Protein AF-A0A8J4QWY5-F1 (afdb_monomer)

Organism: NCBI:txid60419

Secondary structure (DSSP, 8-state):
-HHHHHHHHHHHHHHHHHHHHHS---S--PPP-PPPBTTTBTHHHHTT-HHHHHHHHHHHH-SEEEEEETTEEEEEE-SHHHHHIIIIISTTTT---PPPGGGGGGGGGGT-TTTS-SSHHHHHHHHHIIIIISSHHHHHHTHHHHHHHHHHHHHHHHHHHHHT----HHHHHHHHHHHHHHHHHHS-----TT-HHHHHHHHHHHHHHHHHHS--HHHH-GGGTTT-TT-HHHHHHHHHHHHHHHHHHHHHHHHHHHHH-SSS----SHHHHHHHHHHSTT----HHHHHHHHHHHHHHHHHHHH--S-SHHHHH----TTHHHHHHHHHHHHHHHHHHHHHTT--S--PPP-PPPBTTTBTGGGS-SSHHHHHHHHHHHH-SEEEEEETTEEEEEE--HHHHHIIIIISHHHH---PPPGGGGGGGGGGT-TTTS-SSHHHHHHHHHHHHHTS-HHHHHHTHHHHHHHHHHHHHHHHHHHHTT----HHHHHHHHHHHHHHHHH-GGGGGS-TT-TT-HHHHHHHHHHHHHHHHHHS--HHHH-GGGGGT-TTSHHHHHHHHHHHHHHHHHHHHHHHHHHHHH-SSS---SSHHHHHHHHHHSTT----HHHHHHHHHHHHHHHHHHHHHHHHHHHHS-GGGS-TT--GGGG-PPP---

Solvent-accessible surface area (backbone atoms only — not comparable to full-atom values): 37749 Å² total; per-residue (Å²): 124,66,70,60,56,54,49,64,60,45,48,59,55,52,49,49,48,50,45,61,73,62,66,72,75,65,96,66,90,67,56,47,51,72,84,54,44,85,72,46,19,42,55,86,67,28,70,75,49,47,70,60,34,50,62,54,48,31,77,74,44,36,48,50,22,33,42,26,40,31,74,38,80,43,79,48,72,71,38,72,70,54,44,43,48,43,68,63,76,38,26,79,84,60,55,58,58,89,76,50,63,54,41,55,43,92,50,37,40,77,54,21,77,87,38,41,52,86,45,71,62,40,50,50,54,50,47,50,42,48,68,55,53,66,22,67,72,48,50,58,75,42,39,68,61,46,50,50,38,54,49,54,49,53,52,53,51,52,52,32,59,74,70,70,51,89,77,61,64,47,58,51,44,36,43,41,43,45,25,40,51,34,30,58,45,69,70,40,72,75,49,49,94,90,39,71,57,32,52,53,53,46,52,42,50,34,50,46,52,48,54,72,67,45,91,53,69,36,60,28,35,68,89,41,49,84,73,39,89,83,42,51,43,63,54,42,41,56,42,50,53,53,54,51,49,51,53,49,51,56,50,50,54,51,52,52,51,54,73,70,42,84,82,62,78,74,63,92,44,37,48,50,52,56,54,49,50,48,72,40,92,85,47,86,52,50,74,68,38,52,56,40,40,49,51,52,53,52,47,54,52,38,60,63,73,34,68,49,55,68,65,66,65,61,50,68,63,75,64,54,76,68,55,53,57,56,52,48,63,68,42,49,62,56,56,52,54,57,48,54,66,57,59,75,74,70,86,86,76,94,70,59,49,50,71,85,55,45,84,74,47,18,39,46,85,67,41,49,103,54,44,73,60,36,50,59,55,48,30,75,75,44,38,48,52,23,32,40,28,42,31,78,37,82,40,79,47,76,74,38,73,70,58,44,45,43,44,64,63,76,38,27,79,83,60,56,65,59,88,80,49,58,59,42,53,46,90,50,34,43,80,50,21,70,87,43,42,53,94,42,74,63,37,51,50,57,49,45,53,44,53,70,66,64,66,32,70,75,55,52,56,75,48,39,69,60,45,49,57,56,57,54,53,48,59,57,54,51,50,59,34,60,77,69,71,53,89,78,61,60,55,60,56,42,37,54,50,38,46,52,47,52,49,37,62,44,36,68,82,50,76,74,62,70,66,77,46,89,82,39,72,69,40,52,57,52,46,54,38,54,50,50,48,52,50,65,63,70,51,88,54,69,34,65,29,34,66,84,41,48,82,72,40,86,82,41,57,42,63,54,51,41,56,40,50,49,56,52,49,51,52,52,48,51,56,51,51,55,50,54,50,52,53,68,74,41,82,82,60,84,71,65,98,42,49,52,53,53,57,48,53,50,55,70,41,99,79,50,91,61,50,75,69,35,52,54,33,41,51,50,50,53,52,63,54,54,29,61,56,54,25,51,51,52,41,50,61,72,69,53,58,76,89,77,52,65,91,83,69,54,70,79,79,66,65,72,75,80,78,80,131

Structure (mmCIF, N/CA/C/O backbone):
data_AF-A0A8J4QWY5-F1
#
_entry.id   AF-A0A8J4QWY5-F1
#
loop_
_atom_site.group_PDB
_atom_site.id
_atom_site.type_symbol
_atom_site.label_atom_id
_atom_site.label_alt_id
_atom_site.label_comp_id
_atom_site.label_asym_id
_atom_site.label_entity_id
_atom_site.label_seq_id
_atom_site.pdbx_PDB_ins_code
_atom_site.Cartn_x
_atom_site.Cartn_y
_atom_site.Cartn_z
_atom_site.occupancy
_atom_site.B_iso_or_equiv
_atom_site.auth_seq_id
_atom_site.auth_comp_id
_atom_site.auth_asym_id
_atom_site.auth_atom_id
_atom_site.pdbx_PDB_model_num
ATOM 1 N N . MET A 1 1 ? 18.645 36.900 -15.313 1.00 44.22 1 MET A N 1
ATOM 2 C CA . MET A 1 1 ? 19.830 36.444 -14.546 1.00 44.22 1 MET A CA 1
ATOM 3 C C . MET A 1 1 ? 19.448 35.996 -13.131 1.00 44.22 1 MET A C 1
ATOM 5 O O . MET A 1 1 ? 20.270 35.416 -12.435 1.00 44.22 1 MET A O 1
ATOM 9 N N . ASP A 1 2 ? 18.183 36.148 -12.737 1.00 45.69 2 ASP A N 1
ATOM 10 C CA . ASP A 1 2 ? 17.757 36.101 -11.332 1.00 45.69 2 ASP A CA 1
ATOM 11 C C . ASP A 1 2 ? 17.456 34.687 -10.810 1.00 45.69 2 ASP A C 1
ATOM 13 O O . ASP A 1 2 ? 17.641 34.402 -9.632 1.00 45.69 2 ASP A O 1
ATOM 17 N N . TYR A 1 3 ? 17.120 33.739 -11.691 1.00 44.44 3 TYR A N 1
ATOM 18 C CA . TYR A 1 3 ? 16.892 32.337 -11.307 1.00 44.44 3 TYR A CA 1
ATOM 19 C C . TYR A 1 3 ? 18.181 31.590 -10.916 1.00 44.44 3 TYR A C 1
ATOM 21 O O . TYR A 1 3 ? 18.138 30.651 -10.123 1.00 44.44 3 TYR A O 1
ATOM 29 N N . TYR A 1 4 ? 19.337 32.011 -11.442 1.00 46.44 4 TYR A N 1
ATOM 30 C CA . TYR A 1 4 ? 20.639 31.393 -11.156 1.00 46.44 4 TYR A CA 1
ATOM 31 C C . TYR A 1 4 ? 21.158 31.751 -9.760 1.00 46.44 4 TYR A C 1
ATOM 33 O O . TYR A 1 4 ? 21.718 30.891 -9.081 1.00 46.44 4 TYR A O 1
ATOM 41 N N . LEU A 1 5 ? 20.929 32.992 -9.311 1.00 45.72 5 LEU A N 1
ATOM 42 C CA . LEU A 1 5 ? 21.295 33.441 -7.965 1.00 45.72 5 LEU A CA 1
ATOM 43 C C . LEU A 1 5 ? 20.429 32.753 -6.902 1.00 45.72 5 LEU A C 1
ATOM 45 O O . LEU A 1 5 ? 20.945 32.262 -5.901 1.00 45.72 5 LEU A O 1
ATOM 49 N N . VAL A 1 6 ? 19.123 32.637 -7.168 1.00 51.91 6 VAL A N 1
ATOM 50 C CA . VAL A 1 6 ? 18.179 31.903 -6.312 1.00 51.91 6 VAL A CA 1
ATOM 51 C C . VAL A 1 6 ? 18.576 30.423 -6.207 1.00 51.91 6 VAL A C 1
ATOM 53 O O . VAL A 1 6 ? 18.569 29.858 -5.118 1.00 51.91 6 VAL A O 1
ATOM 56 N N . PHE A 1 7 ? 19.016 29.797 -7.302 1.00 47.34 7 PHE A N 1
ATOM 57 C CA . PHE A 1 7 ? 19.471 28.401 -7.304 1.00 47.34 7 PHE A CA 1
ATOM 58 C C . PHE A 1 7 ? 20.792 28.184 -6.540 1.00 47.34 7 PHE A C 1
ATOM 60 O O . PHE A 1 7 ? 20.918 27.208 -5.798 1.00 47.34 7 PHE A O 1
ATOM 67 N N . LEU A 1 8 ? 21.755 29.107 -6.668 1.00 55.00 8 LEU A N 1
ATOM 68 C CA . LEU A 1 8 ? 23.015 29.103 -5.908 1.00 55.00 8 LEU A CA 1
ATOM 69 C C . LEU A 1 8 ? 22.798 29.313 -4.406 1.00 55.00 8 LEU A C 1
ATOM 71 O O . LEU A 1 8 ? 23.534 28.739 -3.608 1.00 55.00 8 LEU A O 1
ATOM 75 N N . LEU A 1 9 ? 21.772 30.078 -4.027 1.00 51.75 9 LEU A N 1
ATOM 76 C CA . LEU A 1 9 ? 21.383 30.269 -2.632 1.00 51.75 9 LEU A CA 1
ATOM 77 C C . LEU A 1 9 ? 20.628 29.059 -2.066 1.00 51.75 9 LEU A C 1
ATOM 79 O O . LEU A 1 9 ? 20.811 28.746 -0.901 1.00 51.75 9 LEU A O 1
ATOM 83 N N . ILE A 1 10 ? 19.837 28.331 -2.863 1.00 57.25 10 ILE A N 1
ATOM 84 C CA . ILE A 1 10 ? 19.070 27.158 -2.395 1.00 57.25 10 ILE A CA 1
ATOM 85 C C . ILE A 1 10 ? 19.947 25.901 -2.258 1.00 57.25 10 ILE A C 1
ATOM 87 O O . ILE A 1 10 ? 19.737 25.094 -1.355 1.00 57.25 10 ILE A O 1
ATOM 91 N N . LEU A 1 11 ? 20.956 25.732 -3.115 1.00 57.03 11 LEU A N 1
ATOM 92 C CA . LEU A 1 11 ? 21.893 24.598 -3.111 1.00 57.03 11 LEU A CA 1
ATOM 93 C C . LEU A 1 11 ? 22.558 24.295 -1.751 1.00 57.03 11 LEU A C 1
ATOM 95 O O . LEU A 1 11 ? 22.518 23.133 -1.338 1.00 57.03 11 LEU A O 1
ATOM 99 N N . PRO A 1 12 ? 23.136 25.272 -1.023 1.00 60.88 12 PRO A N 1
ATOM 100 C CA . PRO A 1 12 ? 23.719 25.023 0.291 1.00 60.88 12 PRO A CA 1
ATOM 101 C C . PRO A 1 12 ? 22.654 24.695 1.339 1.00 60.88 12 PRO A C 1
ATOM 103 O O . PRO A 1 12 ? 22.915 23.855 2.192 1.00 60.88 12 PRO A O 1
ATOM 106 N N . PHE A 1 13 ? 21.442 25.255 1.248 1.00 58.78 13 PHE A N 1
ATOM 107 C CA . PHE A 1 13 ? 20.336 24.909 2.150 1.00 58.78 13 PHE A CA 1
ATOM 108 C C . PHE A 1 13 ? 19.807 23.500 1.896 1.00 58.78 13 PHE A C 1
ATOM 110 O O . PHE A 1 13 ? 19.553 22.767 2.843 1.00 58.78 13 PHE A O 1
ATOM 117 N N . VAL A 1 14 ? 19.696 23.080 0.635 1.00 59.56 14 VAL A N 1
ATOM 118 C CA . VAL A 1 14 ? 19.294 21.716 0.264 1.00 59.56 14 VAL A CA 1
ATOM 119 C C . VAL A 1 14 ? 20.379 20.713 0.643 1.00 59.56 14 VAL A C 1
ATOM 121 O O . VAL A 1 14 ? 20.068 19.646 1.159 1.00 59.56 14 VAL A O 1
ATOM 124 N N . TRP A 1 15 ? 21.655 21.048 0.451 1.00 56.69 15 TRP A N 1
ATOM 125 C CA . TRP A 1 15 ? 22.770 20.189 0.846 1.00 56.69 15 TRP A CA 1
ATOM 126 C C . TRP A 1 15 ? 22.940 20.107 2.366 1.00 56.69 15 TRP A C 1
ATOM 128 O O . TRP A 1 15 ? 23.163 19.018 2.892 1.00 56.69 15 TRP A O 1
ATOM 138 N N . ALA A 1 16 ? 22.759 21.219 3.082 1.00 56.81 16 ALA A N 1
ATOM 139 C CA . ALA A 1 16 ? 22.695 21.244 4.538 1.00 56.81 16 ALA A CA 1
ATOM 140 C C . ALA A 1 16 ? 21.478 20.462 5.046 1.00 56.81 16 ALA A C 1
ATOM 142 O O . ALA A 1 16 ? 21.626 19.671 5.965 1.00 56.81 16 ALA A O 1
ATOM 143 N N . PHE A 1 17 ? 20.311 20.582 4.407 1.00 55.31 17 PHE A N 1
ATOM 144 C CA . PHE A 1 17 ? 19.117 19.802 4.739 1.00 55.31 17 PHE A CA 1
ATOM 145 C C . PHE A 1 17 ? 19.334 18.305 4.499 1.00 55.31 17 PHE A C 1
ATOM 147 O O . PHE A 1 17 ? 19.044 17.500 5.375 1.00 55.31 17 PHE A O 1
ATOM 154 N N . ILE A 1 18 ? 19.918 17.911 3.363 1.00 56.81 18 ILE A N 1
ATOM 155 C CA . ILE A 1 18 ? 20.271 16.514 3.082 1.00 56.81 18 ILE A CA 1
ATOM 156 C C . ILE A 1 18 ? 21.289 16.013 4.100 1.00 56.81 18 ILE A C 1
ATOM 158 O O . ILE A 1 18 ? 21.106 14.914 4.614 1.00 56.81 18 ILE A O 1
ATOM 162 N N . ARG A 1 19 ? 22.336 16.786 4.422 1.00 51.41 19 ARG A N 1
ATOM 163 C CA . ARG A 1 19 ? 23.301 16.406 5.458 1.00 51.41 19 ARG A CA 1
ATOM 164 C C . ARG A 1 19 ? 22.619 16.270 6.807 1.00 51.41 19 ARG A C 1
ATOM 166 O O . ARG A 1 19 ? 22.737 15.206 7.366 1.00 51.41 19 ARG A O 1
ATOM 173 N N . VAL A 1 20 ? 21.821 17.225 7.265 1.00 50.81 20 VAL A N 1
ATOM 174 C CA . VAL A 1 20 ? 21.103 17.157 8.552 1.00 50.81 20 VAL A CA 1
ATOM 175 C C . VAL A 1 20 ? 20.102 15.990 8.604 1.00 50.81 20 VAL A C 1
ATOM 177 O O . VAL A 1 20 ? 19.969 15.343 9.637 1.00 50.81 20 VAL A O 1
ATOM 180 N N . VAL A 1 21 ? 19.441 15.658 7.489 1.00 48.38 21 VAL A N 1
ATOM 181 C CA . VAL A 1 21 ? 18.492 14.529 7.390 1.00 48.38 21 VAL A CA 1
ATOM 182 C C . VAL A 1 21 ? 19.202 13.174 7.216 1.00 48.38 21 VAL A C 1
ATOM 184 O O . VAL A 1 21 ? 18.638 12.133 7.558 1.00 48.38 21 VAL A O 1
ATOM 187 N N . SER A 1 22 ? 20.435 13.153 6.697 1.00 46.31 22 SER A N 1
ATOM 188 C CA . SER A 1 22 ? 21.242 11.931 6.513 1.00 46.31 22 SER A CA 1
ATOM 189 C C . SER A 1 22 ? 22.260 11.691 7.633 1.00 46.31 22 SER A C 1
ATOM 191 O O . SER A 1 22 ? 22.609 10.544 7.903 1.00 46.31 22 SER A O 1
ATOM 193 N N . SER A 1 23 ? 22.687 12.736 8.338 1.00 41.53 23 SER A N 1
ATOM 194 C CA . SER A 1 23 ? 23.587 12.704 9.486 1.00 41.53 23 SER A CA 1
ATOM 195 C C . SER A 1 23 ? 22.767 12.628 10.766 1.00 41.53 23 SER A C 1
ATOM 197 O O . SER A 1 23 ? 22.668 13.588 11.518 1.00 41.53 23 SER A O 1
ATOM 199 N N . ASN A 1 24 ? 22.139 11.474 10.967 1.00 42.47 24 ASN A N 1
ATOM 200 C CA . ASN A 1 24 ? 21.792 10.937 12.284 1.00 42.47 24 ASN A CA 1
ATOM 201 C C . ASN A 1 24 ? 21.513 9.432 12.168 1.00 42.47 24 ASN A C 1
ATOM 203 O O . ASN A 1 24 ? 20.526 8.909 12.673 1.00 42.47 24 ASN A O 1
ATOM 207 N N . LEU A 1 25 ? 22.410 8.714 11.491 1.00 43.81 25 LEU A N 1
ATOM 208 C CA . LEU A 1 25 ? 22.649 7.313 11.821 1.00 43.81 25 LEU A CA 1
ATOM 209 C C . LEU A 1 25 ? 23.890 7.287 12.705 1.00 43.81 25 LEU A C 1
ATOM 211 O O . LEU A 1 25 ? 24.988 6.950 12.269 1.00 43.81 25 LEU A O 1
ATOM 215 N N . SER A 1 26 ? 23.707 7.718 13.955 1.00 42.03 26 SER A N 1
ATOM 216 C CA . SER A 1 26 ? 24.585 7.248 15.015 1.00 42.03 26 SER A CA 1
ATOM 217 C C . SER A 1 26 ? 24.551 5.719 14.999 1.00 42.03 26 SER A C 1
ATOM 219 O O . SER A 1 26 ? 23.545 5.101 14.639 1.00 42.03 26 SER A O 1
ATOM 221 N N . SER A 1 27 ? 25.682 5.112 15.335 1.00 43.50 27 SER A N 1
ATOM 222 C CA . SER A 1 27 ? 25.930 3.673 15.378 1.00 43.50 27 SER A CA 1
ATOM 223 C C . SER A 1 27 ? 25.149 2.980 16.502 1.00 43.50 27 SER A C 1
ATOM 225 O O . SER A 1 27 ? 25.732 2.320 17.360 1.00 43.50 27 SER A O 1
ATOM 227 N N . GLN A 1 28 ? 23.832 3.159 16.538 1.00 54.94 28 GLN A N 1
ATOM 228 C CA . GLN A 1 28 ? 22.947 2.368 17.373 1.00 54.94 28 GLN A CA 1
ATOM 229 C C . GLN A 1 28 ? 22.547 1.118 16.597 1.00 54.94 28 GLN A C 1
ATOM 231 O O . GLN A 1 28 ? 22.113 1.178 15.446 1.00 54.94 28 GLN A O 1
ATOM 236 N N . THR A 1 29 ? 22.725 -0.033 17.234 1.00 73.12 29 THR A N 1
ATOM 237 C CA . THR A 1 29 ? 22.290 -1.333 16.730 1.00 73.12 29 THR A CA 1
ATOM 238 C C . THR A 1 29 ? 20.763 -1.369 16.706 1.00 73.12 29 THR A C 1
ATOM 240 O O . THR A 1 29 ? 20.123 -1.728 17.693 1.00 73.12 29 THR A O 1
ATOM 243 N N . LEU A 1 30 ? 20.166 -0.937 15.597 1.00 85.25 30 LEU A N 1
ATOM 244 C CA . LEU A 1 30 ? 18.729 -1.059 15.373 1.00 85.25 30 LEU A CA 1
ATOM 245 C C . LEU A 1 30 ? 18.348 -2.531 15.140 1.00 85.25 30 LEU A C 1
ATOM 247 O O . LEU A 1 30 ? 19.161 -3.296 14.611 1.00 85.25 30 LEU A O 1
ATOM 251 N N . PRO A 1 31 ? 17.110 -2.935 15.481 1.00 89.62 31 PRO A N 1
ATOM 252 C CA . PRO A 1 31 ? 16.578 -4.236 15.094 1.00 89.62 31 PRO A CA 1
ATOM 253 C C . PRO A 1 31 ? 16.684 -4.471 13.576 1.00 89.62 31 PRO A C 1
ATOM 255 O O . PRO A 1 31 ? 16.646 -3.503 12.804 1.00 89.62 31 PRO A O 1
ATOM 258 N N . PRO A 1 32 ? 16.780 -5.733 13.124 1.00 91.88 32 PRO A N 1
ATOM 259 C CA . PRO A 1 32 ? 16.864 -6.066 11.703 1.00 91.88 32 PRO A CA 1
ATOM 260 C C . PRO A 1 32 ? 15.644 -5.554 10.930 1.00 91.88 32 PRO A C 1
ATOM 262 O O . PRO A 1 32 ? 14.575 -5.338 11.491 1.00 91.88 32 PRO A O 1
ATOM 265 N N . GLY A 1 33 ? 15.773 -5.379 9.620 1.00 91.31 33 GLY A N 1
ATOM 266 C CA . GLY A 1 33 ? 14.664 -4.905 8.804 1.00 91.31 33 GLY A CA 1
ATOM 267 C C . GLY A 1 33 ? 14.991 -4.866 7.319 1.00 91.31 33 GLY A C 1
ATOM 268 O O . GLY A 1 33 ? 16.156 -5.020 6.936 1.00 91.31 33 GLY A O 1
ATOM 269 N N . PRO A 1 34 ? 13.976 -4.678 6.463 1.00 89.06 34 PRO A N 1
ATOM 270 C CA . PRO A 1 34 ? 14.199 -4.491 5.041 1.00 89.06 34 PRO A CA 1
ATOM 271 C C . PRO A 1 34 ? 15.028 -3.232 4.786 1.00 89.06 34 PRO A C 1
ATOM 273 O O . PRO A 1 34 ? 14.830 -2.190 5.413 1.00 89.06 34 PRO A O 1
ATOM 276 N N . HIS A 1 35 ? 15.962 -3.316 3.839 1.00 86.44 35 HIS A N 1
ATOM 277 C CA . HIS A 1 35 ? 16.849 -2.199 3.536 1.00 86.44 35 HIS A CA 1
ATOM 278 C C . HIS A 1 35 ? 16.038 -0.999 3.012 1.00 86.44 35 HIS A C 1
ATOM 280 O O . HIS A 1 35 ? 15.397 -1.117 1.966 1.00 86.44 35 HIS A O 1
ATOM 286 N N . PRO A 1 36 ? 16.080 0.169 3.676 1.00 82.62 36 PRO A N 1
ATOM 287 C CA . PRO A 1 36 ? 15.274 1.315 3.278 1.00 82.62 36 PRO A CA 1
ATOM 288 C C . PRO A 1 36 ? 15.782 1.927 1.969 1.00 82.62 36 PRO A C 1
ATOM 290 O O . PRO A 1 36 ? 16.991 2.060 1.756 1.00 82.62 36 PRO A O 1
ATOM 293 N N . PHE A 1 37 ? 14.870 2.350 1.093 1.00 74.56 37 PHE A N 1
ATOM 294 C CA . PHE A 1 37 ? 15.234 3.165 -0.065 1.00 74.56 37 PHE A CA 1
ATOM 295 C C . PHE A 1 37 ? 15.591 4.600 0.367 1.00 74.56 37 PHE A C 1
ATOM 297 O O . PHE A 1 37 ? 15.062 5.095 1.370 1.00 74.56 37 PHE A O 1
ATOM 304 N N . PRO A 1 38 ? 16.445 5.316 -0.390 1.00 76.12 38 PRO A N 1
ATOM 305 C CA . PRO A 1 38 ? 16.700 6.731 -0.141 1.00 76.12 38 PRO A CA 1
ATOM 306 C C . PRO A 1 38 ? 15.400 7.547 -0.132 1.00 76.12 38 PRO A C 1
ATOM 308 O O . PRO A 1 38 ? 14.537 7.338 -0.982 1.00 76.12 38 PRO A O 1
ATOM 311 N N . ILE A 1 39 ? 15.291 8.502 0.799 1.00 72.94 39 ILE A N 1
ATOM 312 C CA . ILE A 1 39 ? 14.160 9.436 0.981 1.00 72.94 39 ILE A CA 1
ATOM 313 C C . ILE A 1 39 ? 12.854 8.756 1.431 1.00 72.94 39 ILE A C 1
ATOM 315 O O . ILE A 1 39 ? 12.325 9.110 2.475 1.00 72.94 39 ILE A O 1
ATOM 319 N N . ILE A 1 40 ? 12.334 7.790 0.675 1.00 75.81 40 ILE A N 1
ATOM 320 C CA . ILE A 1 40 ? 11.026 7.150 0.904 1.00 75.81 40 ILE A CA 1
ATOM 321 C C . ILE A 1 40 ? 11.057 5.996 1.920 1.00 75.81 40 ILE A C 1
ATOM 323 O O . ILE A 1 40 ? 10.009 5.604 2.435 1.00 75.81 40 ILE A O 1
ATOM 327 N N . GLY A 1 41 ? 12.231 5.433 2.212 1.00 86.06 41 GLY A N 1
ATOM 328 C CA . GLY A 1 41 ? 12.368 4.279 3.096 1.00 86.06 41 GLY A CA 1
ATOM 329 C C . GLY A 1 41 ? 11.677 3.021 2.547 1.00 86.06 41 GLY A C 1
ATOM 330 O O . GLY A 1 41 ? 11.858 2.677 1.386 1.00 86.06 41 GLY A O 1
ATOM 331 N N . ASN A 1 42 ? 10.898 2.324 3.367 1.00 87.25 42 ASN A N 1
ATOM 332 C CA . ASN A 1 42 ? 10.190 1.077 3.078 1.00 87.25 42 ASN A CA 1
ATOM 333 C C . ASN A 1 42 ? 8.696 1.279 2.754 1.00 87.25 42 ASN A C 1
ATOM 335 O O . ASN A 1 42 ? 7.956 0.301 2.691 1.00 87.25 42 ASN A O 1
ATOM 339 N N . ILE A 1 43 ? 8.215 2.513 2.532 1.00 84.69 43 ILE A N 1
ATOM 340 C CA . ILE A 1 43 ? 6.782 2.786 2.264 1.00 84.69 43 ILE A CA 1
ATOM 341 C C . ILE A 1 43 ? 6.242 1.924 1.109 1.00 84.69 43 ILE A C 1
ATOM 343 O O . ILE A 1 43 ? 5.135 1.392 1.184 1.00 84.69 43 ILE A O 1
ATOM 347 N N . LEU A 1 44 ? 7.040 1.731 0.054 1.00 81.81 44 LEU A N 1
ATOM 348 C CA . LEU A 1 44 ? 6.641 0.960 -1.131 1.00 81.81 44 LEU A CA 1
ATOM 349 C C . LEU A 1 44 ? 6.453 -0.541 -0.867 1.00 81.81 44 LEU A C 1
ATOM 351 O O . LEU A 1 44 ? 5.869 -1.235 -1.701 1.00 81.81 44 LEU A O 1
ATOM 355 N N . GLU A 1 45 ? 6.941 -1.049 0.263 1.00 80.88 45 GLU A N 1
ATOM 356 C CA . GLU A 1 45 ? 6.806 -2.454 0.652 1.00 80.88 45 GLU A CA 1
ATOM 357 C C . GLU A 1 45 ? 5.455 -2.749 1.319 1.00 80.88 45 GLU A C 1
ATOM 359 O O . GLU A 1 45 ? 5.042 -3.907 1.367 1.00 80.88 45 GLU A O 1
ATOM 364 N N . LEU A 1 46 ? 4.744 -1.718 1.798 1.00 82.56 46 LEU A N 1
ATOM 365 C CA . LEU A 1 46 ? 3.523 -1.877 2.595 1.00 82.56 46 LEU A CA 1
ATOM 366 C C . LEU A 1 46 ? 2.272 -2.176 1.760 1.00 82.56 46 LEU A C 1
ATOM 368 O O . LEU A 1 46 ? 1.341 -2.826 2.239 1.00 82.56 46 LEU A O 1
ATOM 372 N N . GLY A 1 47 ? 2.256 -1.741 0.497 1.00 80.62 47 GLY A N 1
ATOM 373 C CA . GLY A 1 47 ? 1.125 -1.934 -0.410 1.00 80.62 47 GLY A CA 1
ATOM 374 C C . GLY A 1 47 ? -0.203 -1.403 0.150 1.00 80.62 47 GLY A C 1
ATOM 375 O O . GLY A 1 47 ? -0.235 -0.458 0.932 1.00 80.62 47 GLY A O 1
ATOM 376 N N . LYS A 1 48 ? -1.315 -2.028 -0.260 1.00 77.50 48 LYS A N 1
ATOM 377 C CA . LYS A 1 48 ? -2.681 -1.625 0.131 1.00 77.50 48 LYS A CA 1
ATOM 378 C C . LYS A 1 48 ? -3.072 -2.038 1.553 1.00 77.50 48 LYS A C 1
ATOM 380 O O . LYS A 1 48 ? -3.985 -1.456 2.125 1.00 77.50 48 LYS A O 1
ATOM 385 N N . LEU A 1 49 ? -2.414 -3.060 2.106 1.00 82.44 49 LEU A N 1
ATOM 386 C CA . LEU A 1 49 ? -2.731 -3.646 3.412 1.00 82.44 49 LEU A CA 1
ATOM 387 C C . LEU A 1 49 ? -1.469 -3.672 4.290 1.00 82.44 49 LEU A C 1
ATOM 389 O O . LEU A 1 49 ? -0.866 -4.737 4.457 1.00 82.44 49 LEU A O 1
ATOM 393 N N . PRO A 1 50 ? -1.068 -2.523 4.874 1.00 87.56 50 PRO A N 1
ATOM 394 C CA . PRO A 1 50 ? 0.185 -2.408 5.623 1.00 87.56 50 PRO A CA 1
ATOM 395 C C . PRO A 1 50 ? 0.329 -3.441 6.741 1.00 87.56 50 PRO A C 1
ATOM 397 O O . PRO A 1 50 ? 1.397 -4.017 6.910 1.00 87.56 50 PRO A O 1
ATOM 400 N N . HIS A 1 51 ? -0.756 -3.753 7.455 1.00 88.81 51 HIS A N 1
ATOM 401 C CA . HIS A 1 51 ? -0.752 -4.751 8.528 1.00 88.81 51 HIS A CA 1
ATOM 402 C C . HIS A 1 51 ? -0.407 -6.168 8.030 1.00 88.81 51 HIS A C 1
ATOM 404 O O . HIS A 1 51 ? 0.331 -6.887 8.703 1.00 88.81 51 HIS A O 1
ATOM 410 N N . GLN A 1 52 ? -0.860 -6.563 6.832 1.00 92.38 52 GLN A N 1
ATOM 411 C CA . GLN A 1 52 ? -0.484 -7.850 6.229 1.00 92.38 52 GLN A CA 1
ATOM 412 C C . GLN A 1 52 ? 0.963 -7.839 5.734 1.00 92.38 52 GLN A C 1
ATOM 414 O O . GLN A 1 52 ? 1.670 -8.839 5.872 1.00 92.38 52 GLN A O 1
ATOM 419 N N . ALA A 1 53 ? 1.423 -6.711 5.185 1.00 91.38 53 ALA A N 1
ATOM 420 C CA . ALA A 1 53 ? 2.818 -6.542 4.794 1.00 91.38 53 ALA A CA 1
ATOM 421 C C . ALA A 1 53 ? 3.749 -6.644 6.011 1.00 91.38 53 ALA A C 1
ATOM 423 O O . ALA A 1 53 ? 4.712 -7.406 5.969 1.00 91.38 53 ALA A O 1
ATOM 424 N N . PHE A 1 54 ? 3.413 -5.984 7.124 1.00 94.25 54 PHE A N 1
ATOM 425 C CA . PHE A 1 54 ? 4.136 -6.113 8.389 1.00 94.25 54 PHE A CA 1
ATOM 426 C C . PHE A 1 54 ? 4.161 -7.562 8.887 1.00 94.25 54 PHE A C 1
ATOM 428 O O . PHE A 1 54 ? 5.232 -8.075 9.195 1.00 94.25 54 PHE A O 1
ATOM 435 N N . ALA A 1 55 ? 3.020 -8.258 8.891 1.00 95.06 55 ALA A N 1
ATOM 436 C CA . ALA A 1 55 ? 2.954 -9.662 9.303 1.00 95.06 55 ALA A CA 1
ATOM 437 C C . ALA A 1 55 ? 3.758 -10.605 8.389 1.00 95.06 55 ALA A C 1
ATOM 439 O O . ALA A 1 55 ? 4.228 -11.655 8.821 1.00 95.06 55 ALA A O 1
ATOM 440 N N . LYS A 1 56 ? 3.917 -10.262 7.107 1.00 95.62 56 LYS A N 1
ATOM 441 C CA . LYS A 1 56 ? 4.768 -11.013 6.178 1.00 95.62 56 LYS A CA 1
ATOM 442 C C . LYS A 1 56 ? 6.248 -10.718 6.409 1.00 95.62 56 LYS A C 1
ATOM 444 O O . LYS A 1 56 ? 7.050 -11.645 6.399 1.00 95.62 56 LYS A O 1
ATOM 449 N N . LEU A 1 57 ? 6.605 -9.451 6.607 1.00 94.50 57 LEU A N 1
ATOM 450 C CA . LEU A 1 57 ? 7.981 -9.025 6.859 1.00 94.50 57 LEU A CA 1
ATOM 451 C C . LEU A 1 57 ? 8.498 -9.566 8.196 1.00 94.50 57 LEU A C 1
ATOM 453 O O . LEU A 1 57 ? 9.644 -10.006 8.256 1.00 94.50 57 LEU A O 1
ATOM 457 N N . SER A 1 58 ? 7.657 -9.645 9.230 1.00 95.88 58 SER A N 1
ATOM 458 C CA . SER A 1 58 ? 8.059 -10.204 10.526 1.00 95.88 58 SER A CA 1
ATOM 459 C C . SER A 1 58 ? 8.444 -11.682 10.457 1.00 95.88 58 SER A C 1
ATOM 461 O O . SER A 1 58 ? 9.310 -12.125 11.206 1.00 95.88 58 SER A O 1
ATOM 463 N N . LYS A 1 59 ? 7.883 -12.451 9.513 1.00 96.19 59 LYS A N 1
ATOM 464 C CA . LYS A 1 59 ? 8.313 -13.840 9.262 1.00 96.19 59 LYS A CA 1
ATOM 465 C C . LYS A 1 59 ? 9.750 -13.929 8.738 1.00 96.19 59 LYS A C 1
ATOM 467 O O . LYS A 1 59 ? 10.376 -14.970 8.892 1.00 96.19 59 LYS A O 1
ATOM 472 N N . THR A 1 60 ? 10.260 -12.861 8.125 1.00 95.38 60 THR A N 1
ATOM 473 C CA . THR A 1 60 ? 11.616 -12.793 7.562 1.00 95.38 60 THR A CA 1
ATOM 474 C C . THR A 1 60 ? 12.602 -12.132 8.523 1.00 95.38 60 THR A C 1
ATOM 476 O O . THR A 1 60 ? 13.708 -12.629 8.698 1.00 95.38 60 THR A O 1
ATOM 479 N N . TYR A 1 61 ? 12.217 -11.006 9.129 1.00 93.19 61 TYR A N 1
ATOM 480 C CA . TYR A 1 61 ? 13.108 -10.172 9.947 1.00 93.19 61 TYR A CA 1
ATOM 481 C C . TYR A 1 61 ? 12.964 -10.419 11.451 1.00 93.19 61 TYR A C 1
ATOM 483 O O . TYR A 1 61 ? 13.783 -9.946 12.231 1.00 93.19 61 TYR A O 1
ATOM 491 N N . GLY A 1 62 ? 11.965 -11.199 11.862 1.00 93.88 62 GLY A N 1
ATOM 492 C CA . GLY A 1 62 ? 11.733 -11.565 13.250 1.00 93.88 62 GLY A CA 1
ATOM 493 C C . GLY A 1 62 ? 10.681 -10.699 13.956 1.00 93.88 62 GLY A C 1
ATOM 494 O O . GLY A 1 62 ? 10.059 -9.818 13.357 1.00 93.88 62 GLY A O 1
ATOM 495 N N . PRO A 1 63 ? 10.457 -10.969 15.255 1.00 93.62 63 PRO A N 1
ATOM 496 C CA . PRO A 1 63 ? 9.360 -10.391 16.029 1.00 93.62 63 PRO A CA 1
ATOM 497 C C . PRO A 1 63 ? 9.536 -8.901 16.359 1.00 93.62 63 PRO A C 1
ATOM 499 O O . PRO A 1 63 ? 8.562 -8.248 16.738 1.00 93.62 63 PRO A O 1
ATOM 502 N N . LEU A 1 64 ? 10.758 -8.383 16.227 1.00 94.88 64 LEU A N 1
ATOM 503 C CA . LEU A 1 64 ? 11.131 -6.988 16.423 1.00 94.88 64 LEU A CA 1
ATOM 504 C C . LEU A 1 64 ? 11.923 -6.546 15.192 1.00 94.88 64 LEU A C 1
ATOM 506 O O . LEU A 1 64 ? 13.029 -7.038 14.975 1.00 94.88 64 LEU A O 1
ATOM 510 N N . MET A 1 65 ? 11.355 -5.650 14.387 1.00 95.38 65 MET A N 1
ATOM 511 C CA . MET A 1 65 ? 11.981 -5.224 13.135 1.00 95.38 65 MET A CA 1
ATOM 512 C C . MET A 1 65 ? 11.888 -3.719 12.899 1.00 95.38 65 MET A C 1
ATOM 514 O O . MET A 1 65 ? 10.940 -3.068 13.337 1.00 95.38 65 MET A O 1
ATOM 518 N N . THR A 1 66 ? 12.857 -3.179 12.169 1.00 95.62 66 THR A N 1
ATOM 519 C CA . THR A 1 66 ? 12.941 -1.756 11.829 1.00 95.62 66 THR A CA 1
ATOM 520 C C . THR A 1 66 ? 12.451 -1.509 10.409 1.00 95.62 66 THR A C 1
ATOM 522 O O . THR A 1 66 ? 12.891 -2.163 9.470 1.00 95.62 66 THR A O 1
ATOM 525 N N . LEU A 1 67 ? 11.595 -0.508 10.231 1.00 93.75 67 LEU A N 1
ATOM 526 C CA . LEU A 1 67 ? 11.275 0.077 8.933 1.00 93.75 67 LEU A CA 1
ATOM 527 C C . LEU A 1 67 ? 11.512 1.583 8.972 1.00 93.75 67 LEU A C 1
ATOM 529 O O . LEU A 1 67 ? 11.381 2.229 10.007 1.00 93.75 67 LEU A O 1
ATOM 533 N N . LYS A 1 68 ? 11.815 2.167 7.820 1.00 91.31 68 LYS A N 1
ATOM 534 C CA . LYS A 1 68 ? 11.873 3.613 7.630 1.00 91.31 68 LYS A CA 1
ATOM 535 C C . LYS A 1 68 ? 10.668 4.045 6.806 1.00 91.31 68 LYS A C 1
ATOM 537 O O . LYS A 1 68 ? 10.549 3.642 5.662 1.00 91.31 68 LYS A O 1
ATOM 542 N N . LEU A 1 69 ? 9.757 4.842 7.340 1.00 88.62 69 LEU A N 1
ATOM 543 C CA . LEU A 1 69 ? 8.601 5.360 6.610 1.00 88.62 69 LEU A CA 1
ATOM 544 C C . LEU A 1 69 ? 8.858 6.824 6.244 1.00 88.62 69 LEU A C 1
ATOM 546 O O . LEU A 1 69 ? 8.616 7.735 7.034 1.00 88.62 69 LEU A O 1
ATOM 550 N N . GLY A 1 70 ? 9.428 7.043 5.054 1.00 85.44 70 GLY A N 1
ATOM 551 C CA . GLY A 1 70 ? 9.933 8.348 4.635 1.00 85.44 70 GLY A CA 1
ATOM 552 C C . GLY A 1 70 ? 11.126 8.770 5.492 1.00 85.44 70 GLY A C 1
ATOM 553 O O . GLY A 1 70 ? 12.190 8.148 5.456 1.00 85.44 70 GLY A O 1
ATOM 554 N N . SER A 1 71 ? 10.943 9.808 6.302 1.00 84.69 71 SER A N 1
ATOM 555 C CA . SER A 1 71 ? 11.940 10.266 7.279 1.00 84.69 71 SER A CA 1
ATOM 556 C C . SER A 1 71 ? 11.743 9.703 8.693 1.00 84.69 71 SER A C 1
ATOM 558 O O . SER A 1 71 ? 12.599 9.923 9.546 1.00 84.69 71 SER A O 1
ATOM 560 N N . ILE A 1 72 ? 10.660 8.958 8.943 1.00 88.19 72 ILE A N 1
ATOM 561 C CA . ILE A 1 72 ? 10.324 8.419 10.266 1.00 88.19 72 ILE A CA 1
ATOM 562 C C . ILE A 1 72 ? 10.875 7.000 10.423 1.00 88.19 72 ILE A C 1
ATOM 564 O O . ILE A 1 72 ? 10.593 6.129 9.605 1.00 88.19 72 ILE A O 1
ATOM 568 N N . THR A 1 73 ? 11.634 6.738 11.486 1.00 92.50 73 THR A N 1
ATOM 569 C CA . THR A 1 73 ? 12.026 5.371 11.865 1.00 92.50 73 THR A CA 1
ATOM 570 C C . THR A 1 73 ? 10.902 4.727 12.673 1.00 92.50 73 THR A C 1
ATOM 572 O O . THR A 1 73 ? 10.429 5.298 13.652 1.00 92.50 73 THR A O 1
ATOM 575 N N . THR A 1 74 ? 10.474 3.534 12.274 1.00 93.69 74 THR A N 1
ATOM 576 C CA . THR A 1 74 ? 9.355 2.797 12.865 1.00 93.69 74 THR A CA 1
ATOM 577 C C . THR A 1 74 ? 9.813 1.406 13.277 1.00 93.69 74 THR A C 1
ATOM 579 O O . THR A 1 74 ? 10.329 0.648 12.460 1.00 93.69 74 THR A O 1
ATOM 582 N N . ILE A 1 75 ? 9.589 1.056 14.542 1.00 94.38 75 ILE A N 1
ATOM 583 C CA . ILE A 1 75 ? 9.829 -0.292 15.056 1.00 94.38 75 ILE A CA 1
ATOM 584 C C . ILE A 1 75 ? 8.507 -1.053 15.062 1.00 94.38 75 ILE A C 1
ATOM 586 O O . ILE A 1 75 ? 7.520 -0.590 15.632 1.00 94.38 75 ILE A O 1
ATOM 590 N N . VAL A 1 76 ? 8.486 -2.218 14.421 1.00 95.62 76 VAL A N 1
ATOM 591 C CA . VAL A 1 76 ? 7.323 -3.105 14.385 1.00 95.62 76 VAL A CA 1
ATOM 592 C C . VAL A 1 76 ? 7.527 -4.255 15.356 1.00 95.62 76 VAL A C 1
ATOM 594 O O . VAL A 1 76 ? 8.525 -4.974 15.297 1.00 95.62 76 VAL A O 1
ATOM 597 N N . ILE A 1 77 ? 6.532 -4.434 16.221 1.00 95.81 77 ILE A N 1
ATOM 598 C CA . ILE A 1 77 ? 6.457 -5.490 17.226 1.00 95.81 77 ILE A CA 1
ATOM 599 C C . ILE A 1 77 ? 5.382 -6.478 16.785 1.00 95.81 77 ILE A C 1
ATOM 601 O O . ILE A 1 77 ? 4.253 -6.087 16.498 1.00 95.81 77 ILE A O 1
ATOM 605 N N . SER A 1 78 ? 5.738 -7.757 16.699 1.00 96.12 78 SER A N 1
ATOM 606 C CA . SER A 1 78 ? 4.896 -8.777 16.057 1.00 96.12 78 SER A CA 1
ATOM 607 C C . SER A 1 78 ? 4.875 -10.124 16.785 1.00 96.12 78 SER A C 1
ATOM 609 O O . SER A 1 78 ? 4.513 -11.142 16.199 1.00 96.12 78 SER A O 1
ATOM 611 N N . SER A 1 79 ? 5.223 -10.144 18.077 1.00 96.19 79 SER A N 1
ATOM 612 C CA . SER A 1 79 ? 5.012 -11.307 18.946 1.00 96.19 79 SER A CA 1
ATOM 613 C C . SER A 1 79 ? 4.465 -10.913 20.323 1.00 96.19 79 SER A C 1
ATOM 615 O O . SER A 1 79 ? 4.770 -9.818 20.803 1.00 96.19 79 SER A O 1
ATOM 617 N N . PRO A 1 80 ? 3.709 -11.805 20.997 1.00 97.00 80 PRO A N 1
ATOM 618 C CA . PRO A 1 80 ? 3.195 -11.547 22.344 1.00 97.00 80 PRO A CA 1
ATOM 619 C C . PRO A 1 80 ? 4.301 -11.265 23.364 1.00 97.00 80 PRO A C 1
ATOM 621 O O . PRO A 1 80 ? 4.181 -10.345 24.168 1.00 97.00 80 PRO A O 1
ATOM 624 N N . ASN A 1 81 ? 5.410 -12.009 23.298 1.00 96.50 81 ASN A N 1
ATOM 625 C CA . ASN A 1 81 ? 6.537 -11.824 24.213 1.00 96.50 81 ASN A CA 1
ATOM 626 C C . ASN A 1 81 ? 7.154 -10.432 24.055 1.00 96.50 81 ASN A C 1
ATOM 628 O O . ASN A 1 81 ? 7.390 -9.753 25.047 1.00 96.50 81 ASN A O 1
ATOM 632 N N . MET A 1 82 ? 7.356 -9.973 22.817 1.00 94.75 82 MET A N 1
ATOM 633 C CA . MET A 1 82 ? 7.922 -8.647 22.574 1.00 94.75 82 MET A CA 1
ATOM 634 C C . MET A 1 82 ? 6.926 -7.526 22.902 1.00 94.75 82 MET A C 1
ATOM 636 O O . MET A 1 82 ? 7.315 -6.489 23.432 1.00 94.75 82 MET A O 1
ATOM 640 N N . ALA A 1 83 ? 5.629 -7.747 22.669 1.00 95.25 83 ALA A N 1
ATOM 641 C CA . ALA A 1 83 ? 4.589 -6.829 23.123 1.00 95.25 83 ALA A CA 1
ATOM 642 C C . ALA A 1 83 ? 4.576 -6.701 24.656 1.00 95.25 83 ALA A C 1
ATOM 644 O O . ALA A 1 83 ? 4.427 -5.595 25.162 1.00 95.25 83 ALA A O 1
ATOM 645 N N . LYS A 1 84 ? 4.800 -7.796 25.397 1.00 96.69 84 LYS A N 1
ATOM 646 C CA . LYS A 1 84 ? 4.944 -7.776 26.861 1.00 96.69 84 LYS A CA 1
ATOM 647 C C . LYS A 1 84 ? 6.162 -6.963 27.312 1.00 96.69 84 LYS A C 1
ATOM 649 O O . LYS A 1 84 ? 6.050 -6.167 28.242 1.00 96.69 84 LYS A O 1
ATOM 654 N N . GLU A 1 85 ? 7.309 -7.130 26.653 1.00 95.38 85 GLU A N 1
ATOM 655 C CA . GLU A 1 85 ? 8.506 -6.329 26.950 1.00 95.38 85 GLU A CA 1
ATOM 656 C C . GLU A 1 85 ? 8.241 -4.826 26.776 1.00 95.38 85 GLU A C 1
ATOM 658 O O . GLU A 1 85 ? 8.620 -4.029 27.630 1.00 95.38 85 GLU A O 1
ATOM 663 N N . VAL A 1 86 ? 7.552 -4.437 25.703 1.00 93.44 86 VAL A N 1
ATOM 664 C CA . VAL A 1 86 ? 7.351 -3.025 25.347 1.00 93.44 86 VAL A CA 1
ATOM 665 C C . VAL A 1 86 ? 6.192 -2.377 26.104 1.00 93.44 86 VAL A C 1
ATOM 667 O O . VAL A 1 86 ? 6.344 -1.275 26.618 1.00 93.44 86 VAL A O 1
ATOM 670 N N . LEU A 1 87 ? 5.039 -3.045 26.185 1.00 93.94 87 LEU A N 1
ATOM 671 C CA . LEU A 1 87 ? 3.795 -2.468 26.709 1.00 93.94 87 LEU A CA 1
ATOM 672 C C . LEU A 1 87 ? 3.561 -2.735 28.201 1.00 93.94 87 LEU A C 1
ATOM 674 O O . LEU A 1 87 ? 2.626 -2.168 28.755 1.00 93.94 87 LEU A O 1
ATOM 678 N N . GLN A 1 88 ? 4.348 -3.611 28.838 1.00 94.56 88 GLN A N 1
ATOM 679 C CA . GLN A 1 88 ? 4.241 -3.877 30.282 1.00 94.56 88 GLN A CA 1
ATOM 680 C C . GLN A 1 88 ? 5.542 -3.596 31.029 1.00 94.56 88 GLN A C 1
ATOM 682 O O . GLN A 1 88 ? 5.518 -2.914 32.042 1.00 94.56 88 GLN A O 1
ATOM 687 N N . LYS A 1 89 ? 6.681 -4.130 30.567 1.00 95.69 89 LYS A N 1
ATOM 688 C CA . LYS A 1 89 ? 7.949 -3.987 31.307 1.00 95.69 89 LYS A CA 1
ATOM 689 C C . LYS A 1 89 ? 8.631 -2.637 31.097 1.00 95.69 89 LYS A C 1
ATOM 691 O O . LYS A 1 89 ? 9.290 -2.150 32.005 1.00 95.69 89 LYS A O 1
ATOM 696 N N . ASN A 1 90 ? 8.495 -2.061 29.904 1.00 93.12 90 ASN A N 1
ATOM 697 C CA . ASN A 1 90 ? 9.079 -0.770 29.528 1.00 93.12 90 ASN A CA 1
ATOM 698 C C . ASN A 1 90 ? 7.993 0.257 29.157 1.00 93.12 90 ASN A C 1
ATOM 700 O O . ASN A 1 90 ? 8.244 1.190 28.394 1.00 93.12 90 ASN A O 1
ATOM 704 N N . ASP A 1 91 ? 6.781 0.075 29.676 1.00 90.50 91 ASP A N 1
ATOM 705 C CA . ASP A 1 91 ? 5.577 0.823 29.312 1.00 90.50 91 ASP A CA 1
ATOM 706 C C . ASP A 1 91 ? 5.757 2.348 29.380 1.00 90.50 91 ASP A C 1
ATOM 708 O O . ASP A 1 91 ? 5.340 3.063 28.469 1.00 90.50 91 ASP A O 1
ATOM 712 N N . GLN A 1 92 ? 6.458 2.856 30.395 1.00 89.44 92 GLN A N 1
ATOM 713 C CA . GLN A 1 92 ? 6.724 4.282 30.557 1.00 89.44 92 GLN A CA 1
ATOM 714 C C . GLN A 1 92 ? 7.529 4.860 29.383 1.00 89.44 92 GLN A C 1
ATOM 716 O O . GLN A 1 92 ? 7.187 5.936 28.884 1.00 89.44 92 GLN A O 1
ATOM 721 N N . ALA A 1 93 ? 8.546 4.140 28.893 1.00 88.75 93 ALA A N 1
ATOM 722 C CA . ALA A 1 93 ? 9.380 4.573 27.769 1.00 88.75 93 ALA A CA 1
ATOM 723 C C . ALA A 1 93 ? 8.606 4.596 26.438 1.00 88.75 93 ALA A C 1
ATOM 725 O O . ALA A 1 93 ? 8.899 5.411 25.564 1.00 88.75 93 ALA A O 1
ATOM 726 N N . PHE A 1 94 ? 7.587 3.743 26.305 1.00 89.38 94 PHE A N 1
ATOM 727 C CA . PHE A 1 94 ? 6.755 3.611 25.104 1.00 89.38 94 PHE A CA 1
ATOM 728 C C . PHE A 1 94 ? 5.345 4.201 25.265 1.00 89.38 94 PHE A C 1
ATOM 730 O O . PHE A 1 94 ? 4.468 3.963 24.437 1.00 89.38 94 PHE A O 1
ATOM 737 N N . SER A 1 95 ? 5.124 4.998 26.312 1.00 88.62 95 SER A N 1
ATOM 738 C CA . SER A 1 95 ? 3.819 5.594 26.628 1.00 88.62 95 SER A CA 1
ATOM 739 C C . SER A 1 95 ? 3.414 6.725 25.675 1.00 88.62 95 SER A C 1
ATOM 741 O O . SER A 1 95 ? 2.228 7.022 25.523 1.00 88.62 95 SER A O 1
ATOM 743 N N . SER A 1 96 ? 4.392 7.357 25.022 1.00 88.75 96 SER A N 1
ATOM 744 C CA . SER A 1 96 ? 4.169 8.455 24.077 1.00 88.75 96 SER A CA 1
ATOM 745 C C . SER A 1 96 ? 3.694 7.951 22.715 1.00 88.75 96 SER A C 1
ATOM 747 O O . SER A 1 96 ? 4.045 6.858 22.275 1.00 88.75 96 SER A O 1
ATOM 749 N N . ARG A 1 97 ? 2.921 8.780 22.006 1.00 89.94 97 ARG A N 1
ATOM 750 C CA . ARG A 1 97 ? 2.354 8.442 20.695 1.00 89.94 97 ARG A CA 1
ATOM 751 C C . ARG A 1 97 ? 2.895 9.341 19.595 1.00 89.94 97 ARG A C 1
ATOM 753 O O . ARG A 1 97 ? 3.125 10.531 19.792 1.00 89.94 97 ARG A O 1
ATOM 760 N N . THR A 1 98 ? 3.060 8.775 18.403 1.00 90.19 98 THR A N 1
ATOM 761 C CA . THR A 1 98 ? 3.329 9.563 17.199 1.00 90.19 98 THR A CA 1
ATOM 762 C C . THR A 1 98 ? 2.065 10.316 16.799 1.00 90.19 98 THR A C 1
ATOM 764 O O . THR A 1 98 ? 1.040 9.699 16.524 1.00 90.19 98 THR A O 1
ATOM 767 N N . VAL A 1 99 ? 2.146 11.645 16.760 1.00 91.88 99 VAL A N 1
ATOM 768 C CA . VAL A 1 99 ? 1.009 12.516 16.443 1.00 91.88 99 VAL A CA 1
ATOM 769 C C . VAL A 1 99 ? 0.891 12.703 14.924 1.00 91.88 99 VAL A C 1
ATOM 771 O O . VAL A 1 99 ? 1.830 13.230 14.314 1.00 91.88 99 VAL A O 1
ATOM 774 N N . PRO A 1 100 ? -0.232 12.304 14.298 1.00 91.25 100 PRO A N 1
ATOM 775 C CA . PRO A 1 100 ? -0.472 12.554 12.881 1.00 91.25 100 PRO A CA 1
ATOM 776 C C . PRO A 1 100 ? -0.825 14.027 12.628 1.00 91.25 100 PRO A C 1
ATOM 778 O O . PRO A 1 100 ? -1.421 14.701 13.469 1.00 91.25 100 PRO A O 1
ATOM 781 N N . ASN A 1 101 ? -0.531 14.531 11.430 1.00 90.00 101 ASN A N 1
ATOM 782 C CA . ASN A 1 101 ? -0.707 15.925 11.022 1.00 90.00 101 ASN A CA 1
ATOM 783 C C . ASN A 1 101 ? -2.158 16.395 11.202 1.00 90.00 101 ASN A C 1
ATOM 785 O O . ASN A 1 101 ? -2.408 17.548 11.551 1.00 90.00 101 ASN A O 1
ATOM 789 N N . MET A 1 102 ? -3.124 15.493 11.002 1.00 90.06 102 MET A N 1
ATOM 790 C CA . MET A 1 102 ? -4.543 15.781 11.213 1.00 90.06 102 MET A CA 1
ATOM 791 C C . MET A 1 102 ? -4.886 16.114 12.674 1.00 90.06 102 MET A C 1
ATOM 793 O O . MET A 1 102 ? -5.770 16.930 12.915 1.00 90.06 102 MET A O 1
ATOM 797 N N . ALA A 1 103 ? -4.164 15.562 13.655 1.00 92.44 103 ALA A N 1
ATOM 798 C CA . ALA A 1 103 ? -4.408 15.823 15.075 1.00 92.44 103 ALA A CA 1
ATOM 799 C C . ALA A 1 103 ? -3.943 17.227 15.509 1.00 92.44 103 ALA A C 1
ATOM 801 O O . ALA A 1 103 ? -4.293 17.690 16.591 1.00 92.44 103 ALA A O 1
ATOM 802 N N . HIS A 1 104 ? -3.198 17.950 14.665 1.00 91.62 104 HIS A N 1
ATOM 803 C CA . HIS A 1 104 ? -2.843 19.350 14.917 1.00 91.62 104 HIS A CA 1
ATOM 804 C C . HIS A 1 104 ? -3.991 20.330 14.622 1.00 91.62 104 HIS A C 1
ATOM 806 O O . HIS A 1 104 ? -3.894 21.515 14.942 1.00 91.62 104 HIS A O 1
ATOM 812 N N . VAL A 1 105 ? -5.090 19.868 14.019 1.00 92.38 105 VAL A N 1
ATOM 813 C CA . VAL A 1 105 ? -6.296 20.681 13.833 1.00 92.38 105 VAL A CA 1
ATOM 814 C C . VAL A 1 105 ? -6.859 21.089 15.199 1.00 92.38 105 VAL A C 1
ATOM 816 O O . VAL A 1 105 ? -7.055 20.243 16.066 1.00 92.38 105 VAL A O 1
ATOM 819 N N . PHE A 1 106 ? -7.113 22.391 15.373 1.00 93.50 106 PHE A N 1
ATOM 820 C CA . PHE A 1 106 ? -7.576 22.999 16.633 1.00 93.50 106 PHE A CA 1
ATOM 821 C C . PHE A 1 106 ? -6.716 22.633 17.847 1.00 93.50 106 PHE A C 1
ATOM 823 O O . PHE A 1 106 ? -7.230 22.509 18.951 1.00 93.50 106 PHE A O 1
ATOM 830 N N . ASP A 1 107 ? -5.413 22.412 17.634 1.00 93.12 107 ASP A N 1
ATOM 831 C CA . ASP A 1 107 ? -4.493 21.991 18.691 1.00 93.12 107 ASP A CA 1
ATOM 832 C C . ASP A 1 107 ? -4.946 20.733 19.447 1.00 93.12 107 ASP A C 1
ATOM 834 O O . ASP A 1 107 ? -4.518 20.485 20.570 1.00 93.12 107 ASP A O 1
ATOM 838 N N . HIS A 1 108 ? -5.747 19.877 18.807 1.00 94.50 108 HIS A N 1
ATOM 839 C CA . HIS A 1 108 ? -6.326 18.703 19.449 1.00 94.50 108 HIS A CA 1
ATOM 840 C C . HIS A 1 108 ? -5.257 17.774 20.054 1.00 94.50 108 HIS A C 1
ATOM 842 O O . HIS A 1 108 ? -5.437 17.287 21.162 1.00 94.50 108 HIS A O 1
ATOM 848 N N . HIS A 1 109 ? -4.090 17.629 19.420 1.00 94.00 109 HIS A N 1
ATOM 849 C CA . HIS A 1 109 ? -2.940 16.897 19.969 1.00 94.00 109 HIS A CA 1
ATOM 850 C C . HIS A 1 109 ? -2.406 17.394 21.329 1.00 94.00 109 HIS A C 1
ATOM 852 O O . HIS A 1 109 ? -1.691 16.644 21.986 1.00 94.00 109 HIS A O 1
ATOM 858 N N . LYS A 1 110 ? -2.709 18.634 21.744 1.00 93.62 110 LYS A N 1
ATOM 859 C CA . LYS A 1 110 ? -2.260 19.220 23.021 1.00 93.62 110 LYS A CA 1
ATOM 860 C C . LYS A 1 110 ? -3.208 18.941 24.189 1.00 93.62 110 LYS A C 1
ATOM 862 O O . LYS A 1 110 ? -2.810 19.152 25.326 1.00 93.62 110 LYS A O 1
ATOM 867 N N . VAL A 1 111 ? -4.439 18.506 23.912 1.00 94.25 111 VAL A N 1
ATOM 868 C CA . VAL A 1 111 ? -5.506 18.319 24.921 1.00 94.25 111 VAL A CA 1
ATOM 869 C C . VAL A 1 111 ? -6.195 16.951 24.832 1.00 94.25 111 VAL A C 1
ATOM 871 O O . VAL A 1 111 ? -6.858 16.518 25.765 1.00 94.25 111 VAL A O 1
ATOM 874 N N . SER A 1 112 ? -6.039 16.244 23.713 1.00 94.62 112 SER A N 1
ATOM 875 C CA . SER A 1 112 ? -6.633 14.928 23.475 1.00 94.62 112 SER A CA 1
ATOM 876 C C . SER A 1 112 ? -5.977 13.848 24.320 1.00 94.62 112 SER A C 1
ATOM 878 O O . SER A 1 112 ? -4.758 13.653 24.259 1.00 94.62 112 SER A O 1
ATOM 880 N N . ILE A 1 113 ? -6.804 13.047 24.994 1.00 94.69 113 ILE A N 1
ATOM 881 C CA . ILE A 1 113 ? -6.362 11.885 25.775 1.00 94.69 113 ILE A CA 1
ATOM 882 C C . ILE A 1 113 ? -5.649 10.836 24.902 1.00 94.69 113 ILE A C 1
ATOM 884 O O . ILE A 1 113 ? -4.893 10.004 25.411 1.00 94.69 113 ILE A O 1
ATOM 888 N N . ALA A 1 114 ? -5.879 10.870 23.585 1.00 92.31 114 ALA A N 1
ATOM 889 C CA . ALA A 1 114 ? -5.280 9.958 22.624 1.00 92.31 114 ALA A CA 1
ATOM 890 C C . ALA A 1 114 ? -3.863 10.354 22.185 1.00 92.31 114 ALA A C 1
ATOM 892 O O . ALA A 1 114 ? -3.182 9.493 21.630 1.00 92.31 114 ALA A O 1
ATOM 893 N N . TRP A 1 115 ? -3.414 11.600 22.397 1.00 93.50 115 TRP A N 1
ATOM 894 C CA . TRP A 1 115 ? -2.155 12.112 21.826 1.00 93.50 115 TRP A CA 1
ATOM 895 C C . TRP A 1 115 ? -1.199 12.747 22.836 1.00 93.50 115 TRP A C 1
ATOM 897 O O . TRP A 1 115 ? 0.012 12.688 22.615 1.00 93.50 115 TRP A O 1
ATOM 907 N N . ILE A 1 116 ? -1.710 13.342 23.917 1.00 94.00 116 ILE A N 1
ATOM 908 C CA . ILE A 1 116 ? -0.855 13.970 24.931 1.00 94.00 116 ILE A CA 1
ATOM 909 C C . ILE A 1 116 ? 0.049 12.926 25.613 1.00 94.00 116 ILE A C 1
ATOM 911 O O . ILE A 1 116 ? -0.358 11.772 25.783 1.00 94.00 116 ILE A O 1
ATOM 915 N N . PRO A 1 117 ? 1.284 13.297 26.000 1.00 91.44 117 PRO A N 1
ATOM 916 C CA . PRO A 1 117 ? 2.179 12.395 26.722 1.00 91.44 117 PRO A CA 1
ATOM 917 C C . PRO A 1 117 ? 1.604 12.039 28.100 1.00 91.44 117 PRO A C 1
ATOM 919 O O . PRO A 1 117 ? 0.742 12.745 28.614 1.00 91.44 117 PRO A O 1
ATOM 922 N N . ALA A 1 118 ? 2.123 10.980 28.731 1.00 90.19 118 ALA A N 1
ATOM 923 C CA . ALA A 1 118 ? 1.687 10.493 30.046 1.00 90.19 118 ALA A CA 1
ATOM 924 C C . ALA A 1 118 ? 2.079 11.431 31.218 1.00 90.19 118 ALA A C 1
ATOM 926 O O . ALA A 1 118 ? 2.829 11.067 32.127 1.00 90.19 118 ALA A O 1
ATOM 927 N N . ASN A 1 119 ? 1.575 12.664 31.190 1.00 89.94 119 ASN A N 1
ATOM 928 C CA . ASN A 1 119 ? 1.745 13.715 32.190 1.00 89.94 119 ASN A CA 1
ATOM 929 C C . ASN A 1 119 ? 0.543 13.765 33.166 1.00 89.94 119 ASN A C 1
ATOM 931 O O . ASN A 1 119 ? -0.303 12.868 33.168 1.00 89.94 119 ASN A O 1
ATOM 935 N N . SER A 1 120 ? 0.478 14.782 34.037 1.00 91.44 120 SER A N 1
ATOM 936 C CA . SER A 1 120 ? -0.631 14.951 34.994 1.00 91.44 120 SER A CA 1
ATOM 937 C C . SER A 1 120 ? -1.984 15.092 34.296 1.00 91.44 120 SER A C 1
ATOM 939 O O . SER A 1 120 ? -2.896 14.334 34.611 1.00 91.44 120 SER A O 1
ATOM 941 N N . GLN A 1 121 ? -2.081 15.956 33.282 1.00 91.25 121 GLN A N 1
ATOM 942 C CA . GLN A 1 121 ? -3.300 16.164 32.494 1.00 91.25 121 GLN A CA 1
ATOM 943 C C . GLN A 1 121 ? -3.827 14.849 31.897 1.00 91.25 121 GLN A C 1
ATOM 945 O O . GLN A 1 121 ? -5.000 14.517 32.064 1.00 91.25 121 GLN A O 1
ATOM 950 N N . TRP A 1 122 ? -2.956 14.039 31.281 1.00 93.69 122 TRP A N 1
ATOM 951 C CA . TRP A 1 122 ? -3.332 12.718 30.765 1.00 93.69 122 TRP A CA 1
ATOM 952 C C . TRP A 1 122 ? -3.859 11.790 31.857 1.00 93.69 122 TRP A C 1
ATOM 954 O O . TRP A 1 122 ? -4.894 11.145 31.678 1.00 93.69 122 TRP A O 1
ATOM 964 N N . ARG A 1 123 ? -3.177 11.736 33.009 1.00 92.81 123 ARG A N 1
ATOM 965 C CA . ARG A 1 123 ? -3.610 10.918 34.151 1.00 92.81 123 ARG A CA 1
ATOM 966 C C . ARG A 1 123 ? -4.968 11.369 34.684 1.00 92.81 123 ARG A C 1
ATOM 968 O O . ARG A 1 123 ? -5.793 10.510 34.985 1.00 92.81 123 ARG A O 1
ATOM 975 N N . ASN A 1 124 ? -5.229 12.672 34.742 1.00 92.75 124 ASN A N 1
ATOM 976 C CA . ASN A 1 124 ? -6.507 13.213 35.202 1.00 92.75 124 ASN A CA 1
ATOM 977 C C . ASN A 1 124 ? -7.642 12.879 34.234 1.00 92.75 124 ASN A C 1
ATOM 979 O O . ASN A 1 124 ? -8.679 12.387 34.672 1.00 92.75 124 ASN A O 1
ATOM 983 N N . LEU A 1 125 ? -7.429 13.031 32.923 1.00 94.31 125 LEU A N 1
ATOM 984 C CA . LEU A 1 125 ? -8.414 12.629 31.913 1.00 94.31 125 LEU A CA 1
ATOM 985 C C . LEU A 1 125 ? -8.683 11.119 31.944 1.00 94.31 125 LEU A C 1
ATOM 987 O O . LEU A 1 125 ? -9.836 10.688 31.871 1.00 94.31 125 LEU A O 1
ATOM 991 N N . ARG A 1 126 ? -7.640 10.295 32.114 1.00 94.12 126 ARG A N 1
ATOM 992 C CA . ARG A 1 126 ? -7.783 8.837 32.275 1.00 94.12 126 ARG A CA 1
ATOM 993 C C . ARG A 1 126 ? -8.537 8.477 33.549 1.00 94.12 126 ARG A C 1
ATOM 995 O O . ARG A 1 126 ? -9.390 7.593 33.496 1.00 94.12 126 ARG A O 1
ATOM 1002 N N . LYS A 1 127 ? -8.258 9.161 34.661 1.00 93.69 127 LYS A N 1
ATOM 1003 C CA . LYS A 1 127 ? -8.974 8.993 35.931 1.00 93.69 127 LYS A CA 1
ATOM 1004 C C . LYS A 1 127 ? -10.447 9.358 35.764 1.00 93.69 127 LYS A C 1
ATOM 1006 O O . LYS A 1 127 ? -11.286 8.532 36.092 1.00 93.69 127 LYS A O 1
ATOM 1011 N N . ALA A 1 128 ? -10.754 10.515 35.176 1.00 91.62 128 ALA A N 1
ATOM 1012 C CA . ALA A 1 128 ? -12.122 10.950 34.897 1.00 91.62 128 ALA A CA 1
ATOM 1013 C C . ALA A 1 128 ? -12.886 9.932 34.033 1.00 91.62 128 ALA A C 1
ATOM 1015 O O . ALA A 1 128 ? -14.008 9.557 34.366 1.00 91.62 128 ALA A O 1
ATOM 1016 N N . CYS A 1 129 ? -12.256 9.407 32.976 1.00 93.50 129 CYS A N 1
ATOM 1017 C CA . CYS A 1 129 ? -12.837 8.328 32.173 1.00 93.50 129 CYS A CA 1
ATOM 1018 C C . CYS A 1 129 ? -13.108 7.075 33.014 1.00 93.50 129 CYS A C 1
ATOM 1020 O O . CYS A 1 129 ? -14.205 6.524 32.968 1.00 93.50 129 CYS A O 1
ATOM 1022 N N . ALA A 1 130 ? -12.114 6.615 33.777 1.00 94.56 130 ALA A N 1
ATOM 1023 C CA . ALA A 1 130 ? -12.211 5.389 34.560 1.00 94.56 130 ALA A CA 1
ATOM 1024 C C . ALA A 1 130 ? -13.264 5.472 35.676 1.00 94.56 130 ALA A C 1
ATOM 1026 O O . ALA A 1 130 ? -13.907 4.469 35.962 1.00 94.56 130 ALA A O 1
ATOM 1027 N N . THR A 1 131 ? -13.458 6.642 36.293 1.00 90.75 131 THR A N 1
ATOM 1028 C CA . THR A 1 131 ? -14.373 6.805 37.433 1.00 90.75 131 THR A CA 1
ATOM 1029 C C . THR A 1 131 ? -15.770 7.271 37.034 1.00 90.75 131 THR A C 1
ATOM 1031 O O . THR A 1 131 ? -16.749 6.816 37.624 1.00 90.75 131 THR A O 1
ATOM 1034 N N . GLN A 1 132 ? -15.892 8.158 36.042 1.00 87.81 132 GLN A N 1
ATOM 1035 C CA . GLN A 1 132 ? -17.178 8.774 35.689 1.00 87.81 132 GLN A CA 1
ATOM 1036 C C . GLN A 1 132 ? -17.858 8.140 34.475 1.00 87.81 132 GLN A C 1
ATOM 1038 O O . GLN A 1 132 ? -19.075 8.252 34.347 1.00 87.81 132 GLN A O 1
ATOM 1043 N N . ILE A 1 133 ? -17.105 7.466 33.600 1.00 88.88 133 ILE A N 1
ATOM 1044 C CA . ILE A 1 133 ? -17.636 6.909 32.345 1.00 88.88 133 ILE A CA 1
ATOM 1045 C C . ILE A 1 133 ? -17.622 5.379 32.377 1.00 88.88 133 ILE A C 1
ATOM 1047 O O . ILE A 1 133 ? -18.653 4.744 32.184 1.00 88.88 133 ILE A O 1
ATOM 1051 N N . PHE A 1 134 ? -16.459 4.786 32.646 1.00 91.75 134 PHE A N 1
ATOM 1052 C CA . PHE A 1 134 ? -16.218 3.347 32.492 1.00 91.75 134 PHE A CA 1
ATOM 1053 C C . PHE A 1 134 ? -16.201 2.564 33.809 1.00 91.75 134 PHE A C 1
ATOM 1055 O O . PHE A 1 134 ? -15.881 1.376 33.805 1.00 91.75 134 PHE A O 1
ATOM 1062 N N . ALA A 1 135 ? -16.525 3.199 34.938 1.00 92.12 135 ALA A N 1
ATOM 1063 C CA . ALA A 1 135 ? -16.656 2.482 36.201 1.00 92.12 135 ALA A CA 1
ATOM 1064 C C . ALA A 1 135 ? -17.809 1.463 36.099 1.00 92.12 135 ALA A C 1
ATOM 1066 O O . ALA A 1 135 ? -18.854 1.815 35.548 1.00 92.12 135 ALA A O 1
ATOM 1067 N N . PRO A 1 136 ? -17.682 0.245 36.662 1.00 92.56 136 PRO A N 1
ATOM 1068 C CA . PRO A 1 136 ? -18.714 -0.792 36.555 1.00 92.56 136 PRO A CA 1
ATOM 1069 C C . PRO A 1 136 ? -20.116 -0.291 36.926 1.00 92.56 136 PRO A C 1
ATOM 1071 O O . PRO A 1 136 ? -21.034 -0.381 36.124 1.00 92.56 136 PRO A O 1
ATOM 1074 N N . GLN A 1 137 ? -20.237 0.415 38.054 1.00 89.75 137 GLN A N 1
ATOM 1075 C CA . GLN A 1 137 ? -21.500 1.011 38.510 1.00 89.75 137 GLN A CA 1
ATOM 1076 C C . GLN A 1 137 ? -22.115 1.998 37.499 1.00 89.75 137 GLN A C 1
ATOM 1078 O O . GLN A 1 137 ? -23.333 2.130 37.423 1.00 89.75 137 GLN A O 1
ATOM 1083 N N . ARG A 1 138 ? -21.287 2.714 36.723 1.00 87.94 138 ARG A N 1
ATOM 1084 C CA . ARG A 1 138 ? -21.744 3.651 35.679 1.00 87.94 138 ARG A CA 1
ATOM 1085 C C . ARG A 1 138 ? -22.216 2.908 34.433 1.00 87.94 138 ARG A C 1
ATOM 1087 O O . ARG A 1 138 ? -23.213 3.300 33.824 1.00 87.94 138 ARG A O 1
ATOM 1094 N N . LEU A 1 139 ? -21.523 1.830 34.071 1.00 88.81 139 LEU A N 1
ATOM 1095 C CA . LEU A 1 139 ? -21.923 0.960 32.969 1.00 88.81 139 LEU A CA 1
ATOM 1096 C C . LEU A 1 139 ? -23.236 0.235 33.287 1.00 88.81 139 LEU A C 1
ATOM 1098 O O . LEU A 1 139 ? -24.104 0.184 32.414 1.00 88.81 139 LEU A O 1
ATOM 1102 N N . ASP A 1 140 ? -23.415 -0.235 34.522 1.00 89.81 140 ASP A N 1
ATOM 1103 C CA . ASP A 1 140 ? -24.647 -0.879 34.998 1.00 89.81 140 ASP A CA 1
ATOM 1104 C C . ASP A 1 140 ? -25.812 0.122 35.027 1.00 89.81 140 ASP A C 1
ATOM 1106 O O . ASP A 1 140 ? -26.885 -0.142 34.493 1.00 89.81 140 ASP A O 1
ATOM 1110 N N . ALA A 1 141 ? -25.584 1.340 35.535 1.00 86.25 141 ALA A N 1
ATOM 1111 C CA . ALA A 1 141 ? -26.608 2.391 35.575 1.00 86.25 141 ALA A CA 1
ATOM 1112 C C . ALA A 1 141 ? -27.140 2.801 34.186 1.00 86.25 141 ALA A C 1
ATOM 1114 O O . ALA A 1 141 ? -28.224 3.371 34.080 1.00 86.25 141 ALA A O 1
ATOM 1115 N N . THR A 1 142 ? -26.383 2.528 33.121 1.00 85.06 142 THR A N 1
ATOM 1116 C CA . THR A 1 142 ? -26.753 2.832 31.730 1.00 85.06 142 THR A CA 1
ATOM 1117 C C . THR A 1 142 ? -27.188 1.589 30.942 1.00 85.06 142 THR A C 1
ATOM 1119 O O . THR A 1 142 ? -27.462 1.689 29.746 1.00 85.06 142 THR A O 1
ATOM 1122 N N . GLU A 1 143 ? -27.293 0.419 31.583 1.00 88.88 143 GLU A N 1
ATOM 1123 C CA . GLU A 1 143 ? -27.691 -0.841 30.943 1.00 88.88 143 GLU A CA 1
ATOM 1124 C C . GLU A 1 143 ? -29.073 -0.750 30.291 1.00 88.88 143 GLU A C 1
ATOM 1126 O O . GLU A 1 143 ? -29.204 -1.038 29.101 1.00 88.88 143 GLU A O 1
ATOM 1131 N N . ALA A 1 144 ? -30.079 -0.276 31.032 1.00 89.81 144 ALA A N 1
ATOM 1132 C CA . ALA A 1 144 ? -31.445 -0.146 30.528 1.00 89.81 144 ALA A CA 1
ATOM 1133 C C . ALA A 1 144 ? -31.527 0.749 29.277 1.00 89.81 144 ALA A C 1
ATOM 1135 O O . ALA A 1 144 ? -32.276 0.453 28.349 1.00 89.81 144 ALA A O 1
ATOM 1136 N N . LEU A 1 145 ? -30.709 1.806 29.218 1.00 87.38 145 LEU A N 1
ATOM 1137 C CA . LEU A 1 145 ? -30.641 2.704 28.064 1.00 87.38 145 LEU A CA 1
ATOM 1138 C C . LEU A 1 145 ? -30.054 1.991 26.843 1.00 87.38 145 LEU A C 1
ATOM 1140 O O . LEU A 1 145 ? -30.598 2.107 25.748 1.00 87.38 145 LEU A O 1
ATOM 1144 N N . ARG A 1 146 ? -28.985 1.205 27.019 1.00 88.94 146 ARG A N 1
ATOM 1145 C CA . ARG A 1 146 ? -28.405 0.411 25.924 1.00 88.94 146 ARG A CA 1
ATOM 1146 C C . ARG A 1 146 ? -29.364 -0.678 25.442 1.00 88.94 146 ARG A C 1
ATOM 1148 O O . ARG A 1 146 ? -29.508 -0.851 24.235 1.00 88.94 146 ARG A O 1
ATOM 1155 N N . LEU A 1 147 ? -30.044 -1.369 26.360 1.00 92.62 147 LEU A N 1
ATOM 1156 C CA . LEU A 1 147 ? -31.058 -2.373 26.023 1.00 92.62 147 LEU A CA 1
ATOM 1157 C C . LEU A 1 147 ? -32.212 -1.762 25.225 1.00 92.62 147 LEU A C 1
ATOM 1159 O O . LEU A 1 147 ? -32.625 -2.347 24.229 1.00 92.62 147 LEU A O 1
ATOM 1163 N N . ALA A 1 148 ? -32.666 -0.560 25.591 1.00 93.00 148 ALA A N 1
ATOM 1164 C CA . ALA A 1 148 ? -33.681 0.156 24.826 1.00 93.00 148 ALA A CA 1
ATOM 1165 C C . ALA A 1 148 ? -33.233 0.419 23.376 1.00 93.00 148 ALA A C 1
ATOM 1167 O O . ALA A 1 148 ? -34.000 0.169 22.452 1.00 93.00 148 ALA A O 1
ATOM 1168 N N . LYS A 1 149 ? -31.973 0.823 23.143 1.00 93.56 149 LYS A N 1
ATOM 1169 C CA . LYS A 1 149 ? -31.460 1.039 21.773 1.00 93.56 149 LYS A CA 1
ATOM 1170 C C . LYS A 1 149 ? -31.340 -0.244 20.959 1.00 93.56 149 LYS A C 1
ATOM 1172 O O . LYS A 1 149 ? -31.589 -0.225 19.755 1.00 93.56 149 LYS A O 1
ATOM 1177 N N . VAL A 1 150 ? -31.008 -1.361 21.602 1.00 93.25 150 VAL A N 1
ATOM 1178 C CA . VAL A 1 150 ? -31.038 -2.680 20.951 1.00 93.25 150 VAL A CA 1
ATOM 1179 C C . VAL A 1 150 ? -32.474 -3.100 20.633 1.00 93.25 150 VAL A C 1
ATOM 1181 O O . VAL A 1 150 ? -32.719 -3.642 19.559 1.00 93.25 150 VAL A O 1
ATOM 1184 N N . GLN A 1 151 ? -33.435 -2.816 21.512 1.00 95.50 151 GLN A N 1
ATOM 1185 C CA . GLN A 1 151 ? -34.841 -3.109 21.241 1.00 95.50 151 GLN A CA 1
ATOM 1186 C C . GLN A 1 151 ? -35.373 -2.280 20.063 1.00 95.50 151 GLN A C 1
ATOM 1188 O O . GLN A 1 151 ? -35.976 -2.843 19.157 1.00 95.50 151 GLN A O 1
ATOM 1193 N N . GLU A 1 152 ? -35.057 -0.983 19.999 1.00 94.12 152 GLU A N 1
ATOM 1194 C CA . GLU A 1 152 ? -35.412 -0.119 18.862 1.00 94.12 152 GLU A CA 1
ATOM 1195 C C . GLU A 1 152 ? -34.841 -0.639 17.531 1.00 94.12 152 GLU A C 1
ATOM 1197 O O . GLU A 1 152 ? -35.506 -0.579 16.497 1.00 94.12 152 GLU A O 1
ATOM 1202 N N . LEU A 1 153 ? -33.618 -1.183 17.549 1.00 94.06 153 LEU A N 1
ATOM 1203 C CA . LEU A 1 153 ? -33.024 -1.859 16.393 1.00 94.06 153 LEU A CA 1
ATOM 1204 C C . LEU A 1 153 ? -33.855 -3.078 15.965 1.00 94.06 153 LEU A C 1
ATOM 1206 O O . LEU A 1 153 ? -34.176 -3.227 14.786 1.00 94.06 153 LEU A O 1
ATOM 1210 N N . VAL A 1 154 ? -34.201 -3.951 16.914 1.00 95.06 154 VAL A N 1
ATOM 1211 C CA . VAL A 1 154 ? -35.009 -5.152 16.650 1.00 95.06 154 VAL A CA 1
ATOM 1212 C C . VAL A 1 154 ? -36.377 -4.770 16.085 1.00 95.06 154 VAL A C 1
ATOM 1214 O O . VAL A 1 154 ? -36.833 -5.378 15.116 1.00 95.06 154 VAL A O 1
ATOM 1217 N N . ASP A 1 155 ? -37.006 -3.739 16.639 1.00 94.56 155 ASP A N 1
ATOM 1218 C CA . ASP A 1 155 ? -38.309 -3.253 16.194 1.00 94.56 155 ASP A CA 1
ATOM 1219 C C . ASP A 1 155 ? -38.242 -2.703 14.762 1.00 94.56 155 ASP A C 1
ATOM 1221 O O . ASP A 1 155 ? -39.077 -3.067 13.928 1.00 94.56 155 ASP A O 1
ATOM 1225 N N . HIS A 1 156 ? -37.208 -1.920 14.436 1.00 91.50 156 HIS A N 1
ATOM 1226 C CA . HIS A 1 156 ? -36.977 -1.415 13.079 1.00 91.50 156 HIS A CA 1
ATOM 1227 C C . HIS A 1 156 ? -36.742 -2.553 12.069 1.00 91.50 156 HIS A C 1
ATOM 1229 O O . HIS A 1 156 ? -37.325 -2.561 10.981 1.00 91.50 156 HIS A O 1
ATOM 1235 N N . VAL A 1 157 ? -35.945 -3.565 12.432 1.00 93.38 157 VAL A N 1
ATOM 1236 C CA . VAL A 1 157 ? -35.714 -4.744 11.579 1.00 93.38 157 VAL A CA 1
ATOM 1237 C C . VAL A 1 157 ? -37.006 -5.535 11.365 1.00 93.38 157 VAL A C 1
ATOM 1239 O O . VAL A 1 157 ? -37.311 -5.927 10.237 1.00 93.38 157 VAL A O 1
ATOM 1242 N N . ASN A 1 158 ? -37.805 -5.728 12.416 1.00 94.06 158 ASN A N 1
ATOM 1243 C CA . ASN A 1 158 ? -39.097 -6.405 12.325 1.00 94.06 158 ASN A CA 1
ATOM 1244 C C . ASN A 1 158 ? -40.088 -5.644 11.436 1.00 94.06 158 ASN A C 1
ATOM 1246 O O . ASN A 1 158 ? -40.825 -6.262 10.666 1.00 94.06 158 ASN A O 1
ATOM 1250 N N . GLN A 1 159 ? -40.115 -4.313 11.520 1.00 92.94 159 GLN A N 1
ATOM 1251 C CA . GLN A 1 159 ? -40.964 -3.476 10.676 1.00 92.94 159 GLN A CA 1
ATOM 1252 C C . GLN A 1 159 ? -40.579 -3.596 9.196 1.00 92.94 159 GLN A C 1
ATOM 1254 O O . GLN A 1 159 ? -41.452 -3.816 8.357 1.00 92.94 159 GLN A O 1
ATOM 1259 N N . SER A 1 160 ? -39.284 -3.536 8.890 1.00 90.94 160 SER A N 1
ATOM 1260 C CA . SER A 1 160 ? -38.761 -3.714 7.531 1.00 90.94 160 SER A CA 1
ATOM 1261 C C . SER A 1 160 ? -38.990 -5.131 6.989 1.00 90.94 160 SER A C 1
ATOM 1263 O O . SER A 1 160 ? -39.321 -5.309 5.818 1.00 90.94 160 SER A O 1
ATOM 1265 N N . CYS A 1 161 ? -38.913 -6.154 7.848 1.00 91.94 161 CYS A N 1
ATOM 1266 C CA . CYS A 1 161 ? -39.262 -7.528 7.482 1.00 91.94 161 CYS A CA 1
ATOM 1267 C C . CYS A 1 161 ? -40.743 -7.655 7.089 1.00 91.94 161 CYS A C 1
ATOM 1269 O O . CYS A 1 161 ? -41.058 -8.265 6.068 1.00 91.94 161 CYS A O 1
ATOM 1271 N N . LYS A 1 162 ? -41.653 -7.026 7.848 1.00 94.25 162 LYS A N 1
ATOM 1272 C CA . LYS A 1 162 ? -43.096 -7.021 7.548 1.00 94.25 162 LYS A CA 1
ATOM 1273 C C . LYS A 1 162 ? -43.434 -6.307 6.238 1.00 94.25 162 LYS A C 1
ATOM 1275 O O . LYS A 1 162 ? -44.372 -6.717 5.563 1.00 94.25 162 LYS A O 1
ATOM 1280 N N . SER A 1 163 ? -42.702 -5.251 5.883 1.00 92.81 163 SER A N 1
ATOM 1281 C CA . SER A 1 163 ? -42.906 -4.515 4.628 1.00 92.81 163 SER A CA 1
ATOM 1282 C C . SER A 1 163 ? -42.176 -5.128 3.427 1.00 92.81 163 SER A C 1
ATOM 1284 O O . SER A 1 163 ? -42.399 -4.692 2.300 1.00 92.81 163 SER A O 1
ATOM 1286 N N . GLY A 1 164 ? -41.311 -6.127 3.646 1.00 90.88 164 GLY A N 1
ATOM 1287 C CA . GLY A 1 164 ? -40.459 -6.713 2.608 1.00 90.88 164 GLY A CA 1
ATOM 1288 C C . GLY A 1 164 ? -39.365 -5.766 2.097 1.00 90.88 164 GLY A C 1
ATOM 1289 O O . GLY A 1 164 ? -38.804 -6.008 1.028 1.00 90.88 164 GLY A O 1
ATOM 1290 N N . ALA A 1 165 ? -39.073 -4.682 2.823 1.00 88.94 165 ALA A N 1
ATOM 1291 C CA . ALA A 1 165 ? -38.088 -3.688 2.418 1.00 88.94 165 ALA A CA 1
ATOM 1292 C C . ALA A 1 165 ? -36.650 -4.176 2.692 1.00 88.94 165 ALA A C 1
ATOM 1294 O O . ALA A 1 165 ? -36.384 -4.761 3.747 1.00 88.94 165 ALA A O 1
ATOM 1295 N N . PRO A 1 166 ? -35.694 -3.934 1.774 1.00 88.31 166 PRO A N 1
ATOM 1296 C CA . PRO A 1 166 ? -34.287 -4.225 2.027 1.00 88.31 166 PRO A CA 1
ATOM 1297 C C . PRO A 1 166 ? -33.729 -3.313 3.131 1.00 88.31 166 PRO A C 1
ATOM 1299 O O . PRO A 1 166 ? -34.076 -2.137 3.204 1.00 88.31 166 PRO A O 1
ATOM 1302 N N . ILE A 1 167 ? -32.825 -3.849 3.958 1.00 86.88 167 ILE A N 1
ATOM 1303 C CA . ILE A 1 167 ? -32.183 -3.122 5.064 1.00 86.88 167 ILE A CA 1
ATOM 1304 C C . ILE A 1 167 ? -30.685 -2.974 4.788 1.00 86.88 167 ILE A C 1
ATOM 1306 O O . ILE A 1 167 ? -29.987 -3.969 4.576 1.00 86.88 167 ILE A O 1
ATOM 1310 N N . ASP A 1 168 ? -30.169 -1.747 4.867 1.00 85.56 168 ASP A N 1
ATOM 1311 C CA . ASP A 1 168 ? -28.728 -1.506 4.967 1.00 85.56 168 ASP A CA 1
ATOM 1312 C C . ASP A 1 168 ? -28.277 -1.752 6.414 1.00 85.56 168 ASP A C 1
ATOM 1314 O O . ASP A 1 168 ? -28.419 -0.900 7.295 1.00 85.56 168 ASP A O 1
ATOM 1318 N N . ILE A 1 169 ? -27.716 -2.941 6.661 1.00 86.38 169 ILE A N 1
ATOM 1319 C CA . ILE A 1 169 ? -27.177 -3.335 7.973 1.00 86.38 169 ILE A CA 1
ATOM 1320 C C . ILE A 1 169 ? -26.177 -2.294 8.474 1.00 86.38 169 ILE A C 1
ATOM 1322 O O . ILE A 1 169 ? -26.121 -2.007 9.669 1.00 86.38 169 ILE A O 1
ATOM 1326 N N . GLY A 1 170 ? -25.382 -1.715 7.575 1.00 83.75 170 GLY A N 1
ATOM 1327 C CA . GLY A 1 170 ? -24.335 -0.803 7.970 1.00 83.75 170 GLY A CA 1
ATOM 1328 C C . GLY A 1 170 ? -24.828 0.560 8.420 1.00 83.75 170 GLY A C 1
ATOM 1329 O O . GLY A 1 170 ? -24.261 1.126 9.359 1.00 83.75 170 GLY A O 1
ATOM 1330 N N . GLN A 1 171 ? -25.887 1.060 7.789 1.00 83.69 171 GLN A N 1
ATOM 1331 C CA . GLN A 1 171 ? -26.595 2.256 8.231 1.00 83.69 171 GLN A CA 1
ATOM 1332 C C . GLN A 1 171 ? -27.304 2.012 9.563 1.00 83.69 171 GLN A C 1
ATOM 1334 O O . GLN A 1 171 ? -27.122 2.780 10.504 1.00 83.69 171 GLN A O 1
ATOM 1339 N N . VAL A 1 172 ? -28.049 0.914 9.667 1.00 88.38 172 VAL A N 1
ATOM 1340 C CA . VAL A 1 172 ? -28.839 0.591 10.856 1.00 88.38 172 VAL A CA 1
ATOM 1341 C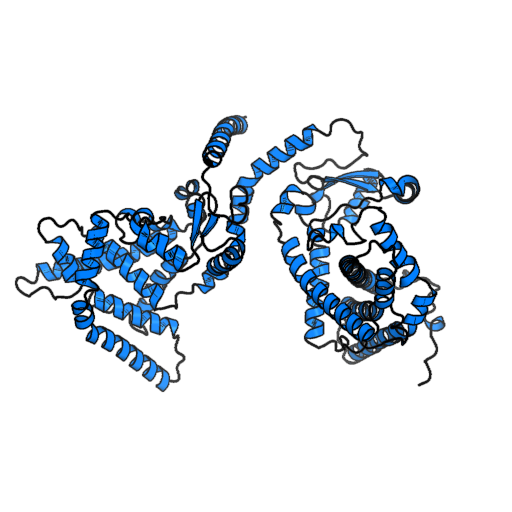 C . VAL A 1 172 ? -27.942 0.384 12.084 1.00 88.38 172 VAL A C 1
ATOM 1343 O O . VAL A 1 172 ? -28.166 1.016 13.114 1.00 88.38 172 VAL A O 1
ATOM 1346 N N . VAL A 1 173 ? -26.855 -0.391 11.968 1.00 88.75 173 VAL A N 1
ATOM 1347 C CA . VAL A 1 173 ? -25.875 -0.567 13.057 1.00 88.75 173 VAL A CA 1
ATOM 1348 C C . VAL A 1 173 ? -25.211 0.760 13.432 1.00 88.75 173 VAL A C 1
ATOM 1350 O O . VAL A 1 173 ? -25.017 1.033 14.617 1.00 88.75 173 VAL A O 1
ATOM 1353 N N . PHE A 1 174 ? -24.878 1.605 12.449 1.00 88.75 174 PHE A N 1
ATOM 1354 C CA . PHE A 1 174 ? -24.309 2.925 12.722 1.00 88.75 174 PHE A CA 1
ATOM 1355 C C . PHE A 1 174 ? -25.262 3.778 13.568 1.00 88.75 174 PHE A C 1
ATOM 1357 O O . PHE A 1 174 ? -24.834 4.323 14.585 1.00 88.75 174 PHE A O 1
ATOM 1364 N N . THR A 1 175 ? -26.543 3.857 13.195 1.00 89.56 175 THR A N 1
ATOM 1365 C CA . THR A 1 175 ? -27.563 4.612 13.935 1.00 89.56 175 THR A CA 1
ATOM 1366 C C . THR A 1 175 ? -27.737 4.085 15.358 1.00 89.56 175 THR A C 1
ATOM 1368 O O . THR A 1 175 ? -27.738 4.877 16.302 1.00 89.56 175 THR A O 1
ATOM 1371 N N . THR A 1 176 ? -27.810 2.762 15.546 1.00 91.62 176 THR A N 1
ATOM 1372 C CA . THR A 1 176 ? -27.926 2.157 16.882 1.00 91.62 176 THR A CA 1
ATOM 1373 C C . THR A 1 176 ? -26.722 2.496 17.762 1.00 91.62 176 THR A C 1
ATOM 1375 O O . THR A 1 176 ? -26.889 2.892 18.915 1.00 91.62 176 THR A O 1
ATOM 1378 N N . VAL A 1 177 ? -25.500 2.377 17.228 1.00 91.62 177 VAL A N 1
ATOM 1379 C CA . VAL A 1 177 ? -24.261 2.676 17.966 1.00 91.62 177 VAL A CA 1
ATOM 1380 C C . VAL A 1 177 ? -24.159 4.167 18.287 1.00 91.62 177 VAL A C 1
ATOM 1382 O O . VAL A 1 177 ? -23.832 4.522 19.421 1.00 91.62 177 VAL A O 1
ATOM 1385 N N . LEU A 1 178 ? -24.471 5.036 17.320 1.00 90.50 178 LEU A N 1
ATOM 1386 C CA . LEU A 1 178 ? -24.520 6.486 17.501 1.00 90.50 178 LEU A CA 1
ATOM 1387 C C . LEU A 1 178 ? -25.463 6.853 18.648 1.00 90.50 178 LEU A C 1
ATOM 1389 O O . LEU A 1 178 ? -25.029 7.530 19.578 1.00 90.50 178 LEU A O 1
ATOM 1393 N N . ASN A 1 179 ? -26.701 6.353 18.623 1.00 91.56 179 ASN A N 1
ATOM 1394 C CA . ASN A 1 179 ? -27.680 6.631 19.670 1.00 91.56 179 ASN A CA 1
ATOM 1395 C C . ASN A 1 179 ? -27.286 6.003 21.011 1.00 91.56 179 ASN A C 1
ATOM 1397 O O . ASN A 1 179 ? -27.422 6.642 22.046 1.00 91.56 179 ASN A O 1
ATOM 1401 N N . SER A 1 180 ? -26.728 4.790 21.029 1.00 91.50 180 SER A N 1
ATOM 1402 C CA . SER A 1 180 ? -26.245 4.172 22.269 1.00 91.50 180 SER A CA 1
ATOM 1403 C C . SER A 1 180 ? -25.142 5.005 22.931 1.00 91.50 180 SER A C 1
ATOM 1405 O O . SER A 1 180 ? -25.153 5.187 24.151 1.00 91.50 180 SER A O 1
ATOM 1407 N N . ILE A 1 181 ? -24.182 5.511 22.152 1.00 90.62 181 ILE A N 1
ATOM 1408 C CA . ILE A 1 181 ? -23.075 6.329 22.663 1.00 90.62 181 ILE A CA 1
ATOM 1409 C C . ILE A 1 181 ? -23.567 7.727 23.041 1.00 90.62 181 ILE A C 1
ATOM 1411 O O . ILE A 1 181 ? -23.230 8.212 24.120 1.00 90.62 181 ILE A O 1
ATOM 1415 N N . SER A 1 182 ? -24.387 8.369 22.205 1.00 90.50 182 SER A N 1
ATOM 1416 C CA . SER A 1 182 ? -24.920 9.702 22.497 1.00 90.50 182 SER A CA 1
ATOM 1417 C C . SER A 1 182 ? -25.842 9.698 23.711 1.00 90.50 182 SER A C 1
ATOM 1419 O O . SER A 1 182 ? -25.792 10.620 24.520 1.00 90.50 182 SER A O 1
ATOM 1421 N N . ASN A 1 183 ? -26.624 8.638 23.904 1.00 89.94 183 ASN A N 1
ATOM 1422 C CA . ASN A 1 183 ? -27.483 8.489 25.068 1.00 89.94 183 ASN A CA 1
ATOM 1423 C C . ASN A 1 183 ? -26.656 8.246 26.342 1.00 89.94 183 ASN A C 1
ATOM 1425 O O . ASN A 1 183 ? -26.894 8.881 27.367 1.00 89.94 183 ASN A O 1
ATOM 1429 N N . THR A 1 184 ? -25.599 7.434 26.255 1.00 88.38 184 THR A N 1
ATOM 1430 C CA . THR A 1 184 ? -24.675 7.225 27.381 1.00 88.38 184 THR A CA 1
ATOM 1431 C C . THR A 1 184 ? -23.956 8.523 27.770 1.00 88.38 184 THR A C 1
ATOM 1433 O O . THR A 1 184 ? -23.906 8.869 28.946 1.00 88.38 184 THR A O 1
ATOM 1436 N N . LEU A 1 185 ? -23.420 9.271 26.799 1.00 89.25 185 LEU A N 1
ATOM 1437 C CA . LEU A 1 185 ? -22.627 10.474 27.072 1.00 89.25 185 LEU A CA 1
ATOM 1438 C C . LEU A 1 185 ? -23.490 11.699 27.401 1.00 89.25 185 LEU A C 1
ATOM 1440 O O . LEU A 1 185 ? -23.149 12.458 28.306 1.00 89.25 185 LEU A O 1
ATOM 1444 N N . PHE A 1 186 ? -24.593 11.897 26.677 1.00 89.06 186 PHE A N 1
ATOM 1445 C CA . PHE A 1 186 ? -25.389 13.130 26.687 1.00 89.06 186 PHE A CA 1
ATOM 1446 C C . PHE A 1 186 ? -26.835 12.938 27.157 1.00 89.06 186 PHE A C 1
ATOM 1448 O O . PHE A 1 186 ? -27.503 13.929 27.448 1.00 89.06 186 PHE A O 1
ATOM 1455 N N . SER A 1 187 ? -27.322 11.696 27.249 1.00 88.00 187 SER A N 1
ATOM 1456 C CA . SER A 1 187 ? -28.743 11.359 27.457 1.00 88.00 187 SER A CA 1
ATOM 1457 C C . SER A 1 187 ? -29.661 11.893 26.352 1.00 88.00 187 SER A C 1
ATOM 1459 O O . SER A 1 187 ? -30.777 12.327 26.620 1.00 88.00 187 SER A O 1
ATOM 1461 N N . ILE A 1 188 ? -29.169 11.888 25.109 1.00 87.38 188 ILE A N 1
ATOM 1462 C CA . ILE A 1 188 ? -29.876 12.367 23.914 1.00 87.38 188 ILE A CA 1
ATOM 1463 C C . ILE A 1 188 ? -29.698 11.339 22.794 1.00 87.38 188 ILE A C 1
ATOM 1465 O O . ILE A 1 188 ? -28.601 10.803 22.624 1.00 87.38 188 ILE A O 1
ATOM 1469 N N . ASP A 1 189 ? -30.740 11.118 21.996 1.00 87.06 189 ASP A N 1
ATOM 1470 C CA . ASP A 1 189 ? -30.638 10.393 20.728 1.00 87.06 189 ASP A CA 1
ATOM 1471 C C . ASP A 1 189 ? -30.349 11.392 19.602 1.00 87.06 189 ASP A C 1
ATOM 1473 O O . ASP A 1 189 ? -31.101 12.346 19.397 1.00 87.06 189 ASP A O 1
ATOM 1477 N N . LEU A 1 190 ? -29.230 11.210 18.899 1.00 85.25 190 LEU A N 1
ATOM 1478 C CA . LEU A 1 190 ? -28.776 12.144 17.858 1.00 85.25 190 LEU A CA 1
ATOM 1479 C C . LEU A 1 190 ? -29.286 11.786 16.458 1.00 85.25 190 LEU A C 1
ATOM 1481 O O . LEU A 1 190 ? -29.132 12.579 15.529 1.00 85.25 190 LEU A O 1
ATOM 1485 N N . ALA A 1 191 ? -29.877 10.604 16.296 1.00 85.75 191 ALA A N 1
ATOM 1486 C CA . ALA A 1 191 ? -30.335 10.093 15.017 1.00 85.75 191 ALA A CA 1
ATOM 1487 C C . ALA A 1 191 ? -31.627 9.277 15.147 1.00 85.75 191 ALA A C 1
ATOM 1489 O O . ALA A 1 191 ? -31.999 8.807 16.219 1.00 85.75 191 ALA A O 1
ATOM 1490 N N . GLN A 1 192 ? -32.298 9.082 14.016 1.00 84.56 192 GLN A N 1
ATOM 1491 C CA . GLN A 1 192 ? -33.414 8.151 13.855 1.00 84.56 192 GLN A CA 1
ATOM 1492 C C . GLN A 1 192 ? -33.127 7.304 12.613 1.00 84.56 192 GLN A C 1
ATOM 1494 O O . GLN A 1 192 ? -32.429 7.774 11.714 1.00 84.56 192 GLN A O 1
ATOM 1499 N N . TYR A 1 193 ? -33.648 6.077 12.556 1.00 81.25 193 TYR A N 1
ATOM 1500 C CA . TYR A 1 193 ? -33.325 5.138 11.473 1.00 81.25 193 TYR A CA 1
ATOM 1501 C C . TYR A 1 193 ? -33.676 5.676 10.073 1.00 81.25 193 TYR A C 1
ATOM 1503 O O . TYR A 1 193 ? -32.906 5.463 9.140 1.00 81.25 193 TYR A O 1
ATOM 1511 N N . ASP A 1 194 ? -34.743 6.476 9.958 1.00 71.81 194 ASP A N 1
ATOM 1512 C CA . ASP A 1 194 ? -35.233 7.020 8.682 1.00 71.81 194 ASP A CA 1
ATOM 1513 C C . ASP A 1 194 ? -34.931 8.522 8.482 1.00 71.81 194 ASP A C 1
ATOM 1515 O O . ASP A 1 194 ? -35.534 9.171 7.626 1.00 71.81 194 ASP A O 1
ATOM 1519 N N . SER A 1 195 ? -34.033 9.122 9.279 1.00 76.00 195 SER A N 1
ATOM 1520 C CA . SER A 1 195 ? -33.779 10.570 9.216 1.00 76.00 195 SER A CA 1
ATOM 1521 C C . SER A 1 195 ? -32.505 10.953 8.462 1.00 76.00 195 SER A C 1
ATOM 1523 O O . SER A 1 195 ? -31.439 10.357 8.624 1.00 76.00 195 SER A O 1
ATOM 1525 N N . ASN A 1 196 ? -32.588 12.057 7.710 1.00 73.56 196 ASN A N 1
ATOM 1526 C CA . ASN A 1 196 ? -31.437 12.669 7.033 1.00 73.56 196 ASN A CA 1
ATOM 1527 C C . ASN A 1 196 ? -30.318 13.065 8.016 1.00 73.56 196 ASN A C 1
ATOM 1529 O O . ASN A 1 196 ? -29.142 13.015 7.666 1.00 73.56 196 ASN A O 1
ATOM 1533 N N . LEU A 1 197 ? -30.667 13.392 9.266 1.00 72.62 197 LEU A N 1
ATOM 1534 C CA . LEU A 1 197 ? -29.703 13.718 10.322 1.00 72.62 197 LEU A CA 1
ATOM 1535 C C . LEU A 1 197 ? -28.768 12.542 10.633 1.00 72.62 197 LEU A C 1
ATOM 1537 O O . LEU A 1 197 ? -27.571 12.746 10.833 1.00 72.62 197 LEU A O 1
ATOM 1541 N N . SER A 1 198 ? -29.282 11.306 10.617 1.00 75.94 198 SER A N 1
ATOM 1542 C CA . SER A 1 198 ? -28.457 10.105 10.794 1.00 75.94 198 SER A CA 1
ATOM 1543 C C . SER A 1 198 ? -27.380 10.001 9.712 1.00 75.94 198 SER A C 1
ATOM 1545 O O . SER A 1 198 ? -26.225 9.680 10.002 1.00 75.94 198 SER A O 1
ATOM 1547 N N . GLN A 1 199 ? -27.743 10.326 8.468 1.00 79.88 199 GLN A N 1
ATOM 1548 C CA . GLN A 1 199 ? -26.814 10.315 7.345 1.00 79.88 199 GLN A CA 1
ATOM 1549 C C . GLN A 1 199 ? -25.754 11.414 7.475 1.00 79.88 199 GLN A C 1
ATOM 1551 O O . GLN A 1 199 ? -24.575 11.145 7.259 1.00 79.88 199 GLN A O 1
ATOM 1556 N N . GLU A 1 200 ? -26.129 12.622 7.903 1.00 83.38 200 GLU A N 1
ATOM 1557 C CA . GLU A 1 200 ? -25.166 13.704 8.134 1.00 83.38 200 GLU A CA 1
ATOM 1558 C C . GLU A 1 200 ? -24.131 13.335 9.206 1.00 83.38 200 GLU A C 1
ATOM 1560 O O . GLU A 1 200 ? -22.928 13.510 8.995 1.00 83.38 200 GLU A O 1
ATOM 1565 N N . PHE A 1 201 ? -24.565 12.768 10.339 1.00 86.12 201 PHE A N 1
ATOM 1566 C CA . PHE A 1 201 ? -23.645 12.281 11.373 1.00 86.12 201 PHE A CA 1
ATOM 1567 C C . PHE A 1 201 ? -22.742 11.161 10.859 1.00 86.12 201 PHE A C 1
ATOM 1569 O O . PHE A 1 201 ? -21.541 11.154 11.150 1.00 86.12 201 PHE A O 1
ATOM 1576 N N . ARG A 1 202 ? -23.297 10.239 10.068 1.00 84.44 202 ARG A N 1
ATOM 1577 C CA . ARG A 1 202 ? -22.532 9.180 9.410 1.00 84.44 202 ARG A CA 1
ATOM 1578 C C . ARG A 1 202 ? -21.456 9.748 8.503 1.00 84.44 202 ARG A C 1
ATOM 1580 O O . ARG A 1 202 ? -20.307 9.324 8.596 1.00 84.44 202 ARG A O 1
ATOM 1587 N N . ASP A 1 203 ? -21.781 10.747 7.698 1.00 86.69 203 ASP A N 1
ATOM 1588 C CA . ASP A 1 203 ? -20.826 11.379 6.794 1.00 86.69 203 ASP A CA 1
ATOM 1589 C C . ASP A 1 203 ? -19.720 12.125 7.559 1.00 86.69 203 ASP A C 1
ATOM 1591 O O . ASP A 1 203 ? -18.558 12.092 7.147 1.00 86.69 203 ASP A O 1
ATOM 1595 N N . LEU A 1 204 ? -20.029 12.739 8.710 1.00 88.94 204 LEU A N 1
ATOM 1596 C CA . LEU A 1 204 ? -19.021 13.361 9.578 1.00 88.94 204 LEU A CA 1
ATOM 1597 C C . LEU A 1 204 ? -18.073 12.332 10.201 1.00 88.94 204 LEU A C 1
ATOM 1599 O O . LEU A 1 204 ? -16.852 12.487 10.111 1.00 88.94 204 LEU A O 1
ATOM 1603 N N . VAL A 1 205 ? -18.620 11.287 10.830 1.00 88.06 205 VAL A N 1
ATOM 1604 C CA . VAL A 1 205 ? -17.829 10.256 11.519 1.00 88.06 205 VAL A CA 1
ATOM 1605 C C . VAL A 1 205 ? -17.028 9.437 10.511 1.00 88.06 205 VAL A C 1
ATOM 1607 O O . VAL A 1 205 ? -15.817 9.285 10.664 1.00 88.06 205 VAL A O 1
ATOM 1610 N N . CYS A 1 206 ? -17.658 8.965 9.436 1.00 86.31 206 CYS A N 1
ATOM 1611 C CA . CYS A 1 206 ? -16.970 8.198 8.405 1.00 86.31 206 CYS A CA 1
ATOM 1612 C C . CYS A 1 206 ? -16.009 9.059 7.581 1.00 86.31 206 CYS A C 1
ATOM 1614 O O . CYS A 1 206 ? -14.951 8.571 7.187 1.00 86.31 206 CYS A O 1
ATOM 1616 N N . GLY A 1 207 ? -16.318 10.340 7.358 1.00 87.81 207 GLY A N 1
ATOM 1617 C CA . GLY A 1 207 ? -15.397 11.291 6.741 1.00 87.81 207 GLY A CA 1
ATOM 1618 C C . GLY A 1 207 ? -14.125 11.474 7.567 1.00 87.81 207 GLY A C 1
ATOM 1619 O O . GLY A 1 207 ? -13.021 11.451 7.019 1.00 87.81 207 GLY A O 1
ATOM 1620 N N . LEU A 1 208 ? -14.259 11.572 8.892 1.00 87.44 208 LEU A N 1
ATOM 1621 C CA . LEU A 1 208 ? -13.119 11.650 9.797 1.00 87.44 208 LEU A CA 1
ATOM 1622 C C . LEU A 1 208 ? -12.328 10.335 9.855 1.00 87.44 208 LEU A C 1
ATOM 1624 O O . LEU A 1 208 ? -11.101 10.367 9.744 1.00 87.44 208 LEU A O 1
ATOM 1628 N N . ALA A 1 209 ? -13.006 9.187 9.929 1.00 85.94 209 ALA A N 1
ATOM 1629 C CA . ALA A 1 209 ? -12.371 7.870 9.862 1.00 85.94 209 ALA A CA 1
ATOM 1630 C C . ALA A 1 209 ? -11.609 7.665 8.538 1.00 85.94 209 ALA A C 1
ATOM 1632 O O . ALA A 1 209 ? -10.508 7.109 8.527 1.00 85.94 209 ALA A O 1
ATOM 1633 N N . LYS A 1 210 ? -12.148 8.177 7.423 1.00 86.12 210 LYS A N 1
ATOM 1634 C CA . LYS A 1 210 ? -11.505 8.152 6.103 1.00 86.12 210 LYS A CA 1
ATOM 1635 C C . LYS A 1 210 ? -10.228 8.981 6.069 1.00 86.12 210 LYS A C 1
ATOM 1637 O O . LYS A 1 210 ? -9.234 8.521 5.516 1.00 86.12 210 LYS A O 1
ATOM 1642 N N . GLU A 1 211 ? -10.225 10.175 6.658 1.00 86.44 211 GLU A N 1
ATOM 1643 C CA . GLU A 1 211 ? -9.006 10.989 6.752 1.00 86.44 211 GLU A CA 1
ATOM 1644 C C . GLU A 1 211 ? -7.988 10.396 7.739 1.00 86.44 211 GLU A C 1
ATOM 1646 O O . GLU A 1 211 ? -6.797 10.426 7.445 1.00 86.44 211 GLU A O 1
ATOM 1651 N N 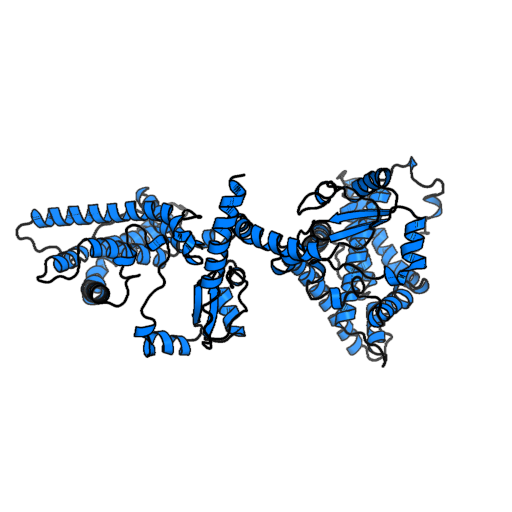. ALA A 1 212 ? -8.435 9.773 8.836 1.00 84.62 212 ALA A N 1
ATOM 1652 C CA . ALA A 1 212 ? -7.560 9.075 9.784 1.00 84.62 212 ALA A CA 1
ATOM 1653 C C . ALA A 1 212 ? -6.891 7.827 9.190 1.00 84.62 212 ALA A C 1
ATOM 1655 O O . ALA A 1 212 ? -5.743 7.528 9.511 1.00 84.62 212 ALA A O 1
ATOM 1656 N N . GLY A 1 213 ? -7.589 7.104 8.310 1.00 81.00 213 GLY A N 1
ATOM 1657 C CA . GLY A 1 213 ? -7.034 5.955 7.592 1.00 81.00 213 GLY A CA 1
ATOM 1658 C C . GLY A 1 213 ? -6.241 6.317 6.332 1.00 81.00 213 GLY A C 1
ATOM 1659 O O . GLY A 1 213 ? -5.586 5.444 5.760 1.00 81.00 213 GLY A O 1
ATOM 1660 N N . ARG A 1 214 ? -6.289 7.574 5.869 1.00 81.75 214 ARG A N 1
ATOM 1661 C CA . ARG A 1 214 ? -5.627 8.002 4.632 1.00 81.75 214 ARG A CA 1
ATOM 1662 C C . ARG A 1 214 ? -4.113 8.137 4.855 1.00 81.75 214 ARG A C 1
ATOM 1664 O O . ARG A 1 214 ? -3.698 8.915 5.711 1.00 81.75 214 ARG A O 1
ATOM 1671 N N . PRO A 1 215 ? -3.265 7.484 4.038 1.00 82.62 215 PRO A N 1
ATOM 1672 C CA . PRO A 1 215 ? -1.832 7.752 4.043 1.00 82.62 215 PRO A CA 1
ATOM 1673 C C . PRO A 1 215 ? -1.558 9.222 3.716 1.00 82.62 215 PRO A C 1
ATOM 1675 O O . PRO A 1 215 ? -1.978 9.724 2.669 1.00 82.62 215 PRO A O 1
ATOM 1678 N N . ASN A 1 216 ? -0.840 9.902 4.604 1.00 84.81 216 ASN A N 1
ATOM 1679 C CA . ASN A 1 216 ? -0.552 11.321 4.479 1.00 84.81 216 ASN A CA 1
ATOM 1680 C C . ASN A 1 216 ? 0.963 11.565 4.459 1.00 84.81 216 ASN A C 1
ATOM 1682 O O . ASN A 1 216 ? 1.678 11.298 5.421 1.00 84.81 216 ASN A O 1
ATOM 1686 N N . ILE A 1 217 ? 1.469 12.105 3.354 1.00 82.56 217 ILE A N 1
ATOM 1687 C CA . ILE A 1 217 ? 2.890 12.347 3.105 1.00 82.56 217 ILE A CA 1
ATOM 1688 C C . ILE A 1 217 ? 3.505 13.292 4.143 1.00 82.56 217 ILE A C 1
ATOM 1690 O O . ILE A 1 217 ? 4.677 13.149 4.484 1.00 82.56 217 ILE A O 1
ATOM 1694 N N . ALA A 1 218 ? 2.713 14.205 4.711 1.00 84.50 218 ALA A N 1
ATOM 1695 C CA . ALA A 1 218 ? 3.161 15.088 5.784 1.00 84.50 218 ALA A CA 1
ATOM 1696 C C . ALA A 1 218 ? 3.455 14.349 7.107 1.00 84.50 218 ALA A C 1
ATOM 1698 O O . ALA A 1 218 ? 4.171 14.884 7.958 1.00 84.50 218 ALA A O 1
ATOM 1699 N N . ASP A 1 219 ? 2.946 13.125 7.275 1.00 87.00 219 ASP A N 1
ATOM 1700 C CA . ASP A 1 219 ? 3.256 12.268 8.425 1.00 87.00 219 ASP A CA 1
ATOM 1701 C C . ASP A 1 219 ? 4.586 11.539 8.254 1.00 87.00 219 ASP A C 1
ATOM 1703 O O . ASP A 1 219 ? 5.313 11.353 9.226 1.00 87.00 219 ASP A O 1
ATOM 1707 N N . TYR A 1 220 ? 4.957 11.214 7.015 1.00 87.06 220 TYR A N 1
ATOM 1708 C CA . TYR A 1 220 ? 6.245 10.594 6.696 1.00 87.06 220 TYR A CA 1
ATOM 1709 C C . TYR A 1 220 ? 7.370 11.621 6.502 1.00 87.06 220 TYR A C 1
ATOM 1711 O O . TYR A 1 220 ? 8.546 11.298 6.688 1.00 87.06 220 TYR A O 1
ATOM 1719 N N . PHE A 1 221 ? 7.029 12.860 6.138 1.00 83.25 221 PHE A N 1
ATOM 1720 C CA . PHE A 1 221 ? 7.958 13.961 5.876 1.00 83.25 221 PHE A CA 1
ATOM 1721 C C . PHE A 1 221 ? 7.507 15.222 6.630 1.00 83.25 221 PHE A C 1
ATOM 1723 O O . PHE A 1 221 ? 6.797 16.059 6.064 1.00 83.25 221 PHE A O 1
ATOM 1730 N N . PRO A 1 222 ? 7.939 15.407 7.893 1.00 81.12 222 PRO A N 1
ATOM 1731 C CA . PRO A 1 222 ? 7.486 16.507 8.746 1.00 81.12 222 PRO A CA 1
ATOM 1732 C C . PRO A 1 222 ? 7.664 17.909 8.145 1.00 81.12 222 PRO A C 1
ATOM 1734 O O . PRO A 1 222 ? 6.855 18.795 8.412 1.00 81.12 222 PRO A O 1
ATOM 1737 N N . ALA A 1 223 ? 8.663 18.106 7.277 1.00 80.38 223 ALA A N 1
ATOM 1738 C CA . ALA A 1 223 ? 8.878 19.365 6.559 1.00 80.38 223 ALA A CA 1
ATOM 1739 C C . ALA A 1 223 ? 7.681 19.784 5.674 1.00 80.38 223 ALA A C 1
ATOM 1741 O O . ALA A 1 223 ? 7.497 20.969 5.409 1.00 80.38 223 ALA A O 1
ATOM 1742 N N . LEU A 1 224 ? 6.837 18.837 5.245 1.00 77.69 224 LEU A N 1
ATOM 1743 C CA . LEU A 1 224 ? 5.668 19.095 4.398 1.00 77.69 224 LEU A CA 1
ATOM 1744 C C . LEU A 1 224 ? 4.386 19.401 5.195 1.00 77.69 224 LEU A C 1
ATOM 1746 O O . LEU A 1 224 ? 3.358 19.719 4.598 1.00 77.69 224 LEU A O 1
ATOM 1750 N N . ARG A 1 225 ? 4.414 19.346 6.536 1.00 81.25 225 ARG A N 1
ATOM 1751 C CA . ARG A 1 225 ? 3.223 19.583 7.379 1.00 81.25 225 ARG A CA 1
ATOM 1752 C C . ARG A 1 225 ? 2.595 20.955 7.179 1.00 81.25 225 ARG A C 1
ATOM 1754 O O . ARG A 1 225 ? 1.373 21.079 7.247 1.00 81.25 225 ARG A O 1
ATOM 1761 N N . MET A 1 226 ? 3.409 21.980 6.919 1.00 76.12 226 MET A N 1
ATOM 1762 C CA . MET A 1 226 ? 2.913 23.351 6.768 1.00 76.12 226 MET A CA 1
ATOM 1763 C C . MET A 1 226 ? 2.023 23.520 5.537 1.00 76.12 226 MET A C 1
ATOM 1765 O O . MET A 1 226 ? 0.995 24.188 5.634 1.00 76.12 226 MET A O 1
ATOM 1769 N N . ILE A 1 227 ? 2.394 22.886 4.420 1.00 77.69 227 ILE A N 1
ATOM 1770 C CA . ILE A 1 227 ? 1.726 23.063 3.125 1.00 77.69 227 ILE A CA 1
ATOM 1771 C C . ILE A 1 227 ? 0.494 22.164 2.941 1.00 77.69 227 ILE A C 1
ATOM 1773 O O . ILE A 1 227 ? -0.321 22.459 2.077 1.00 77.69 227 ILE A O 1
ATOM 1777 N N . ASP A 1 228 ? 0.340 21.104 3.750 1.00 79.56 228 ASP A N 1
ATOM 1778 C CA . ASP A 1 228 ? -0.790 20.154 3.688 1.00 79.56 228 ASP A CA 1
ATOM 1779 C C . ASP A 1 228 ? -1.074 19.660 2.250 1.00 79.56 228 ASP A C 1
ATOM 1781 O O . ASP A 1 228 ? -2.151 19.899 1.700 1.00 79.56 228 ASP A O 1
ATOM 1785 N N . PRO A 1 229 ? -0.110 18.976 1.604 1.00 75.44 229 PRO A N 1
ATOM 1786 C CA . PRO A 1 229 ? -0.124 18.758 0.154 1.00 75.44 229 PRO A CA 1
ATOM 1787 C C . PRO A 1 229 ? -1.299 17.888 -0.322 1.00 75.44 229 PRO A C 1
ATOM 1789 O O . PRO A 1 229 ? -1.744 18.017 -1.457 1.00 75.44 229 PRO A O 1
ATOM 1792 N N . GLN A 1 230 ? -1.831 17.024 0.547 1.00 80.88 230 GLN A N 1
ATOM 1793 C CA . GLN A 1 230 ? -2.998 16.179 0.263 1.00 80.88 230 GLN A CA 1
ATOM 1794 C C . GLN A 1 230 ? -4.311 16.757 0.829 1.00 80.88 230 GLN A C 1
ATOM 1796 O O . GLN A 1 230 ? -5.372 16.130 0.718 1.00 80.88 230 GLN A O 1
ATOM 1801 N N . GLY A 1 231 ? -4.267 17.941 1.449 1.00 84.88 231 GLY A N 1
ATOM 1802 C CA . GLY A 1 231 ? -5.430 18.623 2.020 1.00 84.88 231 GLY A CA 1
ATOM 1803 C C . GLY A 1 231 ? -6.092 17.883 3.188 1.00 84.88 231 GLY A C 1
ATOM 1804 O O . GLY A 1 231 ? -7.280 18.099 3.436 1.00 84.88 231 GLY A O 1
ATOM 1805 N N . VAL A 1 232 ? -5.376 16.966 3.850 1.00 86.94 232 VAL A N 1
ATOM 1806 C CA . VAL A 1 232 ? -5.915 16.135 4.942 1.00 86.94 232 VAL A CA 1
ATOM 1807 C C . VAL A 1 232 ? -6.267 17.022 6.122 1.00 86.94 232 VAL A C 1
ATOM 1809 O O . VAL A 1 232 ? -7.400 17.007 6.598 1.00 86.94 232 VAL A O 1
ATOM 1812 N N . ARG A 1 233 ? -5.336 17.894 6.528 1.00 87.44 233 ARG A N 1
ATOM 1813 C CA . ARG A 1 233 ? -5.550 18.815 7.648 1.00 87.44 233 ARG A CA 1
ATOM 1814 C C . ARG A 1 233 ? -6.720 19.760 7.360 1.00 87.44 233 ARG A C 1
ATOM 1816 O O . ARG A 1 233 ? -7.543 20.001 8.243 1.00 87.44 233 ARG A O 1
ATOM 1823 N N . ARG A 1 234 ? -6.839 20.259 6.122 1.00 86.75 234 ARG A N 1
ATOM 1824 C CA . ARG A 1 234 ? -7.964 21.107 5.689 1.00 86.75 234 ARG A CA 1
ATOM 1825 C C . ARG A 1 234 ? -9.315 20.391 5.787 1.00 86.75 234 ARG A C 1
ATOM 1827 O O . ARG A 1 234 ? -10.257 20.984 6.303 1.00 86.75 234 ARG A O 1
ATOM 1834 N N . ARG A 1 235 ? -9.432 19.143 5.318 1.00 91.44 235 ARG A N 1
ATOM 1835 C CA . ARG A 1 235 ? -10.694 18.380 5.399 1.00 91.44 235 ARG A CA 1
ATOM 1836 C C . ARG A 1 235 ? -11.040 18.000 6.838 1.00 91.44 235 ARG A C 1
ATOM 1838 O O . ARG A 1 235 ? -12.176 18.221 7.251 1.00 91.44 235 ARG A O 1
ATOM 1845 N N . THR A 1 236 ? -10.066 17.542 7.628 1.00 91.31 236 THR A N 1
ATOM 1846 C CA . THR A 1 236 ? -10.254 17.256 9.061 1.00 91.31 236 THR A CA 1
ATOM 1847 C C . THR A 1 236 ? -10.753 18.480 9.826 1.00 91.31 236 THR A C 1
ATOM 1849 O O . THR A 1 236 ? -11.639 18.341 10.665 1.00 91.31 236 THR A O 1
ATOM 1852 N N . ARG A 1 237 ? -10.269 19.689 9.504 1.00 93.38 237 ARG A N 1
ATOM 1853 C CA . ARG A 1 237 ? -10.765 20.939 10.108 1.00 93.38 237 ARG A CA 1
ATOM 1854 C C . ARG A 1 237 ? -12.271 21.118 9.955 1.00 93.38 237 ARG A C 1
ATOM 1856 O O . ARG A 1 237 ? -12.920 21.503 10.922 1.00 93.38 237 ARG A O 1
ATOM 1863 N N . ASN A 1 238 ? -12.825 20.802 8.787 1.00 92.44 238 ASN A N 1
ATOM 1864 C CA . ASN A 1 238 ? -14.264 20.916 8.552 1.00 92.44 238 ASN A CA 1
ATOM 1865 C C . ASN A 1 238 ? -15.055 19.917 9.409 1.00 92.44 238 ASN A C 1
ATOM 1867 O O . ASN A 1 238 ? -16.048 20.301 10.024 1.00 92.44 238 ASN A O 1
ATOM 1871 N N . TYR A 1 239 ? -14.601 18.660 9.492 1.00 92.94 239 TYR A N 1
ATOM 1872 C CA . TYR A 1 239 ? -15.250 17.636 10.320 1.00 92.94 239 TYR A CA 1
ATOM 1873 C C . TYR A 1 239 ? -15.170 17.971 11.814 1.00 92.94 239 TYR A C 1
ATOM 1875 O O . TYR A 1 239 ? -16.193 17.968 12.497 1.00 92.94 239 TYR A O 1
ATOM 1883 N N . TYR A 1 240 ? -13.982 18.337 12.309 1.00 93.44 240 TYR A N 1
ATOM 1884 C CA . TYR A 1 240 ? -13.788 18.741 13.704 1.00 93.44 240 TYR A CA 1
ATOM 1885 C C . TYR A 1 240 ? -14.635 19.958 14.060 1.00 93.44 240 TYR A C 1
ATOM 1887 O O . TYR A 1 240 ? -15.256 19.964 15.114 1.00 93.44 240 TYR A O 1
ATOM 1895 N N . SER A 1 241 ? -14.708 20.966 13.185 1.00 93.81 241 SER A N 1
ATOM 1896 C CA . SER A 1 241 ? -15.486 22.180 13.453 1.00 93.81 241 SER A CA 1
ATOM 1897 C C . SER A 1 241 ? -16.968 21.873 13.651 1.00 93.81 241 SER A C 1
ATOM 1899 O O . SER A 1 241 ? -17.591 22.454 14.534 1.00 93.81 241 SER A O 1
ATOM 1901 N N . LYS A 1 242 ? -17.531 20.966 12.844 1.00 93.62 242 LYS A N 1
ATOM 1902 C CA . LYS A 1 242 ? -18.939 20.570 12.958 1.00 93.62 242 LYS A CA 1
ATOM 1903 C C . LYS A 1 242 ? -19.193 19.753 14.226 1.00 93.62 242 LYS A C 1
ATOM 1905 O O . LYS A 1 242 ? -20.103 20.081 14.975 1.00 93.62 242 LYS A O 1
ATOM 1910 N N . LEU A 1 243 ? -18.364 18.741 14.501 1.00 91.62 243 LEU A N 1
ATOM 1911 C CA . LEU A 1 243 ? -18.516 17.897 15.693 1.00 91.62 243 LEU A CA 1
ATOM 1912 C C . LEU A 1 243 ? -18.316 18.685 16.996 1.00 91.62 243 LEU A C 1
ATOM 1914 O O . LEU A 1 243 ? -19.139 18.590 17.900 1.00 91.62 243 LEU A O 1
ATOM 1918 N N . LEU A 1 244 ? -17.269 19.512 17.078 1.00 93.12 244 LEU A N 1
ATOM 1919 C CA . LEU A 1 244 ? -17.027 20.362 18.247 1.00 93.12 244 LEU A CA 1
ATOM 1920 C C . LEU A 1 244 ? -18.146 21.391 18.442 1.00 93.12 244 LEU A C 1
ATOM 1922 O O . LEU A 1 244 ? -18.533 21.629 19.581 1.00 93.12 244 LEU A O 1
ATOM 1926 N N . GLY A 1 245 ? -18.701 21.947 17.358 1.00 94.06 245 GLY A N 1
ATOM 1927 C CA . GLY A 1 245 ? -19.860 22.841 17.428 1.00 94.06 245 GLY A CA 1
ATOM 1928 C C . GLY A 1 245 ? -21.113 22.155 17.982 1.00 94.06 245 GLY A C 1
ATOM 1929 O O . GLY A 1 245 ? -21.819 22.738 18.802 1.00 94.06 245 GLY A O 1
ATOM 1930 N N . ILE A 1 246 ? -21.357 20.894 17.606 1.00 91.25 246 ILE A N 1
ATOM 1931 C CA . ILE A 1 246 ? -22.452 20.083 18.165 1.00 91.25 246 ILE A CA 1
ATOM 1932 C C . ILE A 1 246 ? -22.237 19.853 19.665 1.00 91.25 246 ILE A C 1
ATOM 1934 O O . ILE A 1 246 ? -23.144 20.102 20.459 1.00 91.25 246 ILE A O 1
ATOM 1938 N N . PHE A 1 247 ? -21.037 19.426 20.074 1.00 93.00 247 PHE A N 1
ATOM 1939 C CA . PHE A 1 247 ? -20.736 19.212 21.494 1.00 93.00 247 PHE A CA 1
ATOM 1940 C C . PHE A 1 247 ? -20.844 20.502 22.302 1.00 93.00 247 PHE A C 1
ATOM 1942 O O . PHE A 1 247 ? -21.375 20.489 23.407 1.00 93.00 247 PHE A O 1
ATOM 1949 N N . GLU A 1 248 ? -20.392 21.624 21.747 1.00 94.38 248 GLU A N 1
ATOM 1950 C CA . GLU A 1 248 ? -20.546 22.936 22.363 1.00 94.38 248 GLU A CA 1
ATOM 1951 C C . GLU A 1 248 ? -22.015 23.326 22.546 1.00 94.38 248 GLU A C 1
ATOM 1953 O O . GLU A 1 248 ? -22.380 23.778 23.629 1.00 94.38 248 GLU A O 1
ATOM 1958 N N . GLY A 1 249 ? -22.871 23.090 21.548 1.00 93.62 249 GLY A N 1
ATOM 1959 C CA . GLY A 1 249 ? -24.314 23.303 21.674 1.00 93.62 249 GLY A CA 1
ATOM 1960 C C . GLY A 1 249 ? -24.933 22.487 22.814 1.00 93.62 249 GLY A C 1
ATOM 1961 O O . GLY A 1 249 ? -25.627 23.046 23.664 1.00 93.62 249 GLY A O 1
ATOM 1962 N N . ILE A 1 250 ? -24.617 21.188 22.883 1.00 92.56 250 ILE A N 1
ATOM 1963 C CA . ILE A 1 250 ? -25.114 20.274 23.929 1.00 92.56 250 ILE A CA 1
ATOM 1964 C C . ILE A 1 250 ? -24.631 20.711 25.320 1.00 92.56 250 ILE A C 1
ATOM 1966 O O . ILE A 1 250 ? -25.418 20.777 26.266 1.00 92.56 250 ILE A O 1
ATOM 1970 N N . ILE A 1 251 ? -23.342 21.038 25.449 1.00 92.38 251 ILE A N 1
ATOM 1971 C CA . ILE A 1 251 ? -22.737 21.518 26.698 1.00 92.38 251 ILE A CA 1
ATOM 1972 C C . ILE A 1 251 ? -23.407 22.815 27.157 1.00 92.38 251 ILE A C 1
ATOM 1974 O O . ILE A 1 251 ? -23.814 22.915 28.313 1.00 92.38 251 ILE A O 1
ATOM 1978 N N . ASN A 1 252 ? -23.556 23.796 26.265 1.00 93.38 252 ASN A N 1
ATOM 1979 C CA . ASN A 1 252 ? -24.139 25.094 26.599 1.00 93.38 252 ASN A CA 1
ATOM 1980 C C . ASN A 1 252 ? -25.598 24.956 27.040 1.00 93.38 252 ASN A C 1
ATOM 1982 O O . ASN A 1 252 ? -25.990 25.544 28.048 1.00 93.38 252 ASN A O 1
ATOM 1986 N N . GLN A 1 253 ? -26.387 24.132 26.342 1.00 90.94 253 GLN A N 1
ATOM 1987 C CA . GLN A 1 253 ? -27.758 23.830 26.749 1.00 90.94 253 GLN A CA 1
ATOM 1988 C C . GLN A 1 253 ? -27.787 23.203 28.148 1.00 90.94 253 GLN A C 1
ATOM 1990 O O . GLN A 1 253 ? -28.597 23.594 28.989 1.00 90.94 253 GLN A O 1
ATOM 1995 N N . ARG A 1 254 ? -26.872 22.268 28.439 1.00 89.31 254 ARG A N 1
ATOM 1996 C CA . ARG A 1 254 ? -26.796 21.641 29.762 1.00 89.31 254 ARG A CA 1
ATOM 1997 C C . ARG A 1 254 ? -26.423 22.639 30.860 1.00 89.31 254 ARG A C 1
ATOM 1999 O O . ARG A 1 254 ? -27.047 22.625 31.919 1.00 89.31 254 ARG A O 1
ATOM 2006 N N . LEU A 1 255 ? -25.459 23.525 30.608 1.00 88.38 255 LEU A N 1
ATOM 2007 C CA . LEU A 1 255 ? -25.061 24.576 31.550 1.00 88.38 255 LEU A CA 1
ATOM 2008 C C . LEU A 1 255 ? -26.209 25.562 31.832 1.00 88.38 255 LEU A C 1
ATOM 2010 O O . LEU A 1 255 ? -26.434 25.926 32.984 1.00 88.38 255 LEU A O 1
ATOM 2014 N N . GLN A 1 256 ? -26.990 25.941 30.815 1.00 88.38 256 GLN A N 1
ATOM 2015 C CA . GLN A 1 256 ? -28.174 26.796 30.990 1.00 88.38 256 GLN A CA 1
ATOM 2016 C C . GLN A 1 256 ? -29.264 26.127 31.839 1.00 88.38 256 GLN A C 1
ATOM 2018 O O . GLN A 1 256 ? -29.852 26.767 32.717 1.00 88.38 256 GLN A O 1
ATOM 2023 N N . LEU A 1 257 ? -29.513 24.830 31.618 1.00 85.56 257 LEU A N 1
ATOM 2024 C CA . LEU A 1 257 ? -30.463 24.054 32.418 1.00 85.56 257 LEU A CA 1
ATOM 2025 C C . LEU A 1 257 ? -30.029 23.978 33.887 1.00 85.56 257 LEU A C 1
ATOM 2027 O O . LEU A 1 257 ? -30.855 24.187 34.774 1.00 85.56 257 LEU A O 1
ATOM 2031 N N . ARG A 1 258 ? -28.734 23.762 34.151 1.00 83.19 258 ARG A N 1
ATOM 2032 C CA . ARG A 1 258 ? -28.163 23.782 35.509 1.00 83.19 258 ARG A CA 1
ATOM 2033 C C . ARG A 1 258 ? -28.353 25.133 36.196 1.00 83.19 258 ARG A C 1
ATOM 2035 O O . ARG A 1 258 ? -28.799 25.172 37.337 1.00 83.19 258 ARG A O 1
ATOM 2042 N N . ALA A 1 259 ? -28.075 26.230 35.492 1.00 82.31 259 ALA A N 1
ATOM 2043 C CA . ALA A 1 259 ? -28.223 27.581 36.032 1.00 82.31 259 ALA A CA 1
ATOM 2044 C C . ALA A 1 259 ? -29.686 27.935 36.369 1.00 82.31 259 ALA A C 1
ATOM 2046 O O . ALA A 1 259 ? -29.946 28.655 37.334 1.00 82.31 259 ALA A O 1
ATOM 2047 N N . SER A 1 260 ? -30.641 27.408 35.595 1.00 79.50 260 SER A N 1
ATOM 2048 C CA . SER A 1 260 ? -32.082 27.639 35.785 1.00 79.50 260 SER A CA 1
ATOM 2049 C C . SER A 1 260 ? -32.692 26.736 36.871 1.00 79.50 260 SER A C 1
ATOM 2051 O O . SER A 1 260 ? -33.669 27.101 37.521 1.00 79.50 260 SER A O 1
ATOM 2053 N N . SER A 1 261 ? -32.097 25.564 37.103 1.00 68.62 261 SER A N 1
ATOM 2054 C CA . SER A 1 261 ? -32.499 24.562 38.095 1.00 68.62 261 SER A CA 1
ATOM 2055 C C . SER A 1 261 ? -31.839 24.831 39.459 1.00 68.62 261 SER A C 1
ATOM 2057 O O . SER A 1 261 ? -30.972 24.078 39.911 1.00 68.62 261 SER A O 1
ATOM 2059 N N . LYS A 1 262 ? -32.254 25.885 40.174 1.00 52.38 262 LYS A N 1
ATOM 2060 C CA . LYS A 1 262 ? -31.868 26.056 41.589 1.00 52.38 262 LYS A CA 1
ATOM 2061 C C . LYS A 1 262 ? -32.543 24.977 42.450 1.00 52.38 262 LYS A C 1
ATOM 2063 O O . LYS A 1 262 ? -33.680 25.146 42.872 1.00 52.38 262 LYS A O 1
ATOM 2068 N N . GLY A 1 263 ? -31.841 23.872 42.713 1.00 53.50 263 GLY A N 1
ATOM 2069 C CA . GLY A 1 263 ? -32.208 22.888 43.744 1.00 53.50 263 GLY A CA 1
ATOM 2070 C C . GLY A 1 263 ? -32.628 21.492 43.270 1.00 53.50 263 GLY A C 1
ATOM 2071 O O . GLY A 1 263 ? -32.779 20.610 44.114 1.00 53.50 263 GLY A O 1
ATOM 2072 N N . SER A 1 264 ? -32.769 21.231 41.965 1.00 46.75 264 SER A N 1
ATOM 2073 C CA . SER A 1 264 ? -32.903 19.849 41.476 1.00 46.75 264 SER A CA 1
ATOM 2074 C C . SER A 1 264 ? -31.504 19.256 41.286 1.00 46.75 264 SER A C 1
ATOM 2076 O O . SER A 1 264 ? -30.646 19.889 40.668 1.00 46.75 264 SER A O 1
ATOM 2078 N N . LYS A 1 265 ? -31.238 18.084 41.883 1.00 49.97 265 LYS A N 1
ATOM 2079 C CA . LYS A 1 265 ? -29.968 17.360 41.710 1.00 49.97 265 LYS A CA 1
ATOM 2080 C C . LYS A 1 265 ? -29.686 17.262 40.212 1.00 49.97 265 LYS A C 1
ATOM 2082 O O . LYS A 1 265 ? -30.489 16.662 39.498 1.00 49.97 265 LYS A O 1
ATOM 2087 N N . ALA A 1 266 ? -28.563 17.836 39.764 1.00 54.12 266 ALA A N 1
ATOM 2088 C CA . ALA A 1 266 ? -28.033 17.596 38.426 1.00 54.12 266 ALA A CA 1
ATOM 2089 C C . ALA A 1 266 ? -28.160 16.098 38.133 1.00 54.12 266 ALA A C 1
ATOM 2091 O O . ALA A 1 266 ? -27.837 15.272 38.995 1.00 54.12 266 ALA A O 1
ATOM 2092 N N . SER A 1 267 ? -28.728 15.744 36.981 1.00 58.53 267 SER A N 1
ATOM 2093 C CA . SER A 1 267 ? -28.936 14.338 36.659 1.00 58.53 267 SER A CA 1
ATOM 2094 C C . SER A 1 267 ? -27.588 13.618 36.762 1.00 58.53 267 SER A C 1
ATOM 2096 O O . SER A 1 267 ? -26.576 14.145 36.320 1.00 58.53 267 SER A O 1
ATOM 2098 N N . ASN A 1 268 ? -27.523 12.437 37.378 1.00 66.69 268 ASN A N 1
ATOM 2099 C CA . ASN A 1 268 ? -26.260 11.699 37.550 1.00 66.69 268 ASN A CA 1
ATOM 2100 C C . ASN A 1 268 ? -25.741 11.087 36.224 1.00 66.69 268 ASN A C 1
ATOM 2102 O O . ASN A 1 268 ? -25.142 10.011 36.234 1.00 66.69 268 ASN A O 1
ATOM 2106 N N . ASN A 1 269 ? -26.009 11.724 35.079 1.00 79.56 269 ASN A N 1
ATOM 2107 C CA . ASN A 1 269 ? -25.557 11.260 33.773 1.00 79.56 269 ASN A CA 1
ATOM 2108 C C . ASN A 1 269 ? -24.124 11.709 33.477 1.00 79.56 269 ASN A C 1
ATOM 2110 O O . ASN A 1 269 ? -23.547 12.562 34.149 1.00 79.56 269 ASN A O 1
ATOM 2114 N N . THR A 1 270 ? -23.523 11.087 32.468 1.00 88.19 270 THR A N 1
ATOM 2115 C CA . THR A 1 270 ? -22.084 11.175 32.230 1.00 88.19 270 THR A CA 1
ATOM 2116 C C . THR A 1 270 ? -21.596 12.597 31.966 1.00 88.19 270 THR A C 1
ATOM 2118 O O . THR A 1 270 ? -20.616 13.008 32.585 1.00 88.19 270 THR A O 1
ATOM 2121 N N . LEU A 1 271 ? -22.274 13.372 31.111 1.00 90.56 271 LEU A N 1
ATOM 2122 C CA . LEU A 1 271 ? -21.906 14.772 30.885 1.00 90.56 271 LEU A CA 1
ATOM 2123 C C . LEU A 1 271 ? -21.985 15.589 32.176 1.00 90.56 271 LEU A C 1
ATOM 2125 O O . LEU A 1 271 ? -21.093 16.392 32.439 1.00 90.56 271 LEU A O 1
ATOM 2129 N N . ASP A 1 272 ? -23.012 15.367 32.998 1.00 88.75 272 ASP A N 1
ATOM 2130 C CA . ASP A 1 272 ? -23.149 16.106 34.243 1.00 88.75 272 ASP A CA 1
ATOM 2131 C C . ASP A 1 272 ? -22.015 15.799 35.231 1.00 88.75 272 ASP A C 1
ATOM 2133 O O . ASP A 1 272 ? -21.475 16.705 35.864 1.00 88.75 272 ASP A O 1
ATOM 2137 N N . LEU A 1 273 ? -21.597 14.538 35.316 1.00 88.81 273 LEU A N 1
ATOM 2138 C CA . LEU A 1 273 ? -20.461 14.133 36.143 1.00 88.81 273 LEU A CA 1
ATOM 2139 C C . LEU A 1 273 ? -19.148 14.751 35.659 1.00 88.81 273 LEU A C 1
ATOM 2141 O O . LEU A 1 273 ? -18.333 15.158 36.480 1.00 88.81 273 LEU A O 1
ATOM 2145 N N . LEU A 1 274 ? -18.946 14.842 34.342 1.00 90.06 274 LEU A N 1
ATOM 2146 C CA . LEU A 1 274 ? -17.767 15.493 33.770 1.00 90.06 274 LEU A CA 1
ATOM 2147 C C . LEU A 1 274 ? -17.760 17.000 34.046 1.00 90.06 274 LEU A C 1
ATOM 2149 O O . LEU A 1 274 ? -16.711 17.541 34.373 1.00 90.06 274 LEU A O 1
ATOM 2153 N N . LEU A 1 275 ? -18.909 17.673 33.952 1.00 89.94 275 LEU A N 1
ATOM 2154 C CA . LEU A 1 275 ? -19.010 19.099 34.272 1.00 89.94 275 LEU A CA 1
ATOM 2155 C C . LEU A 1 275 ? -18.767 19.368 35.763 1.00 89.94 275 LEU A C 1
ATOM 2157 O O . LEU A 1 275 ? -18.088 20.333 36.093 1.00 89.94 275 LEU A O 1
ATOM 2161 N N . ASN A 1 276 ? -19.233 18.486 36.652 1.00 88.00 276 ASN A N 1
ATOM 2162 C CA . ASN A 1 276 ? -18.967 18.610 38.088 1.00 88.00 276 ASN A CA 1
ATOM 2163 C C . ASN A 1 276 ? -17.465 18.534 38.402 1.00 88.00 276 ASN A C 1
ATOM 2165 O O . ASN A 1 276 ? -17.005 19.249 39.281 1.00 88.00 276 ASN A O 1
ATOM 2169 N N . LEU A 1 277 ? -16.689 17.741 37.648 1.00 85.88 277 LEU A N 1
ATOM 2170 C CA . LEU A 1 277 ? -15.229 17.707 37.800 1.00 85.88 277 LEU A CA 1
ATOM 2171 C C . LEU A 1 277 ? -14.563 19.052 37.481 1.00 85.88 277 LEU A C 1
ATOM 2173 O O . LEU A 1 277 ? -13.467 19.292 37.970 1.00 85.88 277 LEU A O 1
ATOM 2177 N N . ILE A 1 278 ? -15.173 19.916 36.661 1.00 85.81 278 ILE A N 1
ATOM 2178 C CA . ILE A 1 278 ? -14.661 21.275 36.405 1.00 85.81 278 ILE A CA 1
ATOM 2179 C C . ILE A 1 278 ? -14.930 22.184 37.612 1.00 85.81 278 ILE A C 1
ATOM 2181 O O . ILE A 1 278 ? -14.139 23.074 37.905 1.00 85.81 278 ILE A O 1
ATOM 2185 N N . GLU A 1 279 ? -16.061 21.972 38.287 1.00 81.50 279 GLU A N 1
ATOM 2186 C CA . GLU A 1 279 ? -16.533 22.789 39.410 1.00 81.50 279 GLU A CA 1
ATOM 2187 C C . GLU A 1 279 ? -15.841 22.431 40.745 1.00 81.50 279 GLU A C 1
ATOM 2189 O O . GLU A 1 279 ? -15.991 23.162 41.720 1.00 81.50 279 GLU A O 1
ATOM 2194 N N . GLU A 1 280 ? -15.078 21.332 40.803 1.00 81.25 280 GLU A N 1
ATOM 2195 C CA . GLU A 1 280 ? -14.288 20.936 41.978 1.00 81.25 280 GLU A CA 1
ATOM 2196 C C . GLU A 1 280 ? -13.106 21.897 42.238 1.00 81.25 280 GLU A C 1
ATOM 2198 O O . GLU A 1 280 ? -12.356 22.261 41.326 1.00 81.25 280 GLU A O 1
ATOM 2203 N N . ASP A 1 281 ? -12.892 22.262 43.510 1.00 58.28 281 ASP A N 1
ATOM 2204 C CA . ASP A 1 281 ? -11.744 23.072 43.933 1.00 58.28 281 ASP A CA 1
ATOM 2205 C C . ASP A 1 281 ? -10.420 22.382 43.546 1.00 58.28 281 ASP A C 1
ATOM 2207 O O . ASP A 1 281 ? -10.166 21.234 43.916 1.00 58.28 281 ASP A O 1
ATOM 2211 N N . ASN A 1 282 ? -9.545 23.109 42.839 1.00 69.94 282 ASN A N 1
ATOM 2212 C CA . ASN A 1 282 ? -8.292 22.621 42.232 1.00 69.94 282 ASN A CA 1
ATOM 2213 C C . ASN A 1 282 ? -8.453 21.677 41.024 1.00 69.94 282 ASN A C 1
ATOM 2215 O O . ASN A 1 282 ? -7.558 20.872 40.754 1.00 69.94 282 ASN A O 1
ATOM 2219 N N . SER A 1 283 ? -9.552 21.771 40.269 1.00 76.12 283 SER A N 1
ATOM 2220 C CA . SER A 1 283 ? -9.682 21.010 39.025 1.00 76.12 283 SER A CA 1
ATOM 2221 C C . SER A 1 283 ? -8.574 21.342 38.017 1.00 76.12 283 SER A C 1
ATOM 2223 O O . SER A 1 283 ? -8.404 22.480 37.581 1.00 76.12 283 SER A O 1
ATOM 2225 N N . GLU A 1 284 ? -7.834 20.313 37.604 1.00 80.06 284 GLU A N 1
ATOM 2226 C CA . GLU A 1 284 ? -6.854 20.377 36.513 1.00 80.06 284 GLU A CA 1
ATOM 2227 C C . GLU A 1 284 ? -7.496 20.103 35.132 1.00 80.06 284 GLU A C 1
ATOM 2229 O O . GLU A 1 284 ? -6.779 20.000 34.136 1.00 80.06 284 GLU A O 1
ATOM 2234 N N . ILE A 1 285 ? -8.828 19.934 35.056 1.00 87.62 285 ILE A N 1
ATOM 2235 C CA . ILE A 1 285 ? -9.565 19.634 33.817 1.00 87.62 285 ILE A CA 1
ATOM 2236 C C . ILE A 1 285 ? -10.391 20.853 33.404 1.00 87.62 285 ILE A C 1
ATOM 2238 O O . ILE A 1 285 ? -11.298 21.286 34.109 1.00 87.62 285 ILE A O 1
ATOM 2242 N N . SER A 1 286 ? -10.122 21.376 32.211 1.00 91.62 286 SER A N 1
ATOM 2243 C CA . SER A 1 286 ? -10.863 22.500 31.647 1.00 91.62 286 SER A CA 1
ATOM 2244 C C . SER A 1 286 ? -12.064 22.055 30.803 1.00 91.62 286 SER A C 1
ATOM 2246 O O . SER A 1 286 ? -12.155 20.921 30.322 1.00 91.62 286 SER A O 1
ATOM 2248 N N . LEU A 1 287 ? -12.971 22.995 30.521 1.00 91.44 287 LEU A N 1
ATOM 2249 C CA . LEU A 1 287 ? -14.064 22.769 29.570 1.00 91.44 287 LEU A CA 1
ATOM 2250 C C . LEU A 1 287 ? -13.549 22.414 28.162 1.00 91.44 287 LEU A C 1
ATOM 2252 O O . LEU A 1 287 ? -14.188 21.644 27.442 1.00 91.44 287 LEU A O 1
ATOM 2256 N N . LEU A 1 288 ? -12.391 22.957 27.770 1.00 91.81 288 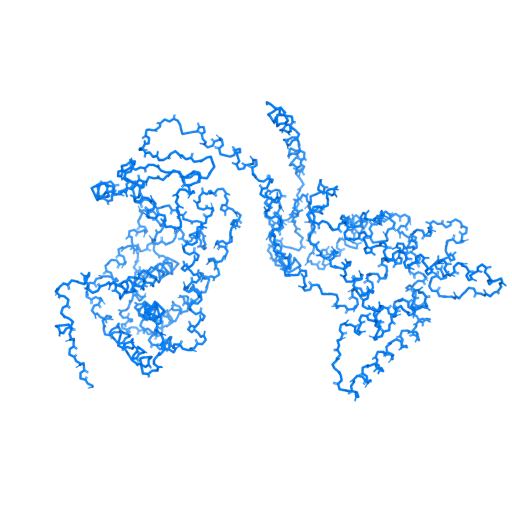LEU A N 1
ATOM 2257 C CA . LEU A 1 288 ? -11.737 22.623 26.505 1.00 91.81 288 LEU A CA 1
ATOM 2258 C C . LEU A 1 288 ? -11.313 21.149 26.478 1.00 91.81 288 LEU A C 1
ATOM 2260 O O . LEU A 1 288 ? -11.544 20.469 25.475 1.00 91.81 288 LEU A O 1
ATOM 2264 N N . ASP A 1 289 ? -10.761 20.646 27.584 1.00 93.12 289 ASP A N 1
ATOM 2265 C CA . ASP A 1 289 ? -10.371 19.242 27.707 1.00 93.12 289 ASP A CA 1
ATOM 2266 C C . ASP A 1 289 ? -11.588 18.321 27.583 1.00 93.12 289 ASP A C 1
ATOM 2268 O O . ASP A 1 289 ? -11.535 17.337 26.851 1.00 93.12 289 ASP A O 1
ATOM 2272 N N . ILE A 1 290 ? -12.720 18.667 28.207 1.00 93.12 290 ILE A N 1
ATOM 2273 C CA . ILE A 1 290 ? -13.962 17.886 28.086 1.00 93.12 290 ILE A CA 1
ATOM 2274 C C . ILE A 1 290 ? -14.504 17.903 26.655 1.00 93.12 290 ILE A C 1
ATOM 2276 O O . ILE A 1 290 ? -14.870 16.849 26.140 1.00 93.12 290 ILE A O 1
ATOM 2280 N N . LYS A 1 291 ? -14.504 19.053 25.966 1.00 94.38 291 LYS A N 1
ATOM 2281 C CA . LYS A 1 291 ? -14.920 19.127 24.551 1.00 94.38 291 LYS A CA 1
ATOM 2282 C C . LYS A 1 291 ? -14.098 18.182 23.666 1.00 94.38 291 LYS A C 1
ATOM 2284 O O . LYS A 1 291 ? -14.657 17.466 22.835 1.00 94.38 291 LYS A O 1
ATOM 2289 N N . HIS A 1 292 ? -12.778 18.159 23.845 1.00 95.19 292 HIS A N 1
ATOM 2290 C CA . HIS A 1 292 ? -11.889 17.294 23.065 1.00 95.19 292 HIS A CA 1
ATOM 2291 C C . HIS A 1 292 ? -11.940 15.828 23.517 1.00 95.19 292 HIS A C 1
ATOM 2293 O O . HIS A 1 292 ? -11.841 14.938 22.674 1.00 95.19 292 HIS A O 1
ATOM 2299 N N . LEU A 1 293 ? -12.180 15.566 24.803 1.00 95.25 293 LEU A N 1
ATOM 2300 C CA . LEU A 1 293 ? -12.417 14.224 25.329 1.00 95.25 293 LEU A CA 1
ATOM 2301 C C . LEU A 1 293 ? -13.692 13.610 24.740 1.00 95.25 293 LEU A C 1
ATOM 2303 O O . LEU A 1 293 ? -13.691 12.445 24.349 1.00 95.25 293 LEU A O 1
ATOM 2307 N N . LEU A 1 294 ? -14.770 14.391 24.634 1.00 94.44 294 LEU A N 1
ATOM 2308 C CA . LEU A 1 294 ? -16.002 13.953 23.980 1.00 94.44 294 LEU A CA 1
ATOM 2309 C C . LEU A 1 294 ? -15.754 13.617 22.510 1.00 94.44 294 LEU A C 1
ATOM 2311 O O . LEU A 1 294 ? -16.227 12.584 22.049 1.00 94.44 294 LEU A O 1
ATOM 2315 N N . LEU A 1 295 ? -14.963 14.427 21.797 1.00 93.44 295 LEU A N 1
ATOM 2316 C CA . LEU A 1 295 ? -14.558 14.119 20.424 1.00 93.44 295 LEU A CA 1
ATOM 2317 C C . LEU A 1 295 ? -13.808 12.782 20.334 1.00 93.44 295 LEU A C 1
ATOM 2319 O O . LEU A 1 295 ? -14.144 11.971 19.470 1.00 93.44 295 LEU A O 1
ATOM 2323 N N . ASP A 1 296 ? -12.852 12.534 21.233 1.00 93.38 296 ASP A N 1
ATOM 2324 C CA . ASP A 1 296 ? -12.088 11.283 21.278 1.00 93.38 296 ASP A CA 1
ATOM 2325 C C . ASP A 1 296 ? -12.995 10.068 21.514 1.00 93.38 296 ASP A C 1
ATOM 2327 O O . ASP A 1 296 ? -12.966 9.107 20.742 1.00 93.38 296 ASP A O 1
ATOM 2331 N N . LEU A 1 297 ? -13.826 10.113 22.560 1.00 92.56 297 LEU A N 1
ATOM 2332 C CA . LEU A 1 297 ? -14.694 9.002 22.956 1.00 92.56 297 LEU A CA 1
ATOM 2333 C C . LEU A 1 297 ? -15.788 8.728 21.921 1.00 92.56 297 LEU A C 1
ATOM 2335 O O . LEU A 1 297 ? -16.023 7.575 21.556 1.00 92.56 297 LEU A O 1
ATOM 2339 N N . PHE A 1 298 ? -16.433 9.785 21.430 1.00 91.00 298 PHE A N 1
ATOM 2340 C CA . PHE A 1 298 ? -17.543 9.689 20.491 1.00 91.00 298 PHE A CA 1
ATOM 2341 C C . PHE A 1 298 ? -17.082 9.160 19.132 1.00 91.00 298 PHE A C 1
ATOM 2343 O O . PHE A 1 298 ? -17.630 8.179 18.631 1.00 91.00 298 PHE A O 1
ATOM 2350 N N . HIS A 1 299 ? -16.033 9.752 18.547 1.00 88.88 299 HIS A N 1
ATOM 2351 C CA . HIS A 1 299 ? -15.528 9.307 17.249 1.00 88.88 299 HIS A CA 1
ATOM 2352 C C . HIS A 1 299 ? -14.946 7.889 17.322 1.00 88.88 299 HIS A C 1
ATOM 2354 O O . HIS A 1 299 ? -15.285 7.052 16.484 1.00 88.88 299 HIS A O 1
ATOM 2360 N N . ALA A 1 300 ? -14.101 7.598 18.321 1.00 87.06 300 ALA A N 1
ATOM 2361 C CA . ALA A 1 300 ? -13.475 6.283 18.439 1.00 87.06 300 ALA A CA 1
ATOM 2362 C C . ALA A 1 300 ? -14.507 5.179 18.700 1.00 87.06 300 ALA A C 1
ATOM 2364 O O . ALA A 1 300 ? -14.437 4.129 18.061 1.00 87.06 300 ALA A O 1
ATOM 2365 N N . GLY A 1 301 ? -15.476 5.417 19.590 1.00 86.06 301 GLY A N 1
ATOM 2366 C CA . GLY A 1 301 ? -16.527 4.448 19.896 1.00 86.06 301 GLY A CA 1
ATOM 2367 C C . GLY A 1 301 ? -17.402 4.140 18.682 1.00 86.06 301 GLY A C 1
ATOM 2368 O O . GLY A 1 301 ? -17.592 2.977 18.339 1.00 86.06 301 GLY A O 1
ATOM 2369 N N . ILE A 1 302 ? -17.868 5.166 17.963 1.00 87.06 302 ILE A N 1
ATOM 2370 C CA . ILE A 1 302 ? -18.767 4.949 16.823 1.00 87.06 302 ILE A CA 1
ATOM 2371 C C . ILE A 1 302 ? -18.032 4.290 15.653 1.00 87.06 302 ILE A C 1
ATOM 2373 O O . ILE A 1 302 ? -18.509 3.289 15.115 1.00 87.06 302 ILE A O 1
ATOM 2377 N N . ALA A 1 303 ? -16.872 4.816 15.251 1.00 82.12 303 ALA A N 1
ATOM 2378 C CA . ALA A 1 303 ? -16.174 4.335 14.058 1.00 82.12 303 ALA A CA 1
ATOM 2379 C C . ALA A 1 303 ? -15.672 2.888 14.206 1.00 82.12 303 ALA A C 1
ATOM 2381 O O . ALA A 1 303 ? -15.661 2.143 13.227 1.00 82.12 303 ALA A O 1
ATOM 2382 N N . THR A 1 304 ? -15.270 2.475 15.415 1.00 82.81 304 THR A N 1
ATOM 2383 C CA . THR A 1 304 ? -14.760 1.114 15.653 1.00 82.81 304 THR A CA 1
ATOM 2384 C C . THR A 1 304 ? -15.872 0.087 15.839 1.00 82.81 304 THR A C 1
ATOM 2386 O O . THR A 1 304 ? -15.771 -1.003 15.281 1.00 82.81 304 THR A O 1
ATOM 2389 N N . THR A 1 305 ? -16.939 0.421 16.573 1.00 83.38 305 THR A N 1
ATOM 2390 C CA . THR A 1 305 ? -18.033 -0.521 16.855 1.00 83.38 305 THR A CA 1
ATOM 2391 C C . THR A 1 305 ? -18.985 -0.684 15.677 1.00 83.38 305 THR A C 1
ATOM 2393 O O . THR A 1 305 ? -19.475 -1.786 15.452 1.00 83.38 305 THR A O 1
ATOM 2396 N N . SER A 1 306 ? -19.232 0.375 14.897 1.00 75.94 306 SER A N 1
ATOM 2397 C CA . SER A 1 306 ? -20.139 0.270 13.748 1.00 75.94 306 SER A CA 1
ATOM 2398 C C . SER A 1 306 ? -19.568 -0.578 12.613 1.00 75.94 306 SER A C 1
ATOM 2400 O O . SER A 1 306 ? -20.342 -1.171 11.878 1.00 75.94 306 SER A O 1
ATOM 2402 N N . GLY A 1 307 ? -18.240 -0.660 12.446 1.00 62.28 307 GLY A N 1
ATOM 2403 C CA . GLY A 1 307 ? -17.585 -1.461 11.397 1.00 62.28 307 GLY A CA 1
ATOM 2404 C C . GLY A 1 307 ? -17.923 -1.059 9.948 1.00 62.28 307 GLY A C 1
ATOM 2405 O O . GLY A 1 307 ? -17.415 -1.672 9.011 1.00 62.28 307 GLY A O 1
ATOM 2406 N N . THR A 1 308 ? -18.768 -0.039 9.751 1.00 52.84 308 THR A N 1
ATOM 2407 C CA . THR A 1 308 ? -19.489 0.238 8.494 1.00 52.84 308 THR A CA 1
ATOM 2408 C C . THR A 1 308 ? -19.050 1.508 7.797 1.00 52.84 308 THR A C 1
ATOM 2410 O O . THR A 1 308 ? -19.442 1.751 6.654 1.00 52.84 308 THR A O 1
ATOM 2413 N N . CYS A 1 309 ? -18.183 2.299 8.430 1.00 56.81 309 CYS A N 1
ATOM 2414 C CA . CYS A 1 309 ? -17.451 3.323 7.705 1.00 56.81 309 CYS A CA 1
ATOM 2415 C C . CYS A 1 309 ? -16.506 2.618 6.722 1.00 56.81 309 CYS A C 1
ATOM 2417 O O . CYS A 1 309 ? -15.629 1.872 7.170 1.00 56.81 309 CYS A O 1
ATOM 2419 N N . PRO A 1 310 ? -16.673 2.803 5.398 1.00 48.56 310 PRO A N 1
ATOM 2420 C CA . PRO A 1 310 ? -15.942 2.040 4.399 1.00 48.56 310 PRO A CA 1
ATOM 2421 C C . PRO A 1 310 ? -14.443 2.333 4.495 1.00 48.56 310 PRO A C 1
ATOM 2423 O O . PRO A 1 310 ? -13.909 3.247 3.873 1.00 48.56 310 PRO A O 1
ATOM 2426 N N . THR A 1 311 ? -13.729 1.492 5.237 1.00 47.75 311 THR A N 1
ATOM 2427 C CA . THR A 1 311 ? -12.273 1.357 5.136 1.00 47.75 311 THR A CA 1
ATOM 2428 C C . THR A 1 311 ? -11.881 0.708 3.800 1.00 47.75 311 THR A C 1
ATOM 2430 O O . THR A 1 311 ? -10.735 0.826 3.369 1.00 47.75 311 THR A O 1
ATOM 2433 N N . GLN A 1 312 ? -12.840 0.103 3.085 1.00 38.28 312 GLN A N 1
ATOM 2434 C CA . GLN A 1 312 ? -12.657 -0.476 1.750 1.00 38.28 312 GLN A CA 1
ATOM 2435 C C . GLN A 1 312 ? -12.392 0.565 0.647 1.00 38.28 312 GLN A C 1
ATOM 2437 O O . GLN A 1 312 ? -11.596 0.291 -0.248 1.00 38.28 312 GLN A O 1
ATOM 2442 N N . GLU A 1 313 ? -12.932 1.790 0.726 1.00 39.91 313 GLU A N 1
ATOM 2443 C CA . GLU A 1 313 ? -12.562 2.863 -0.226 1.00 39.91 313 GLU A CA 1
ATOM 2444 C C . GLU A 1 313 ? -11.150 3.423 0.015 1.00 39.91 313 GLU A C 1
ATOM 2446 O O . GLU A 1 313 ? -10.541 4.029 -0.869 1.00 39.91 313 GLU A O 1
ATOM 2451 N N . ILE A 1 314 ? -10.595 3.209 1.210 1.00 44.91 314 ILE A N 1
ATOM 2452 C CA . ILE A 1 314 ? -9.208 3.572 1.529 1.00 44.91 314 ILE A CA 1
ATOM 2453 C C . ILE A 1 314 ? -8.240 2.577 0.854 1.00 44.91 314 ILE A C 1
ATOM 2455 O O . ILE A 1 314 ? -7.105 2.927 0.538 1.00 44.91 314 ILE A O 1
ATOM 2459 N N . GLN A 1 315 ? -8.702 1.357 0.539 1.00 40.41 315 GLN A N 1
ATOM 2460 C CA . GLN A 1 315 ? -7.912 0.312 -0.129 1.00 40.41 315 GLN A CA 1
ATOM 2461 C C . GLN A 1 315 ? -7.862 0.448 -1.661 1.00 40.41 315 GLN A C 1
ATOM 2463 O O . GLN A 1 315 ? -6.959 -0.109 -2.299 1.00 40.41 315 GLN A O 1
ATOM 2468 N N . THR A 1 316 ? -8.786 1.185 -2.282 1.00 36.62 316 THR A N 1
ATOM 2469 C CA . THR A 1 316 ? -8.793 1.405 -3.739 1.00 36.62 316 THR A CA 1
ATOM 2470 C C . THR A 1 316 ? -7.928 2.588 -4.169 1.00 36.62 316 THR A C 1
ATOM 2472 O O . THR A 1 316 ? -7.276 2.489 -5.204 1.00 36.62 316 THR A O 1
ATOM 2475 N N . ASN A 1 317 ? -7.777 3.621 -3.334 1.00 37.44 317 ASN A N 1
ATOM 2476 C CA . ASN A 1 317 ? -7.034 4.843 -3.674 1.00 37.44 317 ASN A CA 1
ATOM 2477 C C . ASN A 1 317 ? -5.574 4.875 -3.183 1.00 37.44 317 ASN A C 1
ATOM 2479 O O . ASN A 1 317 ? -5.036 5.939 -2.890 1.00 37.44 317 ASN A O 1
ATOM 2483 N N . PHE A 1 318 ? -4.889 3.727 -3.175 1.00 42.06 318 PHE A N 1
ATOM 2484 C CA . PHE A 1 318 ? -3.418 3.709 -3.269 1.00 42.06 318 PHE A CA 1
ATOM 2485 C C . PHE A 1 318 ? -2.969 3.843 -4.740 1.00 42.06 318 PHE A C 1
ATOM 2487 O O . PHE A 1 318 ? -1.951 3.289 -5.154 1.00 42.06 318 PHE A O 1
ATOM 2494 N N . GLU A 1 319 ? -3.753 4.531 -5.574 1.00 38.06 319 GLU A N 1
ATOM 2495 C CA . GLU A 1 319 ? -3.245 5.089 -6.817 1.00 38.06 319 GLU A CA 1
ATOM 2496 C C . GLU A 1 319 ? -2.529 6.389 -6.457 1.00 38.06 319 GLU A C 1
ATOM 2498 O O . GLU A 1 319 ? -3.129 7.430 -6.207 1.00 38.06 319 GLU A O 1
ATOM 2503 N N . LEU A 1 320 ? -1.203 6.276 -6.381 1.00 47.59 320 LEU A N 1
ATOM 2504 C CA . LEU A 1 320 ? -0.204 7.326 -6.171 1.00 47.59 320 LEU A CA 1
ATOM 2505 C C . LEU A 1 320 ? -0.231 8.428 -7.257 1.00 47.59 320 LEU A C 1
ATOM 2507 O O . LEU A 1 320 ? 0.803 9.014 -7.561 1.00 47.59 320 LEU A O 1
ATOM 2511 N N . THR A 1 321 ? -1.361 8.725 -7.901 1.00 40.12 321 THR A N 1
ATOM 2512 C CA . THR A 1 321 ? -1.428 9.616 -9.071 1.00 40.12 321 THR A CA 1
ATOM 2513 C C . THR A 1 321 ? -0.952 11.034 -8.752 1.00 40.12 321 THR A C 1
ATOM 2515 O O . THR A 1 321 ? -0.389 11.685 -9.624 1.00 40.12 321 THR A O 1
ATOM 2518 N N . VAL A 1 322 ? -1.082 11.489 -7.499 1.00 40.00 322 VAL A N 1
ATOM 2519 C CA . VAL A 1 322 ? -0.558 12.790 -7.033 1.00 40.00 322 VAL A CA 1
ATOM 2520 C C . VAL A 1 322 ? 0.845 12.663 -6.415 1.00 40.00 322 VAL A C 1
ATOM 2522 O O . VAL A 1 322 ? 1.685 13.548 -6.587 1.00 40.00 322 VAL A O 1
ATOM 2525 N N . ASP A 1 323 ? 1.155 11.528 -5.787 1.00 47.69 323 ASP A N 1
ATOM 2526 C CA . ASP A 1 323 ? 2.455 11.276 -5.152 1.00 47.69 323 ASP A CA 1
ATOM 2527 C C . ASP A 1 323 ? 3.586 11.071 -6.174 1.00 47.69 323 ASP A C 1
ATOM 2529 O O . ASP A 1 323 ? 4.726 11.461 -5.913 1.00 47.69 323 ASP A O 1
ATOM 2533 N N . TYR A 1 324 ? 3.291 10.551 -7.375 1.00 47.50 324 TYR A N 1
ATOM 2534 C CA . TYR A 1 324 ? 4.283 10.437 -8.450 1.00 47.50 324 TYR A CA 1
ATOM 2535 C C . TYR A 1 324 ? 4.840 11.798 -8.872 1.00 47.50 324 TYR A C 1
ATOM 2537 O O . TYR A 1 324 ? 6.041 11.890 -9.097 1.00 47.50 324 TYR A O 1
ATOM 2545 N N . TYR A 1 325 ? 4.026 12.857 -8.939 1.00 45.81 325 TYR A N 1
ATOM 2546 C CA . TYR A 1 325 ? 4.489 14.181 -9.378 1.00 45.81 325 TYR A CA 1
ATOM 2547 C C . TYR A 1 325 ? 5.381 14.868 -8.338 1.00 45.81 325 TYR A C 1
ATOM 2549 O O . TYR A 1 325 ? 6.398 15.459 -8.700 1.00 45.81 325 TYR A O 1
ATOM 2557 N N . LEU A 1 326 ? 5.056 14.744 -7.048 1.00 46.06 326 LEU A N 1
ATOM 2558 C CA . LEU A 1 326 ? 5.858 15.304 -5.953 1.00 46.06 326 LEU A CA 1
ATOM 2559 C C . LEU A 1 326 ? 7.177 14.544 -5.756 1.00 46.06 326 LEU A C 1
ATOM 2561 O O . LEU A 1 326 ? 8.231 15.157 -5.582 1.00 46.06 326 LEU A O 1
ATOM 2565 N N . VAL A 1 327 ? 7.147 13.214 -5.873 1.00 49.44 327 VAL A N 1
ATOM 2566 C CA . VAL A 1 327 ? 8.356 12.380 -5.880 1.00 49.44 327 VAL A CA 1
ATOM 2567 C C . VAL A 1 327 ? 9.199 12.653 -7.136 1.00 49.44 327 VAL A C 1
ATOM 2569 O O . VAL A 1 327 ? 10.420 12.755 -7.031 1.00 49.44 327 VAL A O 1
ATOM 2572 N N . PHE A 1 328 ? 8.587 12.882 -8.306 1.00 49.41 328 PHE A N 1
ATOM 2573 C CA . PHE A 1 328 ? 9.299 13.331 -9.513 1.00 49.41 328 PHE A CA 1
ATOM 2574 C C . PHE A 1 328 ? 9.972 14.696 -9.321 1.00 49.41 328 PHE A C 1
ATOM 2576 O O . PHE A 1 328 ? 11.125 14.855 -9.717 1.00 49.41 328 PHE A O 1
ATOM 2583 N N . LEU A 1 329 ? 9.293 15.660 -8.689 1.00 51.19 329 LEU A N 1
ATOM 2584 C CA . LEU A 1 329 ? 9.835 16.996 -8.410 1.00 51.19 329 LEU A CA 1
ATOM 2585 C C . LEU A 1 329 ? 11.031 16.959 -7.448 1.00 51.19 329 LEU A C 1
ATOM 2587 O O . LEU A 1 329 ? 11.974 17.727 -7.624 1.00 51.19 329 LEU A O 1
ATOM 2591 N N . LEU A 1 330 ? 11.043 16.028 -6.488 1.00 46.66 330 LEU A N 1
ATOM 2592 C CA . LEU A 1 330 ? 12.163 15.839 -5.558 1.00 46.66 330 LEU A CA 1
ATOM 2593 C C . LEU A 1 330 ? 13.328 15.022 -6.153 1.00 46.66 330 LEU A C 1
ATOM 2595 O O . LEU A 1 330 ? 14.473 15.195 -5.738 1.00 46.66 330 LEU A O 1
ATOM 2599 N N . ILE A 1 331 ? 13.066 14.157 -7.141 1.00 49.03 331 ILE A N 1
ATOM 2600 C CA . ILE A 1 331 ? 14.077 13.314 -7.809 1.00 49.03 331 ILE A CA 1
ATOM 2601 C C . ILE A 1 331 ? 14.721 14.019 -9.020 1.00 49.03 331 ILE A C 1
ATOM 2603 O O . ILE A 1 331 ? 15.876 13.739 -9.355 1.00 49.03 331 ILE A O 1
ATOM 2607 N N . LEU A 1 332 ? 14.023 14.969 -9.650 1.00 52.50 332 LEU A N 1
ATOM 2608 C CA . LEU A 1 332 ? 14.496 15.768 -10.791 1.00 52.50 332 LEU A CA 1
ATOM 2609 C C . LEU A 1 332 ? 15.902 16.389 -10.598 1.00 52.50 332 LEU A C 1
ATOM 2611 O O . LEU A 1 332 ? 16.721 16.268 -11.514 1.00 52.50 332 LEU A O 1
ATOM 2615 N N . PRO A 1 333 ? 16.255 16.963 -9.429 1.00 51.00 333 PRO A N 1
ATOM 2616 C CA . PRO A 1 333 ? 17.595 17.507 -9.186 1.00 51.00 333 PRO A CA 1
ATOM 2617 C C . PRO A 1 333 ? 18.687 16.427 -9.108 1.00 51.00 333 PRO A C 1
ATOM 2619 O O . PRO A 1 333 ? 19.794 16.619 -9.613 1.00 51.00 333 PRO A O 1
ATOM 2622 N N . PHE A 1 334 ? 18.380 15.262 -8.526 1.00 45.44 334 PHE A N 1
ATOM 2623 C CA . PHE A 1 334 ? 19.318 14.138 -8.396 1.00 45.44 334 PHE A CA 1
ATO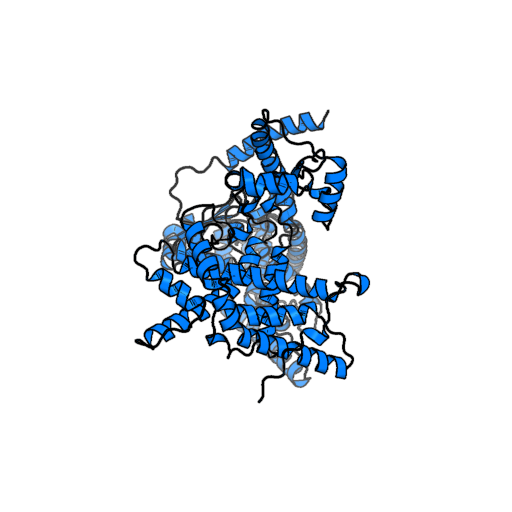M 2624 C C . PHE A 1 334 ? 19.566 13.427 -9.728 1.00 45.44 334 PHE A C 1
ATOM 2626 O O . PHE A 1 334 ? 20.701 13.043 -10.035 1.00 45.44 334 PHE A O 1
ATOM 2633 N N . VAL A 1 335 ? 18.522 13.299 -10.553 1.00 49.97 335 VAL A N 1
ATOM 2634 C CA . VAL A 1 335 ? 18.636 12.819 -11.936 1.00 49.97 335 VAL A CA 1
ATOM 2635 C C . VAL A 1 335 ? 19.496 13.788 -12.750 1.00 49.97 335 VAL A C 1
ATOM 2637 O O . VAL A 1 335 ? 20.391 13.342 -13.464 1.00 49.97 335 VAL A O 1
ATOM 2640 N N . TRP A 1 336 ? 19.328 15.103 -12.575 1.00 47.38 336 TRP A N 1
ATOM 2641 C CA . TRP A 1 336 ? 20.153 16.113 -13.248 1.00 47.38 336 TRP A CA 1
ATOM 2642 C C . TRP A 1 336 ? 21.634 16.080 -12.814 1.00 47.38 336 TRP A C 1
ATOM 2644 O O . TRP A 1 336 ? 22.527 16.126 -13.664 1.00 47.38 336 TRP A O 1
ATOM 2654 N N . ALA A 1 337 ? 21.914 15.907 -11.517 1.00 44.50 337 ALA A N 1
ATOM 2655 C CA . ALA A 1 337 ? 23.278 15.813 -10.979 1.00 44.50 337 ALA A CA 1
ATOM 2656 C C . ALA A 1 337 ? 24.021 14.546 -11.447 1.00 44.50 337 ALA A C 1
ATOM 2658 O O . ALA A 1 337 ? 25.180 14.615 -11.862 1.00 44.50 337 ALA A O 1
ATOM 2659 N N . SER A 1 338 ? 23.332 13.402 -11.477 1.00 42.00 338 SER A N 1
ATOM 2660 C CA . SER A 1 338 ? 23.890 12.127 -11.958 1.00 42.00 338 SER A CA 1
ATOM 2661 C C . SER A 1 338 ? 24.250 12.181 -13.452 1.00 42.00 338 SER A C 1
ATOM 2663 O O . SER A 1 338 ? 25.217 11.561 -13.896 1.00 42.00 338 SER A O 1
ATOM 2665 N N . ILE A 1 339 ? 23.506 12.973 -14.234 1.00 48.06 339 ILE A N 1
ATOM 2666 C CA . ILE A 1 339 ? 23.722 13.166 -15.674 1.00 48.06 339 ILE A CA 1
ATOM 2667 C C . ILE A 1 339 ? 24.946 14.051 -15.964 1.00 48.06 339 ILE A C 1
ATOM 2669 O O . ILE A 1 339 ? 25.666 13.778 -16.926 1.00 48.06 339 ILE A O 1
ATOM 2673 N N . ARG A 1 340 ? 25.241 15.078 -15.150 1.00 45.53 340 ARG A N 1
ATOM 2674 C CA . ARG A 1 340 ? 26.456 15.897 -15.351 1.00 45.53 340 ARG A CA 1
ATOM 2675 C C . ARG A 1 340 ? 27.742 15.133 -15.044 1.00 45.53 340 ARG A C 1
ATOM 2677 O O . ARG A 1 340 ? 28.711 15.297 -15.779 1.00 45.53 340 ARG A O 1
ATOM 2684 N N . VAL A 1 341 ? 27.732 14.256 -14.039 1.00 44.31 341 VAL A N 1
ATOM 2685 C CA . VAL A 1 341 ? 28.891 13.404 -13.719 1.00 44.31 341 VAL A CA 1
ATOM 2686 C C . VAL A 1 341 ? 29.154 12.377 -14.832 1.00 44.31 341 VAL A C 1
ATOM 2688 O O . VAL A 1 341 ? 30.310 12.096 -15.140 1.00 44.31 341 VAL A O 1
ATOM 2691 N N . LEU A 1 342 ? 28.109 11.878 -15.509 1.00 43.22 342 LEU A N 1
ATOM 2692 C CA . LEU A 1 342 ? 28.273 10.978 -16.660 1.00 43.22 342 LEU A CA 1
ATOM 2693 C C . LEU A 1 342 ? 28.712 11.702 -17.947 1.00 43.22 342 LEU A C 1
ATOM 2695 O O . LEU A 1 342 ? 29.505 11.157 -18.713 1.00 43.22 342 LEU A O 1
ATOM 2699 N N . ASN A 1 343 ? 28.230 12.926 -18.189 1.00 41.97 343 ASN A N 1
ATOM 2700 C CA . ASN A 1 343 ? 28.588 13.694 -19.389 1.00 41.97 343 ASN A CA 1
ATOM 2701 C C . ASN A 1 343 ? 30.030 14.239 -19.355 1.00 41.97 343 ASN A C 1
ATOM 2703 O O . ASN A 1 343 ? 30.565 14.557 -20.412 1.00 41.97 343 ASN A O 1
ATOM 2707 N N . PHE A 1 344 ? 30.690 14.302 -18.191 1.00 41.66 344 PHE A N 1
ATOM 2708 C CA . PHE A 1 344 ? 32.089 14.748 -18.092 1.00 41.66 344 PHE A CA 1
ATOM 2709 C C . PHE A 1 344 ? 33.113 13.687 -18.549 1.00 41.66 344 PHE A C 1
ATOM 2711 O O . PHE A 1 344 ? 34.299 13.981 -18.646 1.00 41.66 344 PHE A O 1
ATOM 2718 N N . LYS A 1 345 ? 32.674 12.453 -18.856 1.00 39.53 345 LYS A N 1
ATOM 2719 C CA . LYS A 1 345 ? 33.552 11.349 -19.298 1.00 39.53 345 LYS A CA 1
ATOM 2720 C C . LYS A 1 345 ? 33.464 10.989 -20.787 1.00 39.53 345 LYS A C 1
ATOM 2722 O O . LYS A 1 345 ? 34.123 10.047 -21.209 1.00 39.53 345 LYS A O 1
ATOM 2727 N N . LEU A 1 346 ? 32.698 11.723 -21.596 1.00 43.22 346 LEU A N 1
ATOM 2728 C CA . LEU A 1 346 ? 32.548 11.465 -23.038 1.00 43.22 346 LEU A CA 1
ATOM 2729 C C . LEU A 1 346 ? 32.981 12.682 -23.860 1.00 43.22 346 LEU A C 1
ATOM 2731 O O . LEU A 1 346 ? 32.194 13.294 -24.573 1.00 43.22 346 LEU A O 1
ATOM 2735 N N . ALA A 1 347 ? 34.259 13.023 -23.748 1.00 43.38 347 ALA A N 1
ATOM 2736 C CA . ALA A 1 347 ? 34.922 13.972 -24.630 1.00 43.38 347 ALA A CA 1
ATOM 2737 C C . ALA A 1 347 ? 36.255 13.373 -25.103 1.00 43.38 347 ALA A C 1
ATOM 2739 O O . ALA A 1 347 ? 37.305 13.790 -24.635 1.00 43.38 347 ALA A O 1
ATOM 2740 N N . SER A 1 348 ? 36.196 12.356 -25.979 1.00 46.88 348 SER A N 1
ATOM 2741 C CA . SER A 1 348 ? 37.325 11.934 -26.842 1.00 46.88 348 SER A CA 1
ATOM 2742 C C . SER A 1 348 ? 36.995 10.795 -27.835 1.00 46.88 348 SER A C 1
ATOM 2744 O O . SER A 1 348 ? 37.859 9.974 -28.133 1.00 46.88 348 SER A O 1
ATOM 2746 N N . GLN A 1 349 ? 35.773 10.698 -28.381 1.00 54.56 349 GLN A N 1
ATOM 2747 C CA . GLN A 1 349 ? 35.484 9.734 -29.462 1.00 54.56 349 GLN A CA 1
ATOM 2748 C C . GLN A 1 349 ? 34.661 10.373 -30.586 1.00 54.56 349 GLN A C 1
ATOM 2750 O O . GLN A 1 349 ? 33.648 11.026 -30.332 1.00 54.56 349 GLN A O 1
ATOM 2755 N N . THR A 1 350 ? 35.101 10.185 -31.832 1.00 69.94 350 THR A N 1
ATOM 2756 C CA . THR A 1 350 ? 34.411 10.631 -33.049 1.00 69.94 350 THR A CA 1
ATOM 2757 C C . THR A 1 350 ? 33.229 9.704 -33.340 1.00 69.94 350 THR A C 1
ATOM 2759 O O . THR A 1 350 ? 33.385 8.587 -33.825 1.00 69.94 350 THR A O 1
ATOM 2762 N N . LEU A 1 351 ? 32.021 10.148 -32.993 1.00 80.88 351 LEU A N 1
ATOM 2763 C CA . LEU A 1 351 ? 30.786 9.399 -33.242 1.00 80.88 351 LEU A CA 1
ATOM 2764 C C . LEU A 1 351 ? 30.276 9.624 -34.681 1.00 80.88 351 LEU A C 1
ATOM 2766 O O . LEU A 1 351 ? 30.472 10.714 -35.224 1.00 80.88 351 LEU A O 1
ATOM 2770 N N . PRO A 1 352 ? 29.574 8.643 -35.286 1.00 85.81 352 PRO A N 1
ATOM 2771 C CA . PRO A 1 352 ? 28.866 8.828 -36.555 1.00 85.81 352 PRO A CA 1
ATOM 2772 C C . PRO A 1 352 ? 27.890 10.020 -36.521 1.00 85.81 352 PRO A C 1
ATOM 2774 O O . PRO A 1 352 ? 27.375 10.343 -35.441 1.00 85.81 352 PRO A O 1
ATOM 2777 N N . PRO A 1 353 ? 27.580 10.642 -37.676 1.00 87.19 353 PRO A N 1
ATOM 2778 C CA . PRO A 1 353 ? 26.661 11.779 -37.758 1.00 87.19 353 PRO A CA 1
ATOM 2779 C C . PRO A 1 353 ? 25.278 11.427 -37.203 1.00 87.19 353 PRO A C 1
ATOM 2781 O O . PRO A 1 353 ? 24.874 10.269 -37.172 1.00 87.19 353 PRO A O 1
ATOM 2784 N N . GLY A 1 354 ? 24.522 12.418 -36.741 1.00 87.88 354 GLY A N 1
ATOM 2785 C CA . GLY A 1 354 ? 23.233 12.145 -36.120 1.00 87.88 354 GLY A CA 1
ATOM 2786 C C . GLY A 1 354 ? 22.409 13.387 -35.846 1.00 87.88 354 GLY A C 1
ATOM 2787 O O . GLY A 1 354 ? 22.914 14.511 -35.831 1.00 87.88 354 GLY A O 1
ATOM 2788 N N . SER A 1 355 ? 21.119 13.168 -35.610 1.00 84.06 355 SER A N 1
ATOM 2789 C CA . SER A 1 355 ? 20.203 14.229 -35.203 1.00 84.06 355 SER A CA 1
ATOM 2790 C C . SER A 1 355 ? 20.603 14.798 -33.844 1.00 84.06 355 SER A C 1
ATOM 2792 O O . SER A 1 355 ? 20.873 14.048 -32.899 1.00 84.06 355 SER A O 1
ATOM 2794 N N . LYS A 1 356 ? 20.591 16.131 -33.723 1.00 83.06 356 LYS A N 1
ATOM 2795 C CA . LYS A 1 356 ? 20.911 16.810 -32.463 1.00 83.06 356 LYS A CA 1
ATOM 2796 C C . LYS A 1 356 ? 19.931 16.355 -31.367 1.00 83.06 356 LYS A C 1
ATOM 2798 O O . LYS A 1 356 ? 18.720 16.499 -31.548 1.00 83.06 356 LYS A O 1
ATOM 280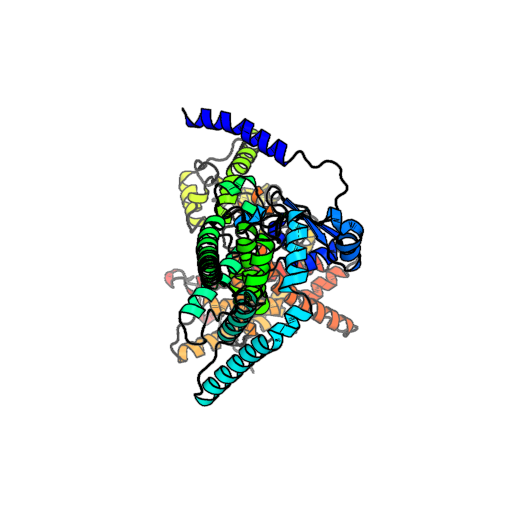3 N N . PRO A 1 357 ? 20.426 15.797 -30.249 1.00 83.31 357 PRO A N 1
ATOM 2804 C CA . PRO A 1 357 ? 19.569 15.310 -29.177 1.00 83.31 357 PRO A CA 1
ATOM 2805 C C . PRO A 1 357 ? 18.979 16.473 -28.373 1.00 83.31 357 PRO A C 1
ATOM 2807 O O . PRO A 1 357 ? 19.683 17.432 -28.059 1.00 83.31 357 PRO A O 1
ATOM 2810 N N . PHE A 1 358 ? 17.711 16.362 -27.972 1.00 75.75 358 PHE A N 1
ATOM 2811 C CA . PHE A 1 358 ? 17.140 17.253 -26.964 1.00 75.75 358 PHE A CA 1
ATOM 2812 C C . PHE A 1 358 ? 17.764 16.982 -25.588 1.00 75.75 358 PHE A C 1
ATOM 2814 O O . PHE A 1 358 ? 18.205 15.866 -25.284 1.00 75.75 358 PHE A O 1
ATOM 2821 N N . SER A 1 359 ? 17.763 17.995 -24.723 1.00 69.31 359 SER A N 1
ATOM 2822 C CA . SER A 1 359 ? 18.191 17.850 -23.330 1.00 69.31 359 SER A CA 1
ATOM 2823 C C . SER A 1 359 ? 17.396 16.744 -22.625 1.00 69.31 359 SER A C 1
ATOM 2825 O O . SER A 1 359 ? 16.175 16.687 -22.736 1.00 69.31 359 SER A O 1
ATOM 2827 N N . ILE A 1 360 ? 18.091 15.884 -21.869 1.00 62.00 360 ILE A N 1
ATOM 2828 C CA . ILE A 1 360 ? 17.543 14.786 -21.040 1.00 62.00 360 ILE A CA 1
ATOM 2829 C C . ILE A 1 360 ? 16.965 13.609 -21.847 1.00 62.00 360 ILE A C 1
ATOM 2831 O O . ILE A 1 360 ? 17.441 12.485 -21.715 1.00 62.00 360 ILE A O 1
ATOM 2835 N N . ILE A 1 361 ? 15.960 13.848 -22.683 1.00 73.31 361 ILE A N 1
ATOM 2836 C CA . ILE A 1 361 ? 15.222 12.822 -23.444 1.00 73.31 361 ILE A CA 1
ATOM 2837 C C . ILE A 1 361 ? 15.931 12.377 -24.733 1.00 73.31 361 ILE A C 1
ATOM 2839 O O . ILE A 1 361 ? 15.583 11.348 -25.315 1.00 73.31 361 ILE A O 1
ATOM 2843 N N . GLY A 1 362 ? 16.935 13.129 -25.186 1.00 85.94 362 GLY A N 1
ATOM 2844 C CA . GLY A 1 362 ? 17.665 12.840 -26.412 1.00 85.94 362 GLY A CA 1
ATOM 2845 C C . GLY A 1 362 ? 16.774 12.924 -27.653 1.00 85.94 362 GLY A C 1
ATOM 2846 O O . GLY A 1 362 ? 16.072 13.907 -27.858 1.00 85.94 362 GLY A O 1
ATOM 2847 N N . ASN A 1 363 ? 16.798 11.904 -28.498 1.00 88.19 363 ASN A N 1
ATOM 2848 C CA . ASN A 1 363 ? 16.034 11.796 -29.735 1.00 88.19 363 ASN A CA 1
ATOM 2849 C C . ASN A 1 363 ? 14.726 10.999 -29.560 1.00 88.19 363 ASN A C 1
ATOM 2851 O O . ASN A 1 363 ? 14.078 10.702 -30.558 1.00 88.19 363 ASN A O 1
ATOM 2855 N N . ILE A 1 364 ? 14.310 10.651 -28.330 1.00 84.12 364 ILE A N 1
ATOM 2856 C CA . ILE A 1 364 ? 13.099 9.835 -28.101 1.00 84.12 364 ILE A CA 1
ATOM 2857 C C . ILE A 1 364 ? 11.861 10.476 -28.739 1.00 84.12 364 ILE A C 1
ATOM 2859 O O . ILE A 1 364 ? 11.129 9.786 -29.431 1.00 84.12 364 ILE A O 1
ATOM 2863 N N . LEU A 1 365 ? 11.658 11.790 -28.592 1.00 81.94 365 LEU A N 1
ATOM 2864 C CA . LEU A 1 365 ? 10.495 12.473 -29.185 1.00 81.94 365 LEU A CA 1
ATOM 2865 C C . LEU A 1 365 ? 10.512 12.516 -30.720 1.00 81.94 365 LEU A C 1
ATOM 2867 O O . LEU A 1 365 ? 9.478 12.732 -31.341 1.00 81.94 365 LEU A O 1
ATOM 2871 N N . GLN A 1 366 ? 11.678 12.321 -31.340 1.00 82.94 366 GLN A N 1
ATOM 2872 C CA . GLN A 1 366 ? 11.795 12.234 -32.799 1.00 82.94 366 GLN A CA 1
ATOM 2873 C C . GLN A 1 366 ? 11.401 10.841 -33.307 1.00 82.94 366 GLN A C 1
ATOM 2875 O O . GLN A 1 366 ? 11.071 10.675 -34.482 1.00 82.94 366 GLN A O 1
ATOM 2880 N N . LEU A 1 367 ? 11.409 9.839 -32.424 1.00 80.31 367 LEU A N 1
ATOM 2881 C CA . LEU A 1 367 ? 10.849 8.527 -32.688 1.00 80.31 367 LEU A CA 1
ATOM 2882 C C . LEU A 1 367 ? 9.338 8.601 -32.431 1.00 80.31 367 LEU A C 1
ATOM 2884 O O . LEU A 1 367 ? 8.875 8.474 -31.304 1.00 80.31 367 LEU A O 1
ATOM 2888 N N . SER A 1 368 ? 8.570 8.850 -33.494 1.00 73.69 368 SER A N 1
ATOM 2889 C CA . SER A 1 368 ? 7.098 8.761 -33.481 1.00 73.69 368 SER A CA 1
ATOM 2890 C C . SER A 1 368 ? 6.593 7.386 -32.995 1.00 73.69 368 SER A C 1
ATOM 2892 O O . SER A 1 368 ? 7.387 6.463 -32.809 1.00 73.69 368 SER A O 1
ATOM 2894 N N . ASN A 1 369 ? 5.269 7.193 -32.921 1.00 75.50 369 ASN A N 1
ATOM 2895 C CA . ASN A 1 369 ? 4.635 5.902 -32.588 1.00 75.50 369 ASN A CA 1
ATOM 2896 C C . ASN A 1 369 ? 5.147 4.710 -33.429 1.00 75.50 369 ASN A C 1
ATOM 2898 O O . ASN A 1 369 ? 5.060 3.565 -32.992 1.00 75.50 369 ASN A O 1
ATOM 2902 N N . LEU A 1 370 ? 5.712 4.964 -34.617 1.00 83.69 370 LEU A N 1
ATOM 2903 C CA . LEU A 1 370 ? 6.364 3.967 -35.468 1.00 83.69 370 LEU A CA 1
ATOM 2904 C C . LEU A 1 370 ? 7.879 4.241 -35.550 1.00 83.69 370 LEU A C 1
ATOM 2906 O O . LEU A 1 370 ? 8.350 4.847 -36.522 1.00 83.69 370 LEU A O 1
ATOM 2910 N N . PRO A 1 371 ? 8.678 3.794 -34.560 1.00 86.38 371 PRO A N 1
ATOM 2911 C CA . PRO A 1 371 ? 10.090 4.162 -34.453 1.00 86.38 371 PRO A CA 1
ATOM 2912 C C . PRO A 1 371 ? 10.909 3.711 -35.666 1.00 86.38 371 PRO A C 1
ATOM 2914 O O . PRO A 1 371 ? 11.753 4.458 -36.146 1.00 86.38 371 PRO A O 1
ATOM 2917 N N . HIS A 1 372 ? 10.623 2.537 -36.233 1.00 89.19 372 HIS A N 1
ATOM 2918 C CA . HIS A 1 372 ? 11.335 2.016 -37.404 1.00 89.19 372 HIS A CA 1
ATOM 2919 C C . HIS A 1 372 ? 11.170 2.902 -38.657 1.00 89.19 372 HIS A C 1
ATOM 2921 O O . HIS A 1 372 ? 12.135 3.095 -39.394 1.00 89.19 372 HIS A O 1
ATOM 2927 N N . ARG A 1 373 ? 9.991 3.510 -38.877 1.00 90.38 373 ARG A N 1
ATOM 2928 C CA . ARG A 1 373 ? 9.768 4.449 -39.997 1.00 90.38 373 ARG A CA 1
ATOM 2929 C C . ARG A 1 373 ? 10.483 5.776 -39.770 1.00 90.38 373 ARG A C 1
ATOM 2931 O O . ARG A 1 373 ? 11.075 6.320 -40.700 1.00 90.38 373 ARG A O 1
ATOM 2938 N N . ALA A 1 374 ? 10.468 6.276 -38.534 1.00 89.62 374 ALA A N 1
ATOM 2939 C CA . ALA A 1 374 ? 11.213 7.476 -38.164 1.00 89.62 374 ALA A CA 1
ATOM 2940 C C . ALA A 1 374 ? 12.724 7.281 -38.381 1.00 89.62 374 ALA A C 1
ATOM 2942 O O . ALA A 1 374 ? 13.371 8.137 -38.978 1.00 89.62 374 ALA A O 1
ATOM 2943 N N . LEU A 1 375 ? 13.267 6.120 -37.996 1.00 92.44 375 LEU A N 1
ATOM 2944 C CA . LEU A 1 375 ? 14.664 5.755 -38.247 1.00 92.44 375 LEU A CA 1
ATOM 2945 C C . LEU A 1 375 ? 14.996 5.694 -39.744 1.00 92.44 375 LEU A C 1
ATOM 2947 O O . LEU A 1 375 ? 16.019 6.234 -40.156 1.00 92.44 375 LEU A O 1
ATOM 2951 N N . ALA A 1 376 ? 14.121 5.106 -40.564 1.00 91.44 376 ALA A N 1
ATOM 2952 C CA . ALA A 1 376 ? 14.297 5.071 -42.018 1.00 91.44 376 ALA A CA 1
ATOM 2953 C C . ALA A 1 376 ? 14.225 6.467 -42.668 1.00 91.44 376 ALA A C 1
ATOM 2955 O O . ALA A 1 376 ? 14.857 6.715 -43.690 1.00 91.44 376 ALA A O 1
ATOM 2956 N N . LYS A 1 377 ? 13.464 7.404 -42.089 1.00 91.12 377 LYS A N 1
ATOM 2957 C CA . LYS A 1 377 ? 13.456 8.805 -42.536 1.00 91.12 377 LYS A CA 1
ATOM 2958 C C . LYS A 1 377 ? 14.749 9.516 -42.139 1.00 91.12 377 LYS A C 1
ATOM 2960 O O . LYS A 1 377 ? 15.330 10.214 -42.961 1.00 91.12 377 LYS A O 1
ATOM 2965 N N . LEU A 1 378 ? 15.217 9.308 -40.908 1.00 90.56 378 LEU A N 1
ATOM 2966 C CA . LEU A 1 378 ? 16.465 9.888 -40.408 1.00 90.56 378 LEU A CA 1
ATOM 2967 C C . LEU A 1 378 ? 17.691 9.370 -41.174 1.00 90.56 378 LEU A C 1
ATOM 2969 O O . LEU A 1 378 ? 18.611 10.149 -41.413 1.00 90.56 378 LEU A O 1
ATOM 2973 N N . SER A 1 379 ? 17.698 8.111 -41.631 1.00 92.69 379 SER A N 1
ATOM 2974 C CA . SER A 1 379 ? 18.824 7.567 -42.411 1.00 92.69 379 SER A CA 1
ATOM 2975 C C . SER A 1 379 ? 18.988 8.226 -43.770 1.00 92.69 379 SER A C 1
ATOM 2977 O O . SER A 1 379 ? 20.112 8.369 -44.243 1.00 92.69 379 SER A O 1
ATOM 2979 N N . LYS A 1 380 ? 17.895 8.701 -44.377 1.00 92.50 380 LYS A N 1
ATOM 2980 C CA . LYS A 1 380 ? 17.961 9.494 -45.612 1.00 92.50 380 LYS A CA 1
ATOM 2981 C C . LYS A 1 380 ? 18.659 10.841 -45.402 1.00 92.50 380 LYS A C 1
ATOM 2983 O O . LYS A 1 380 ? 19.204 11.383 -46.353 1.00 92.50 380 LYS A O 1
ATOM 2988 N N . THR A 1 381 ? 18.645 11.377 -44.180 1.00 92.00 381 THR A N 1
ATOM 2989 C CA . THR A 1 381 ? 19.239 12.683 -43.844 1.00 92.00 381 THR A CA 1
ATOM 2990 C C . THR A 1 381 ? 20.659 12.561 -43.296 1.00 92.00 381 THR A C 1
ATOM 2992 O O . THR A 1 381 ? 21.532 13.323 -43.691 1.00 92.00 381 THR A O 1
ATOM 2995 N N . TYR A 1 382 ? 20.897 11.619 -42.381 1.00 90.62 382 TYR A N 1
ATOM 2996 C CA . TYR A 1 382 ? 22.168 11.487 -41.656 1.00 90.62 382 TYR A CA 1
ATOM 2997 C C . TYR A 1 382 ? 23.058 10.356 -42.184 1.00 90.62 382 TYR A C 1
ATOM 2999 O O . TYR A 1 382 ? 24.162 10.161 -41.687 1.00 90.62 382 TYR A O 1
ATOM 3007 N N . GLY A 1 383 ? 22.594 9.629 -43.200 1.00 92.19 383 GLY A N 1
ATOM 3008 C CA . GLY A 1 383 ? 23.306 8.513 -43.801 1.00 92.19 383 GLY A CA 1
ATOM 3009 C C . GLY A 1 383 ? 22.990 7.159 -43.154 1.00 92.19 383 GLY A C 1
ATOM 3010 O O . GLY A 1 383 ? 22.239 7.060 -42.177 1.00 92.19 383 GLY A O 1
ATOM 3011 N N . PRO A 1 384 ? 23.557 6.076 -43.713 1.00 91.88 384 PRO A N 1
ATOM 3012 C CA . PRO A 1 384 ? 23.199 4.714 -43.339 1.00 91.88 384 PRO A CA 1
ATOM 3013 C C . PRO A 1 384 ? 23.786 4.250 -41.994 1.00 91.88 384 PRO A C 1
ATOM 3015 O O . PRO A 1 384 ? 23.334 3.229 -41.468 1.00 91.88 384 PRO A O 1
ATOM 3018 N N . LEU A 1 385 ? 24.758 4.991 -41.446 1.00 93.19 385 LEU A N 1
ATOM 3019 C CA . LEU A 1 385 ? 25.331 4.826 -40.111 1.00 93.19 385 LEU A CA 1
ATOM 3020 C C . LEU A 1 385 ? 25.137 6.130 -39.338 1.00 93.19 385 LEU A C 1
ATOM 3022 O O . LEU A 1 385 ? 25.788 7.124 -39.655 1.00 93.19 385 LEU A O 1
ATOM 3026 N N . MET A 1 386 ? 24.263 6.130 -38.333 1.00 93.69 386 MET A N 1
ATOM 3027 C CA . MET A 1 386 ? 23.963 7.352 -37.584 1.00 93.69 386 MET A CA 1
ATOM 3028 C C . MET A 1 386 ? 23.917 7.135 -36.074 1.00 93.69 386 MET A C 1
ATOM 3030 O O . MET A 1 386 ? 23.589 6.046 -35.597 1.00 93.69 386 MET A O 1
ATOM 3034 N N . THR A 1 387 ? 24.175 8.201 -35.324 1.00 93.12 387 THR A N 1
ATOM 3035 C CA . THR A 1 387 ? 24.099 8.212 -33.860 1.00 93.12 387 THR A CA 1
ATOM 3036 C C . THR A 1 387 ? 22.805 8.861 -33.384 1.00 93.12 387 THR A C 1
ATOM 3038 O O . THR A 1 387 ? 22.444 9.954 -33.812 1.00 93.12 387 THR A O 1
ATOM 3041 N N . LEU A 1 388 ? 22.129 8.215 -32.437 1.00 91.56 388 LEU A N 1
ATOM 3042 C CA . LEU A 1 388 ? 20.991 8.757 -31.701 1.00 91.56 388 LEU A CA 1
ATOM 3043 C C . LEU A 1 388 ? 21.211 8.582 -30.201 1.00 91.56 388 LEU A C 1
ATOM 3045 O O . LEU A 1 388 ? 21.832 7.623 -29.750 1.00 91.56 388 LEU A O 1
ATOM 3049 N N . LYS A 1 389 ? 20.659 9.483 -29.400 1.00 88.44 389 LYS A N 1
ATOM 3050 C CA . LYS A 1 389 ? 20.653 9.391 -27.942 1.00 88.44 389 LYS A CA 1
ATOM 3051 C C . LYS A 1 389 ? 19.241 9.063 -27.475 1.00 88.44 389 LYS A C 1
ATOM 3053 O O . LYS A 1 389 ? 18.354 9.893 -27.584 1.00 88.44 389 LYS A O 1
ATOM 3058 N N . LEU A 1 390 ? 18.994 7.862 -26.973 1.00 88.25 390 LEU A N 1
ATOM 3059 C CA . LEU A 1 390 ? 17.686 7.459 -26.452 1.00 88.25 390 LEU A CA 1
ATOM 3060 C C . LEU A 1 390 ? 17.700 7.601 -24.928 1.00 88.25 390 LEU A C 1
ATOM 3062 O O . LEU A 1 390 ? 18.164 6.704 -24.221 1.00 88.25 390 LEU A O 1
ATOM 3066 N N . GLY A 1 391 ? 17.263 8.762 -24.431 1.00 84.81 391 GLY A N 1
ATOM 3067 C CA . GLY A 1 391 ? 17.393 9.137 -23.023 1.00 84.81 391 GLY A CA 1
ATOM 3068 C C . GLY A 1 391 ? 18.861 9.296 -22.631 1.00 84.81 391 GLY A C 1
ATOM 3069 O O . GLY A 1 391 ? 19.575 10.138 -23.175 1.00 84.81 391 GLY A O 1
ATOM 3070 N N . SER A 1 392 ? 19.348 8.455 -21.719 1.00 83.56 392 SER A N 1
ATOM 3071 C CA . SER A 1 392 ? 20.756 8.437 -21.316 1.00 83.56 392 SER A CA 1
ATOM 3072 C C . SER A 1 392 ? 21.636 7.504 -22.156 1.00 83.56 392 SER A C 1
ATOM 3074 O O . SER A 1 392 ? 22.816 7.373 -21.838 1.00 83.56 392 SER A O 1
ATOM 3076 N N . ILE A 1 393 ? 21.107 6.829 -23.189 1.00 84.75 393 ILE A N 1
ATOM 3077 C CA . ILE A 1 393 ? 21.874 5.831 -23.954 1.00 84.75 393 ILE A CA 1
ATOM 3078 C C . ILE A 1 393 ? 22.182 6.274 -25.372 1.00 84.75 393 ILE A C 1
ATOM 3080 O O . ILE A 1 393 ? 21.287 6.512 -26.180 1.00 84.75 393 ILE A O 1
ATOM 3084 N N . THR A 1 394 ? 23.468 6.265 -25.701 1.00 89.12 394 THR A N 1
ATOM 3085 C CA . THR A 1 394 ? 23.958 6.391 -27.072 1.00 89.12 394 THR A CA 1
ATOM 3086 C C . THR A 1 394 ? 23.663 5.112 -27.855 1.00 89.12 394 THR A C 1
ATOM 3088 O O . THR A 1 394 ? 24.013 4.013 -27.433 1.00 89.12 394 THR A O 1
ATOM 3091 N N . THR A 1 395 ? 22.995 5.263 -28.991 1.00 90.88 395 THR A N 1
ATOM 3092 C CA . THR A 1 395 ? 22.541 4.189 -29.874 1.00 90.88 395 THR A CA 1
ATOM 3093 C C . THR A 1 395 ? 23.037 4.475 -31.284 1.00 90.88 395 THR A C 1
ATOM 3095 O O . THR A 1 395 ? 22.782 5.550 -31.819 1.00 90.88 395 THR A O 1
ATOM 3098 N N . ILE A 1 396 ? 23.726 3.511 -31.890 1.00 91.31 396 ILE A N 1
ATOM 3099 C CA . ILE A 1 396 ? 24.128 3.576 -33.297 1.00 91.31 396 ILE A CA 1
ATOM 3100 C C . ILE A 1 396 ? 23.101 2.799 -34.115 1.00 91.31 396 ILE A C 1
ATOM 3102 O O . ILE A 1 396 ? 22.758 1.666 -33.775 1.00 91.31 396 ILE A O 1
ATOM 3106 N N . VAL A 1 397 ? 22.600 3.417 -35.179 1.00 93.00 397 VAL A N 1
ATOM 3107 C CA . VAL A 1 397 ? 21.619 2.823 -36.086 1.00 93.00 397 VAL A CA 1
ATOM 3108 C C . VAL A 1 397 ? 22.302 2.508 -37.408 1.00 93.00 397 VAL A C 1
ATOM 3110 O O . VAL A 1 397 ? 22.886 3.389 -38.039 1.00 93.00 397 VAL A O 1
ATOM 3113 N N . ILE A 1 398 ? 22.202 1.243 -37.818 1.00 93.62 398 ILE A N 1
ATOM 3114 C CA . ILE A 1 398 ? 22.685 0.732 -39.102 1.00 93.62 398 ILE A CA 1
ATOM 3115 C C . ILE A 1 398 ? 21.471 0.478 -39.993 1.00 93.62 398 ILE A C 1
ATOM 3117 O O . ILE A 1 398 ? 20.557 -0.246 -39.605 1.00 93.62 398 ILE A O 1
ATOM 3121 N N . SER A 1 399 ? 21.463 1.073 -41.183 1.00 93.88 399 SER A N 1
ATOM 3122 C CA . SER A 1 399 ? 20.330 1.010 -42.121 1.00 93.88 399 SER A CA 1
ATOM 3123 C C . SER A 1 399 ? 20.731 0.666 -43.562 1.00 93.88 399 SER A C 1
ATOM 3125 O O . SER A 1 399 ? 19.921 0.802 -44.473 1.00 93.88 399 SER A O 1
ATOM 3127 N N . SER A 1 400 ? 21.962 0.185 -43.773 1.00 93.94 400 SER A N 1
ATOM 3128 C CA . SER A 1 400 ? 22.435 -0.341 -45.062 1.00 93.94 400 SER A CA 1
ATOM 3129 C C . SER A 1 400 ? 22.783 -1.830 -44.959 1.00 93.94 400 SER A C 1
ATOM 3131 O O . SER A 1 400 ? 23.451 -2.214 -43.992 1.00 93.94 400 SER A O 1
ATOM 3133 N N . PRO A 1 401 ? 22.420 -2.661 -45.958 1.00 93.56 401 PRO A N 1
ATOM 3134 C CA . PRO A 1 401 ? 22.810 -4.070 -46.011 1.00 93.56 401 PRO A CA 1
ATOM 3135 C C . PRO A 1 401 ? 24.326 -4.290 -45.930 1.00 93.56 401 PRO A C 1
ATOM 3137 O O . PRO A 1 401 ? 24.775 -5.203 -45.241 1.00 93.56 401 PRO A O 1
ATOM 3140 N N . ASN A 1 402 ? 25.127 -3.431 -46.572 1.00 93.69 402 ASN A N 1
ATOM 3141 C CA . ASN A 1 402 ? 26.589 -3.558 -46.580 1.00 93.69 402 ASN A CA 1
ATOM 3142 C C . ASN A 1 402 ? 27.184 -3.340 -45.183 1.00 93.69 402 ASN A C 1
ATOM 3144 O O . ASN A 1 402 ? 28.013 -4.127 -44.733 1.00 93.69 402 ASN A O 1
ATOM 3148 N N . LEU A 1 403 ? 26.701 -2.322 -44.467 1.00 92.25 403 LEU A N 1
ATOM 3149 C CA . LEU A 1 403 ? 27.116 -2.047 -43.090 1.00 92.25 403 LEU A CA 1
ATOM 3150 C C . LEU A 1 403 ? 26.586 -3.096 -42.108 1.00 92.25 403 LEU A C 1
ATOM 3152 O O . LEU A 1 403 ? 27.274 -3.459 -41.159 1.00 92.25 403 LEU A O 1
ATOM 3156 N N . ALA A 1 404 ? 25.380 -3.622 -42.339 1.00 92.19 404 ALA A N 1
ATOM 3157 C CA . ALA A 1 404 ? 24.859 -4.736 -41.554 1.00 92.19 404 ALA A CA 1
ATOM 3158 C C . ALA A 1 404 ? 25.727 -5.989 -41.742 1.00 92.19 404 ALA A C 1
ATOM 3160 O O . ALA A 1 404 ? 26.050 -6.655 -40.762 1.00 92.19 404 ALA A O 1
ATOM 3161 N N . LYS A 1 405 ? 26.172 -6.275 -42.974 1.00 92.69 405 LYS A N 1
ATOM 3162 C CA . LYS A 1 405 ? 27.129 -7.350 -43.275 1.00 92.69 405 LYS A CA 1
ATOM 3163 C C . LYS A 1 405 ? 28.462 -7.126 -42.558 1.00 92.69 405 LYS A C 1
ATOM 3165 O O . LYS A 1 405 ? 29.020 -8.049 -41.973 1.00 92.69 405 LYS A O 1
ATOM 3170 N N . GLU A 1 406 ? 28.965 -5.899 -42.561 1.00 92.25 406 GLU A N 1
ATOM 3171 C CA . GLU A 1 406 ? 30.205 -5.544 -41.874 1.00 92.25 406 GLU A CA 1
ATOM 3172 C C . GLU A 1 406 ? 30.112 -5.707 -40.349 1.00 92.25 406 GLU A C 1
ATOM 3174 O O . GLU A 1 406 ? 31.003 -6.301 -39.743 1.00 92.25 406 GLU A O 1
ATOM 3179 N N . ALA A 1 407 ? 29.023 -5.256 -39.725 1.00 89.06 407 ALA A N 1
ATOM 3180 C CA . ALA A 1 407 ? 28.830 -5.367 -38.281 1.00 89.06 407 ALA A CA 1
ATOM 3181 C C . ALA A 1 407 ? 28.503 -6.800 -37.827 1.00 89.06 407 ALA A C 1
ATOM 3183 O O . ALA A 1 407 ? 29.028 -7.258 -36.817 1.00 89.06 407 ALA A O 1
ATOM 3184 N N . LEU A 1 408 ? 27.639 -7.513 -38.558 1.00 90.19 408 LEU A N 1
ATOM 3185 C CA . LEU A 1 408 ? 27.090 -8.806 -38.129 1.00 90.19 408 LEU A CA 1
ATOM 3186 C C . LEU A 1 408 ? 27.839 -10.026 -38.681 1.00 90.19 408 LEU A C 1
ATOM 3188 O O . LEU A 1 408 ? 27.599 -11.123 -38.185 1.00 90.19 408 LEU A O 1
ATOM 3192 N N . GLN A 1 409 ? 28.701 -9.869 -39.695 1.00 89.31 409 GLN A N 1
ATOM 3193 C CA . GLN A 1 409 ? 29.527 -10.966 -40.228 1.00 89.31 409 GLN A CA 1
ATOM 3194 C C . GLN A 1 409 ? 31.024 -10.726 -40.035 1.00 89.31 409 GLN A C 1
ATOM 3196 O O . GLN A 1 409 ? 31.712 -11.619 -39.561 1.00 89.31 409 GLN A O 1
ATOM 3201 N N . LYS A 1 410 ? 31.546 -9.548 -40.409 1.00 90.06 410 LYS A N 1
ATOM 3202 C CA . LYS A 1 410 ? 32.998 -9.286 -40.337 1.00 90.06 410 LYS A CA 1
ATOM 3203 C C . LYS A 1 410 ? 33.472 -8.954 -38.920 1.00 90.06 410 LYS A C 1
ATOM 3205 O O . LYS A 1 410 ? 34.561 -9.357 -38.539 1.00 90.06 410 LYS A O 1
ATOM 3210 N N . ASN A 1 411 ? 32.658 -8.220 -38.162 1.00 89.31 411 ASN A N 1
ATOM 3211 C CA . ASN A 1 411 ? 32.954 -7.780 -36.795 1.00 89.31 411 ASN A CA 1
ATOM 3212 C C . ASN A 1 411 ? 31.979 -8.386 -35.770 1.00 89.31 411 ASN A C 1
ATOM 3214 O O . ASN A 1 411 ? 31.690 -7.783 -34.733 1.00 89.31 411 ASN A O 1
ATOM 3218 N N . ASP A 1 412 ? 31.446 -9.570 -36.067 1.00 83.75 412 ASP A N 1
ATOM 3219 C CA . ASP A 1 412 ? 30.369 -10.216 -35.316 1.00 83.75 412 ASP A CA 1
ATOM 3220 C C . ASP A 1 412 ? 30.675 -10.336 -33.814 1.00 83.75 412 ASP A C 1
ATOM 3222 O O . ASP A 1 412 ? 29.808 -10.066 -32.983 1.00 83.75 412 ASP A O 1
ATOM 3226 N N . GLN A 1 413 ? 31.920 -10.647 -33.442 1.00 83.88 413 GLN A N 1
ATOM 3227 C CA . GLN A 1 413 ? 32.340 -10.774 -32.050 1.00 83.88 413 GLN A CA 1
ATOM 3228 C C . GLN A 1 413 ? 32.156 -9.464 -31.268 1.00 83.88 413 GLN A C 1
ATOM 3230 O O . GLN A 1 413 ? 31.623 -9.498 -30.153 1.00 83.88 413 GLN A O 1
ATOM 3235 N N . ALA A 1 414 ? 32.515 -8.319 -31.862 1.00 81.69 414 ALA A N 1
ATOM 3236 C CA . ALA A 1 414 ? 32.385 -6.995 -31.246 1.00 81.69 414 ALA A CA 1
ATOM 3237 C C . ALA A 1 414 ? 30.913 -6.577 -31.067 1.00 81.69 414 ALA A C 1
ATOM 3239 O O . ALA A 1 414 ? 30.561 -5.942 -30.071 1.00 81.69 414 ALA A O 1
ATOM 3240 N N . PHE A 1 415 ? 30.035 -6.996 -31.985 1.00 85.06 415 PHE A N 1
ATOM 3241 C CA . PHE A 1 415 ? 28.601 -6.677 -31.969 1.00 85.06 415 PHE A CA 1
ATOM 3242 C C . PHE A 1 415 ? 27.712 -7.811 -31.432 1.00 85.06 415 PHE A C 1
ATOM 3244 O O . PHE A 1 415 ? 26.486 -7.718 -31.477 1.00 85.06 415 PHE A O 1
ATOM 3251 N N . SER A 1 416 ? 28.306 -8.873 -30.880 1.00 83.06 416 SER A N 1
ATOM 3252 C CA . SER A 1 416 ? 27.562 -10.037 -30.375 1.00 83.06 416 SER A CA 1
ATOM 3253 C C . SER A 1 416 ? 26.868 -9.789 -29.030 1.00 83.06 416 SER A C 1
ATOM 3255 O O . SER A 1 416 ? 25.943 -10.518 -28.657 1.00 83.06 416 SER A O 1
ATOM 3257 N N . SER A 1 417 ? 27.298 -8.759 -28.293 1.00 81.88 417 SER A N 1
ATOM 3258 C CA . SER A 1 417 ? 26.706 -8.395 -27.007 1.00 81.88 417 SER A CA 1
ATOM 3259 C C . SER A 1 417 ? 25.292 -7.838 -27.176 1.00 81.88 417 SER A C 1
ATOM 3261 O O . SER A 1 417 ? 24.968 -7.150 -28.144 1.00 81.88 417 SER A O 1
ATOM 3263 N N . ARG A 1 418 ? 24.415 -8.145 -26.217 1.00 85.62 418 ARG A N 1
ATOM 3264 C CA . ARG A 1 418 ? 23.020 -7.704 -26.246 1.00 85.62 418 ARG A CA 1
ATOM 3265 C C . ARG A 1 418 ? 22.733 -6.783 -25.088 1.00 85.62 418 ARG A C 1
ATOM 3267 O O . ARG A 1 418 ? 23.065 -7.063 -23.939 1.00 85.62 418 ARG A O 1
ATOM 3274 N N . ARG A 1 419 ? 22.040 -5.695 -25.397 1.00 85.81 419 ARG A N 1
ATOM 3275 C CA . ARG A 1 419 ? 21.547 -4.787 -24.377 1.00 85.81 419 ARG A CA 1
ATOM 3276 C C . ARG A 1 419 ? 20.353 -5.412 -23.662 1.00 85.81 419 ARG A C 1
ATOM 3278 O O . ARG A 1 419 ? 19.389 -5.818 -24.302 1.00 85.81 419 ARG A O 1
ATOM 3285 N N . ILE A 1 420 ? 20.431 -5.481 -22.337 1.00 89.06 420 ILE A N 1
ATOM 3286 C CA . ILE A 1 420 ? 19.428 -6.140 -21.497 1.00 89.06 420 ILE A CA 1
ATOM 3287 C C . ILE A 1 420 ? 18.353 -5.114 -21.107 1.00 89.06 420 ILE A C 1
ATOM 3289 O O . ILE A 1 420 ? 18.691 -4.139 -20.420 1.00 89.06 420 ILE A O 1
ATOM 3293 N N . PRO A 1 421 ? 17.085 -5.295 -21.522 1.00 89.12 421 PRO A N 1
ATOM 3294 C CA . PRO A 1 421 ? 15.989 -4.451 -21.063 1.00 89.12 421 PRO A CA 1
ATOM 3295 C C . PRO A 1 421 ? 15.626 -4.775 -19.605 1.00 89.12 421 PRO A C 1
ATOM 3297 O O . PRO A 1 421 ? 15.803 -5.905 -19.154 1.00 89.12 421 PRO A O 1
ATOM 3300 N N . ASP A 1 422 ? 15.069 -3.818 -18.865 1.00 88.81 422 ASP A N 1
ATOM 3301 C CA . ASP A 1 422 ? 14.727 -3.937 -17.442 1.00 88.81 422 ASP A CA 1
ATOM 3302 C C . ASP A 1 422 ? 13.808 -5.141 -17.171 1.00 88.81 422 ASP A C 1
ATOM 3304 O O . ASP A 1 422 ? 14.009 -5.905 -16.228 1.00 88.81 422 ASP A O 1
ATOM 3308 N N . LYS A 1 423 ? 12.869 -5.423 -18.081 1.00 86.25 423 LYS A N 1
ATOM 3309 C CA . LYS A 1 423 ? 11.996 -6.605 -17.990 1.00 86.25 423 LYS A CA 1
ATOM 3310 C C . LYS A 1 423 ? 12.732 -7.947 -18.062 1.00 86.25 423 LYS A C 1
ATOM 3312 O O . LYS A 1 423 ? 12.237 -8.943 -17.543 1.00 86.25 423 LYS A O 1
ATOM 3317 N N . ALA A 1 424 ? 13.920 -8.008 -18.664 1.00 88.44 424 ALA A N 1
ATOM 3318 C CA . ALA A 1 424 ? 14.735 -9.225 -18.673 1.00 88.44 424 ALA A CA 1
ATOM 3319 C C . ALA A 1 424 ? 15.406 -9.504 -17.308 1.00 88.44 424 ALA A C 1
ATOM 3321 O O . ALA A 1 424 ? 15.971 -10.581 -17.112 1.00 88.44 424 ALA A O 1
ATOM 3322 N N . HIS A 1 425 ? 15.309 -8.581 -16.342 1.00 89.44 425 HIS A N 1
ATOM 3323 C CA . HIS A 1 425 ? 15.714 -8.813 -14.952 1.00 89.44 425 HIS A CA 1
ATOM 3324 C C . HIS A 1 425 ? 14.645 -9.536 -14.119 1.00 89.44 425 HIS A C 1
ATOM 3326 O O . HIS A 1 425 ? 14.954 -10.025 -13.033 1.00 89.44 425 HIS A O 1
ATOM 3332 N N . VAL A 1 426 ? 13.407 -9.666 -14.615 1.00 88.88 426 VAL A N 1
ATOM 3333 C CA . VAL A 1 426 ? 12.389 -10.515 -13.977 1.00 88.88 426 VAL A CA 1
ATOM 3334 C C . VAL A 1 426 ? 12.935 -11.940 -13.878 1.00 88.88 426 VAL A C 1
ATOM 3336 O O . VAL A 1 426 ? 13.383 -12.479 -14.884 1.00 88.88 426 VAL A O 1
ATOM 3339 N N . PHE A 1 427 ? 12.919 -12.531 -12.677 1.00 88.88 427 PHE A N 1
ATOM 3340 C CA . PHE A 1 427 ? 13.490 -13.858 -12.380 1.00 88.88 427 PHE A CA 1
ATOM 3341 C C . PHE A 1 427 ? 14.955 -14.036 -12.805 1.00 88.88 427 PHE A C 1
ATOM 3343 O O . PHE A 1 427 ? 15.361 -15.140 -13.159 1.00 88.88 427 PHE A O 1
ATOM 3350 N N . ASP A 1 428 ? 15.733 -12.948 -12.836 1.00 88.62 428 ASP A N 1
ATOM 3351 C CA . ASP A 1 428 ? 17.127 -12.964 -13.286 1.00 88.62 428 ASP A CA 1
ATOM 3352 C C . ASP A 1 428 ? 17.317 -13.571 -14.690 1.00 88.62 428 ASP A C 1
ATOM 3354 O O . ASP A 1 428 ? 18.404 -14.036 -15.033 1.00 88.62 428 ASP A O 1
ATOM 3358 N N . ARG A 1 429 ? 16.283 -13.543 -15.546 1.00 88.88 429 ARG A N 1
ATOM 3359 C CA . ARG A 1 429 ? 16.296 -14.237 -16.844 1.00 88.88 429 ARG A CA 1
ATOM 3360 C C . ARG A 1 429 ? 17.476 -13.855 -17.728 1.00 88.88 429 ARG A C 1
ATOM 3362 O O . ARG A 1 429 ? 17.979 -14.711 -18.444 1.00 88.88 429 ARG A O 1
ATOM 3369 N N . HIS A 1 430 ? 17.966 -12.622 -17.658 1.00 88.81 430 HIS A N 1
ATOM 3370 C CA . HIS A 1 430 ? 19.177 -12.190 -18.359 1.00 88.81 430 HIS A CA 1
ATOM 3371 C C . HIS A 1 430 ? 20.429 -13.059 -18.091 1.00 88.81 430 HIS A C 1
ATOM 3373 O O . HIS A 1 430 ? 21.316 -13.103 -18.937 1.00 88.81 430 HIS A O 1
ATOM 3379 N N . LYS A 1 431 ? 20.490 -13.782 -16.962 1.00 88.56 431 LYS A N 1
ATOM 3380 C CA . LYS A 1 431 ? 21.589 -14.69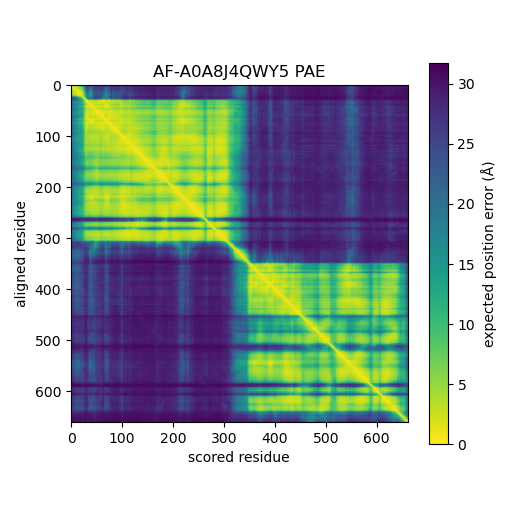6 -16.588 1.00 88.56 431 LYS A CA 1
ATOM 3381 C C . LYS A 1 431 ? 21.413 -16.138 -17.091 1.00 88.56 431 LYS A C 1
ATOM 3383 O O . LYS A 1 431 ? 22.347 -16.932 -16.992 1.00 88.56 431 LYS A O 1
ATOM 3388 N N . PHE A 1 432 ? 20.235 -16.496 -17.603 1.00 88.12 432 PHE A N 1
ATOM 3389 C CA . PHE A 1 432 ? 19.882 -17.880 -17.971 1.00 88.12 432 PHE A CA 1
ATOM 3390 C C . PHE A 1 432 ? 19.348 -18.007 -19.403 1.00 88.12 432 PHE A C 1
ATOM 3392 O O . PHE A 1 432 ? 19.522 -19.028 -20.057 1.00 88.12 432 PHE A O 1
ATOM 3399 N N . SER A 1 433 ? 18.699 -16.962 -19.904 1.00 88.19 433 SER A N 1
ATOM 3400 C CA . SER A 1 433 ? 18.077 -16.915 -21.221 1.00 88.19 433 SER A CA 1
ATOM 3401 C C . SER A 1 433 ? 19.125 -16.874 -22.329 1.00 88.19 433 SER A C 1
ATOM 3403 O O . SER A 1 433 ? 19.977 -15.982 -22.376 1.00 88.19 433 SER A O 1
ATOM 3405 N N . MET A 1 434 ? 18.992 -17.787 -23.291 1.00 88.19 434 MET A N 1
ATOM 3406 C CA . MET A 1 434 ? 19.817 -17.821 -24.501 1.00 88.19 434 MET A CA 1
ATOM 3407 C C . MET A 1 434 ? 19.706 -16.511 -25.299 1.00 88.19 434 MET A C 1
ATOM 3409 O O . MET A 1 434 ? 20.635 -16.136 -26.015 1.00 88.19 434 MET A O 1
ATOM 3413 N N . ARG A 1 435 ? 18.583 -15.791 -25.166 1.00 86.62 435 ARG A N 1
ATOM 3414 C CA . ARG A 1 435 ? 18.370 -14.489 -25.807 1.00 86.62 435 ARG A CA 1
ATOM 3415 C C . ARG A 1 435 ? 19.274 -13.386 -25.257 1.00 86.62 435 ARG A C 1
ATOM 3417 O O . ARG A 1 435 ? 19.549 -12.460 -26.006 1.00 86.62 435 ARG A O 1
ATOM 3424 N N . TRP A 1 436 ? 19.699 -13.443 -23.995 1.00 89.94 436 TRP A N 1
ATOM 3425 C CA . TRP A 1 436 ? 20.382 -12.324 -23.321 1.00 89.94 436 TRP A CA 1
ATOM 3426 C C . TRP A 1 436 ? 21.802 -12.641 -22.858 1.00 89.94 436 TRP A C 1
ATOM 3428 O O . TRP A 1 436 ? 22.578 -11.716 -22.629 1.00 89.94 436 TRP A O 1
ATOM 3438 N N . LEU A 1 437 ? 22.137 -13.925 -22.725 1.00 87.88 437 LEU A N 1
ATOM 3439 C CA . LEU A 1 437 ? 23.476 -14.363 -22.353 1.00 87.88 437 LEU A CA 1
ATOM 3440 C C . LEU A 1 437 ? 24.537 -13.820 -23.331 1.00 87.88 437 LEU A C 1
ATOM 3442 O O . LEU A 1 437 ? 24.310 -13.842 -24.544 1.00 87.88 437 LEU A O 1
ATOM 3446 N N . PRO A 1 438 ? 25.703 -13.368 -22.832 1.00 85.94 438 PRO A N 1
ATOM 3447 C CA . PRO A 1 438 ? 26.829 -13.023 -23.691 1.00 85.94 438 PRO A CA 1
ATOM 3448 C C . PRO A 1 438 ? 27.382 -14.277 -24.379 1.00 85.94 438 PRO A C 1
ATOM 3450 O O . PRO A 1 438 ? 27.171 -15.397 -23.908 1.00 85.94 438 PRO A O 1
ATOM 3453 N N . THR A 1 439 ? 28.135 -14.089 -25.465 1.00 84.38 439 THR A N 1
ATOM 3454 C CA . THR A 1 439 ? 28.764 -15.162 -26.252 1.00 84.38 439 THR A CA 1
ATOM 3455 C C . THR A 1 439 ? 29.835 -15.906 -25.442 1.00 84.38 439 THR A C 1
ATOM 3457 O O . THR A 1 439 ? 31.031 -15.669 -25.577 1.00 84.38 439 THR A O 1
ATOM 3460 N N . ASN A 1 440 ? 29.403 -16.818 -24.576 1.00 84.38 440 ASN A N 1
ATOM 3461 C CA . ASN A 1 440 ? 30.240 -17.659 -23.725 1.00 84.38 440 ASN A CA 1
ATOM 3462 C C . ASN A 1 440 ? 29.953 -19.151 -23.975 1.00 84.38 440 ASN A C 1
ATOM 3464 O O . ASN A 1 440 ? 29.110 -19.512 -24.799 1.00 84.38 440 ASN A O 1
ATOM 3468 N N . SER A 1 441 ? 30.666 -20.041 -23.279 1.00 83.94 441 SER A N 1
ATOM 3469 C CA . SER A 1 441 ? 30.498 -21.496 -23.425 1.00 83.94 441 SER A CA 1
ATOM 3470 C C . SER A 1 441 ? 29.062 -21.957 -23.154 1.00 83.94 441 SER A C 1
ATOM 3472 O O . SER A 1 441 ? 28.526 -22.766 -23.907 1.00 83.94 441 SER A O 1
ATOM 3474 N N . LYS A 1 442 ? 28.398 -21.380 -22.145 1.00 84.38 442 LYS A N 1
ATOM 3475 C CA . LYS A 1 442 ? 26.999 -21.675 -21.812 1.00 84.38 442 LYS A CA 1
ATOM 3476 C C . LYS A 1 442 ? 26.047 -21.301 -22.953 1.00 84.38 442 LYS A C 1
ATOM 3478 O O . LYS A 1 442 ? 25.229 -22.122 -23.359 1.00 84.38 442 LYS A O 1
ATOM 3483 N N . TRP A 1 443 ? 26.185 -20.099 -23.517 1.00 86.75 443 TRP A N 1
ATOM 3484 C CA . TRP A 1 443 ? 25.399 -19.660 -24.673 1.00 86.75 443 TRP A CA 1
ATOM 3485 C C . TRP A 1 443 ? 25.634 -20.552 -25.900 1.00 86.75 443 TRP A C 1
ATOM 3487 O O . TRP A 1 443 ? 24.672 -20.964 -26.549 1.00 86.75 443 TRP A O 1
ATOM 3497 N N . LYS A 1 444 ? 26.897 -20.910 -26.185 1.00 84.56 444 LYS A N 1
ATOM 3498 C CA . LYS A 1 444 ? 27.256 -21.815 -27.291 1.00 84.56 444 LYS A CA 1
ATOM 3499 C C . LYS A 1 444 ? 26.614 -23.193 -27.123 1.00 84.56 444 LYS A C 1
ATOM 3501 O O . LYS A 1 444 ? 26.052 -23.705 -28.086 1.00 84.56 444 LYS A O 1
ATOM 3506 N N . ASN A 1 445 ? 26.628 -23.755 -25.914 1.00 80.88 445 ASN A N 1
ATOM 3507 C CA . ASN A 1 445 ? 26.015 -25.054 -25.628 1.00 80.88 445 ASN A CA 1
ATOM 3508 C C . ASN A 1 445 ? 24.488 -25.020 -25.800 1.00 80.88 445 ASN A C 1
ATOM 3510 O O . ASN A 1 445 ? 23.938 -25.878 -26.487 1.00 80.88 445 ASN A O 1
ATOM 3514 N N . LEU A 1 446 ? 23.808 -23.991 -25.277 1.00 80.81 446 LEU A N 1
ATOM 3515 C CA . LEU A 1 446 ? 22.358 -23.813 -25.460 1.00 80.81 446 LEU A CA 1
ATOM 3516 C C . LEU A 1 446 ? 21.975 -23.638 -26.941 1.00 80.81 446 LEU A C 1
ATOM 3518 O O . LEU A 1 446 ? 20.989 -24.212 -27.411 1.00 80.81 446 LEU A O 1
ATOM 3522 N N . ARG A 1 447 ? 22.773 -22.878 -27.704 1.00 82.75 447 ARG A N 1
ATOM 3523 C CA . ARG A 1 447 ? 22.575 -22.699 -29.152 1.00 82.75 447 ARG A CA 1
ATOM 3524 C C . ARG A 1 447 ? 22.832 -23.984 -29.924 1.00 82.75 447 ARG A C 1
ATOM 3526 O O . ARG A 1 447 ? 22.041 -24.298 -30.809 1.00 82.75 447 ARG A O 1
ATOM 3533 N N . LYS A 1 448 ? 23.889 -24.727 -29.582 1.00 77.94 448 LYS A N 1
ATOM 3534 C CA . LYS A 1 448 ? 24.201 -26.030 -30.179 1.00 77.94 448 LYS A CA 1
ATOM 3535 C C . LYS A 1 448 ? 23.048 -27.001 -29.953 1.00 77.94 448 LYS A C 1
ATOM 3537 O O . LYS A 1 448 ? 22.579 -27.565 -30.936 1.00 77.94 448 LYS A O 1
ATOM 3542 N N . ALA A 1 449 ? 22.532 -27.107 -28.727 1.00 72.75 449 ALA A N 1
ATOM 3543 C CA . ALA A 1 449 ? 21.366 -27.932 -28.403 1.00 72.75 449 ALA A CA 1
ATOM 3544 C C . ALA A 1 449 ? 20.148 -27.570 -29.275 1.00 72.75 449 ALA A C 1
ATOM 3546 O O . ALA A 1 449 ? 19.532 -28.427 -29.901 1.00 72.75 449 ALA A O 1
ATOM 3547 N N . CYS A 1 450 ? 19.849 -26.276 -29.436 1.00 71.50 450 CYS A N 1
ATOM 3548 C CA . CYS A 1 450 ? 18.767 -25.845 -30.327 1.00 71.50 450 CYS A CA 1
ATOM 3549 C C . CYS A 1 450 ? 19.025 -26.187 -31.805 1.00 71.50 450 CYS A C 1
ATOM 3551 O O . CYS A 1 450 ? 18.131 -26.688 -32.488 1.00 71.50 450 CYS A O 1
ATOM 3553 N N . ALA A 1 451 ? 20.225 -25.899 -32.312 1.00 69.38 451 ALA A N 1
ATOM 3554 C CA . ALA A 1 451 ? 20.563 -26.032 -33.728 1.00 69.38 451 ALA A CA 1
ATOM 3555 C C . ALA A 1 451 ? 20.668 -27.496 -34.175 1.00 69.38 451 ALA A C 1
ATOM 3557 O O . ALA A 1 451 ? 20.119 -27.863 -35.208 1.00 69.38 451 ALA A O 1
ATOM 3558 N N . THR A 1 452 ? 21.332 -28.339 -33.382 1.00 62.75 452 THR A N 1
ATOM 3559 C CA . THR A 1 452 ? 21.556 -29.752 -33.727 1.00 62.75 452 THR A CA 1
ATOM 3560 C C . THR A 1 452 ? 20.335 -30.632 -33.488 1.00 62.75 452 THR A C 1
ATOM 3562 O O . THR A 1 452 ? 20.217 -31.670 -34.128 1.00 62.75 452 THR A O 1
ATOM 3565 N N . GLN A 1 453 ? 19.411 -30.240 -32.602 1.00 56.50 453 GLN A N 1
ATOM 3566 C CA . GLN A 1 453 ? 18.399 -31.180 -32.112 1.00 56.50 453 GLN A CA 1
ATOM 3567 C C . GLN A 1 453 ? 16.938 -30.696 -32.212 1.00 56.50 453 GLN A C 1
ATOM 3569 O O . GLN A 1 453 ? 16.031 -31.532 -32.169 1.00 56.50 453 GLN A O 1
ATOM 3574 N N . ARG A 1 454 ? 16.679 -29.384 -32.383 1.00 52.84 454 ARG A N 1
ATOM 3575 C CA . ARG A 1 454 ? 15.319 -28.817 -32.559 1.00 52.84 454 ARG A CA 1
ATOM 3576 C C . ARG A 1 454 ? 15.030 -28.342 -33.990 1.00 52.84 454 ARG A C 1
ATOM 3578 O O . ARG A 1 454 ? 13.888 -28.436 -34.422 1.00 52.84 454 ARG A O 1
ATOM 3585 N N . PHE A 1 455 ? 16.042 -27.869 -34.723 1.00 54.97 455 PHE A N 1
ATOM 3586 C CA . PHE A 1 455 ? 15.901 -27.363 -36.101 1.00 54.97 455 PHE A CA 1
ATOM 3587 C C . PHE A 1 455 ? 16.594 -28.226 -37.167 1.00 54.97 455 PHE A C 1
ATOM 3589 O O . PHE A 1 455 ? 16.668 -27.828 -38.326 1.00 54.97 455 PHE A O 1
ATOM 3596 N N . ALA A 1 456 ? 17.082 -29.415 -36.805 1.00 57.31 456 ALA A N 1
ATOM 3597 C CA . ALA A 1 456 ? 17.577 -30.372 -37.789 1.00 57.31 456 ALA A CA 1
ATOM 3598 C C . ALA A 1 456 ? 16.422 -30.849 -38.690 1.00 57.31 456 ALA A C 1
ATOM 3600 O O . ALA A 1 456 ? 15.367 -31.253 -38.189 1.00 57.31 456 ALA A O 1
ATOM 3601 N N . ALA A 1 457 ? 16.629 -30.824 -40.011 1.00 54.78 457 ALA A N 1
ATOM 3602 C CA . ALA A 1 457 ? 15.604 -31.115 -41.021 1.00 54.78 457 ALA A CA 1
ATOM 3603 C C . ALA A 1 457 ? 14.847 -32.435 -40.763 1.00 54.78 457 ALA A C 1
ATOM 3605 O O . ALA A 1 457 ? 13.622 -32.481 -40.855 1.00 54.78 457 ALA A O 1
ATOM 3606 N N . GLN A 1 458 ? 15.548 -33.481 -40.314 1.00 56.06 458 GLN A N 1
ATOM 3607 C CA . GLN A 1 458 ? 14.961 -34.790 -39.995 1.00 56.06 458 GLN A CA 1
ATOM 3608 C C . GLN A 1 458 ? 13.875 -34.745 -38.900 1.00 56.06 458 GLN A C 1
ATOM 3610 O O . GLN A 1 458 ? 12.898 -35.488 -38.967 1.00 56.06 458 GLN A O 1
ATOM 3615 N N . ARG A 1 459 ? 13.990 -33.864 -37.895 1.00 58.53 459 ARG A N 1
ATOM 3616 C CA . ARG A 1 459 ? 13.013 -33.770 -36.788 1.00 58.53 459 ARG A CA 1
ATOM 3617 C C . ARG A 1 459 ? 11.841 -32.839 -37.088 1.00 58.53 459 ARG A C 1
ATOM 3619 O O . ARG A 1 459 ? 10.742 -33.047 -36.564 1.00 58.53 459 ARG A O 1
ATOM 3626 N N . LEU A 1 460 ? 12.040 -31.860 -37.971 1.00 62.09 460 LEU A N 1
ATOM 3627 C CA . LEU A 1 460 ? 10.933 -31.087 -38.535 1.00 62.09 460 LEU A CA 1
ATOM 3628 C C . LEU A 1 460 ? 9.951 -32.012 -39.272 1.00 62.09 460 LEU A C 1
ATOM 3630 O O . LEU A 1 460 ? 8.745 -31.830 -39.114 1.00 62.09 460 LEU A O 1
ATOM 3634 N N . HIS A 1 461 ? 10.436 -33.050 -39.963 1.00 63.62 461 HIS A N 1
ATOM 3635 C CA . HIS A 1 461 ? 9.581 -34.072 -40.582 1.00 63.62 461 HIS A CA 1
ATOM 3636 C C . HIS A 1 461 ? 8.822 -34.935 -39.561 1.00 63.62 461 HIS A C 1
ATOM 3638 O O . HIS A 1 461 ? 7.620 -35.132 -39.707 1.00 63.62 461 HIS A O 1
ATOM 3644 N N . ALA A 1 462 ? 9.461 -35.375 -38.471 1.00 59.28 462 ALA A N 1
ATOM 3645 C CA . ALA A 1 462 ? 8.803 -36.196 -37.441 1.00 59.28 462 ALA A CA 1
ATOM 3646 C C . ALA A 1 462 ? 7.612 -35.495 -36.751 1.00 59.28 462 ALA A C 1
ATOM 3648 O O . ALA A 1 462 ? 6.674 -36.138 -36.289 1.00 59.28 462 ALA A O 1
ATOM 3649 N N . THR A 1 463 ? 7.634 -34.163 -36.698 1.00 59.69 463 THR A N 1
ATOM 3650 C CA . THR A 1 463 ? 6.566 -33.332 -36.114 1.00 59.69 463 THR A CA 1
ATOM 3651 C C . THR A 1 463 ? 5.589 -32.785 -37.165 1.00 59.69 463 THR A C 1
ATOM 3653 O O . THR A 1 463 ? 4.627 -32.102 -36.814 1.00 59.69 463 THR A O 1
ATOM 3656 N N . GLN A 1 464 ? 5.792 -33.099 -38.451 1.00 67.44 464 GLN A N 1
ATOM 3657 C CA . GLN A 1 464 ? 4.978 -32.612 -39.569 1.00 67.44 464 GLN A CA 1
ATOM 3658 C C . GLN A 1 464 ? 3.524 -33.083 -39.477 1.00 67.44 464 GLN A C 1
ATOM 3660 O O . GLN A 1 464 ? 2.626 -32.261 -39.612 1.00 67.44 464 GLN A O 1
ATOM 3665 N N . GLY A 1 465 ? 3.277 -34.358 -39.158 1.00 68.19 465 GLY A N 1
ATOM 3666 C CA . GLY A 1 465 ? 1.912 -34.893 -39.044 1.00 68.19 465 GLY A CA 1
ATOM 3667 C C . GLY A 1 465 ? 1.097 -34.311 -37.878 1.00 68.19 465 GLY A C 1
ATOM 3668 O O . GLY A 1 465 ? -0.125 -34.229 -37.958 1.00 68.19 465 GLY A O 1
ATOM 3669 N N . LEU A 1 466 ? 1.754 -33.878 -36.794 1.00 64.88 466 LEU A N 1
ATOM 3670 C CA . LEU A 1 466 ? 1.095 -33.184 -35.676 1.00 64.88 466 LEU A CA 1
ATOM 3671 C C . LEU A 1 466 ? 0.745 -31.740 -36.046 1.00 64.88 466 LEU A C 1
ATOM 3673 O O . LEU A 1 466 ? -0.365 -31.293 -35.770 1.00 64.88 466 LEU A O 1
ATOM 3677 N N . ARG A 1 467 ? 1.672 -31.029 -36.704 1.00 68.12 467 ARG A N 1
ATOM 3678 C CA . ARG A 1 467 ? 1.409 -29.676 -37.213 1.00 68.12 467 ARG A CA 1
ATOM 3679 C C . ARG A 1 467 ? 0.293 -29.682 -38.246 1.00 68.12 467 ARG A C 1
ATOM 3681 O O . ARG A 1 467 ? -0.627 -28.892 -38.113 1.00 68.12 467 ARG A O 1
ATOM 3688 N N . HIS A 1 468 ? 0.332 -30.620 -39.191 1.00 71.56 468 HIS A N 1
ATOM 3689 C CA . HIS A 1 468 ? -0.654 -30.707 -40.261 1.00 71.56 468 HIS A CA 1
ATOM 3690 C C . HIS A 1 468 ? -2.070 -30.953 -39.727 1.00 71.56 468 HIS A C 1
ATOM 3692 O O . HIS A 1 468 ? -2.990 -30.250 -40.121 1.00 71.56 468 HIS A O 1
ATOM 3698 N N . ARG A 1 469 ? -2.242 -31.866 -38.758 1.00 68.19 469 ARG A N 1
ATOM 3699 C CA . ARG A 1 469 ? -3.542 -32.076 -38.096 1.00 68.19 469 ARG A CA 1
ATOM 3700 C C . ARG A 1 469 ? -4.082 -30.800 -37.445 1.00 68.19 469 ARG A C 1
ATOM 3702 O O . ARG A 1 469 ? -5.250 -30.482 -37.611 1.00 68.19 469 ARG A O 1
ATOM 3709 N N . LYS A 1 470 ? -3.233 -30.044 -36.744 1.00 67.44 470 LYS A N 1
ATOM 3710 C CA . LYS A 1 470 ? -3.637 -28.772 -36.119 1.00 67.44 470 LYS A CA 1
ATOM 3711 C C . LYS A 1 470 ? -3.851 -27.639 -37.119 1.00 67.44 470 LYS A C 1
ATOM 3713 O O . LYS A 1 470 ? -4.665 -26.761 -36.870 1.00 67.44 470 LYS A O 1
ATOM 3718 N N . GLU A 1 471 ? -3.162 -27.665 -38.252 1.00 69.62 471 GLU A N 1
ATOM 3719 C CA . GLU A 1 471 ? -3.392 -26.739 -39.361 1.00 69.62 471 GLU A CA 1
ATOM 3720 C C . GLU A 1 471 ? -4.689 -27.056 -40.123 1.00 69.62 471 GLU A C 1
ATOM 3722 O O . GLU A 1 471 ? -5.296 -26.134 -40.651 1.00 69.62 471 GLU A O 1
ATOM 3727 N N . GLN A 1 472 ? -5.160 -28.309 -40.133 1.00 70.44 472 GLN A N 1
ATOM 3728 C CA . GLN A 1 472 ? -6.448 -28.695 -40.732 1.00 70.44 472 GLN A CA 1
ATOM 3729 C C . GLN A 1 472 ? -7.670 -28.243 -39.909 1.00 70.44 472 GLN A C 1
ATOM 3731 O O . GLN A 1 472 ? -8.714 -27.962 -40.486 1.00 70.44 472 GLN A O 1
ATOM 3736 N N . GLU A 1 473 ? -7.534 -28.065 -38.589 1.00 66.56 473 GLU A N 1
ATOM 3737 C CA . GLU A 1 473 ? -8.604 -27.519 -37.728 1.00 66.56 473 GLU A CA 1
ATOM 3738 C C . GLU A 1 473 ? -8.927 -26.038 -38.046 1.00 66.56 473 GLU A C 1
ATOM 3740 O O . GLU A 1 473 ? -10.017 -25.545 -37.738 1.00 66.56 473 GLU A O 1
ATOM 3745 N N . LEU A 1 474 ? -7.985 -25.318 -38.673 1.00 69.50 474 LEU A N 1
ATOM 3746 C CA . LEU A 1 474 ? -8.101 -23.895 -38.996 1.00 69.50 474 LEU A CA 1
ATOM 3747 C C . LEU A 1 474 ? -9.128 -23.627 -40.121 1.00 69.50 474 LEU A C 1
ATOM 3749 O O . LEU A 1 474 ? -10.048 -22.840 -39.881 1.00 69.50 474 LEU A O 1
ATOM 3753 N N . PRO A 1 475 ? -9.047 -24.274 -41.305 1.00 70.50 475 PRO A N 1
ATOM 3754 C CA . PRO A 1 475 ? -10.093 -24.213 -42.324 1.00 70.50 475 PRO A CA 1
ATOM 3755 C C . PRO A 1 475 ? -11.486 -24.570 -41.802 1.00 70.50 475 PRO A C 1
ATOM 3757 O O . PRO A 1 475 ? -12.436 -23.870 -42.131 1.00 70.50 475 PRO A O 1
ATOM 3760 N N . ASP A 1 476 ? -11.621 -25.582 -40.940 1.00 69.31 476 ASP A N 1
ATOM 3761 C CA . ASP A 1 476 ? -12.920 -25.987 -40.380 1.00 69.31 476 ASP A CA 1
ATOM 3762 C C . ASP A 1 476 ? -13.534 -24.914 -39.467 1.00 69.31 476 ASP A C 1
ATOM 3764 O O . ASP A 1 476 ? -14.754 -24.734 -39.413 1.00 69.31 476 ASP A O 1
ATOM 3768 N N . HIS A 1 477 ? -12.704 -24.183 -38.718 1.00 66.75 477 HIS A N 1
ATOM 3769 C CA . HIS A 1 477 ? -13.151 -23.053 -37.901 1.00 66.75 477 HIS A CA 1
ATOM 3770 C C . HIS A 1 477 ? -13.543 -21.841 -38.761 1.00 66.75 477 HIS A C 1
ATOM 3772 O O . HIS A 1 477 ? -14.570 -21.202 -38.506 1.00 66.75 477 HIS A O 1
ATOM 3778 N N . VAL A 1 478 ? -12.759 -21.560 -39.806 1.00 70.56 478 VAL A N 1
ATOM 3779 C CA . VAL A 1 478 ? -13.060 -20.502 -40.780 1.00 70.56 478 VAL A CA 1
ATOM 3780 C C . VAL A 1 478 ? -14.362 -20.820 -41.516 1.00 70.56 478 VAL A C 1
ATOM 3782 O O . VAL A 1 478 ? -15.253 -19.981 -41.547 1.00 70.56 478 VAL A O 1
ATOM 3785 N N . ASN A 1 479 ? -14.534 -22.052 -41.998 1.00 71.94 479 ASN A N 1
ATOM 3786 C CA . ASN A 1 479 ? -15.721 -22.494 -42.727 1.00 71.94 479 ASN A CA 1
ATOM 3787 C C . ASN A 1 479 ? -16.998 -22.391 -41.873 1.00 71.94 479 ASN A C 1
ATOM 3789 O O . ASN A 1 479 ? -18.011 -21.868 -42.332 1.00 71.94 479 ASN A O 1
ATOM 3793 N N . ARG A 1 480 ? -16.942 -22.784 -40.590 1.00 70.69 480 ARG A N 1
ATOM 3794 C CA . ARG A 1 480 ? -18.062 -22.596 -39.644 1.00 70.69 480 ARG A CA 1
ATOM 3795 C C . ARG A 1 480 ? -18.459 -21.128 -39.465 1.00 70.69 480 ARG A C 1
ATOM 3797 O O . ARG A 1 480 ? -19.645 -20.833 -39.351 1.00 70.69 480 ARG A O 1
ATOM 3804 N N . SER A 1 481 ? -17.485 -20.222 -39.458 1.00 68.25 481 SER A N 1
ATOM 3805 C CA . SER A 1 481 ? -17.723 -18.777 -39.329 1.00 68.25 481 SER A CA 1
ATOM 3806 C C . SER A 1 481 ? -18.193 -18.140 -40.645 1.00 68.25 481 SER A C 1
ATOM 3808 O O . SER A 1 481 ? -18.979 -17.197 -40.633 1.00 68.25 481 SER A O 1
ATOM 3810 N N . CYS A 1 482 ? -17.780 -18.689 -41.791 1.00 68.31 482 CYS A N 1
ATOM 3811 C CA . CYS A 1 482 ? -18.297 -18.302 -43.103 1.00 68.31 482 CYS A CA 1
ATOM 3812 C C . CYS A 1 482 ? -19.784 -18.654 -43.256 1.00 68.31 482 CYS A C 1
ATOM 3814 O O . CYS A 1 482 ? -20.541 -17.843 -43.779 1.00 68.31 482 CYS A O 1
ATOM 3816 N N . ILE A 1 483 ? -20.216 -19.817 -42.752 1.00 74.56 483 ILE A N 1
ATOM 3817 C CA . ILE A 1 483 ? -21.629 -20.241 -42.782 1.00 74.56 483 ILE A CA 1
ATOM 3818 C C . ILE A 1 483 ? -22.523 -19.289 -41.968 1.00 74.56 483 ILE A C 1
ATOM 3820 O O . ILE A 1 483 ? -23.670 -19.061 -42.341 1.00 74.56 483 ILE A O 1
ATOM 3824 N N . SER A 1 484 ? -22.011 -18.706 -40.880 1.00 75.69 484 SER A N 1
ATOM 3825 C CA . SER A 1 484 ? -22.759 -17.757 -40.043 1.00 75.69 484 SER A CA 1
ATOM 3826 C C . SER A 1 484 ? -22.678 -16.297 -40.509 1.00 75.69 484 SER A C 1
ATOM 3828 O O . SER A 1 484 ? -23.369 -15.450 -39.947 1.00 75.69 484 SER A O 1
ATOM 3830 N N . GLY A 1 485 ? -21.840 -15.982 -41.507 1.00 76.69 485 GLY A N 1
ATOM 3831 C CA . GLY A 1 485 ? -21.609 -14.613 -41.986 1.00 76.69 485 GLY A CA 1
ATOM 3832 C C . GLY A 1 485 ? -20.901 -13.694 -40.979 1.00 76.69 485 GLY A C 1
ATOM 3833 O O . GLY A 1 485 ? -20.878 -12.478 -41.169 1.00 76.69 485 GLY A O 1
ATOM 3834 N N . ALA A 1 486 ? -20.341 -14.244 -39.897 1.00 75.94 486 ALA A N 1
ATOM 3835 C CA . ALA A 1 486 ? -19.695 -13.462 -38.849 1.00 75.94 486 ALA A CA 1
ATOM 3836 C C . ALA A 1 486 ? -18.272 -13.026 -39.259 1.00 75.94 486 ALA A C 1
ATOM 3838 O O . ALA A 1 486 ? -17.534 -13.815 -39.857 1.00 75.94 486 ALA A O 1
ATOM 3839 N N . PRO A 1 487 ? -17.836 -11.799 -38.911 1.00 75.94 487 PRO A N 1
ATOM 3840 C CA . PRO A 1 487 ? -16.463 -11.366 -39.154 1.00 75.94 487 PRO A CA 1
ATOM 3841 C C . PRO A 1 487 ? -15.464 -12.224 -38.359 1.00 75.94 487 PRO A C 1
ATOM 3843 O O . PRO A 1 487 ? -15.665 -12.497 -37.175 1.00 75.94 487 PRO A O 1
ATOM 3846 N N . ILE A 1 488 ? -14.365 -12.625 -39.008 1.00 75.25 488 ILE A N 1
ATOM 3847 C CA . ILE A 1 488 ? -13.315 -13.470 -38.419 1.00 75.25 488 ILE A CA 1
ATOM 3848 C C . ILE A 1 488 ? -12.084 -12.622 -38.095 1.00 75.25 488 ILE A C 1
ATOM 3850 O O . ILE A 1 488 ? -11.506 -11.983 -38.972 1.00 75.25 488 ILE A O 1
ATOM 3854 N N . ASP A 1 489 ? -11.625 -12.681 -36.847 1.00 75.88 489 ASP A N 1
ATOM 3855 C CA . ASP A 1 489 ? -10.334 -12.123 -36.435 1.00 75.88 489 ASP A CA 1
ATOM 3856 C C . ASP A 1 489 ? -9.204 -13.118 -36.757 1.00 75.88 489 ASP A C 1
ATOM 3858 O O . ASP A 1 489 ? -8.906 -14.035 -35.985 1.00 75.88 489 ASP A O 1
ATOM 3862 N N . ILE A 1 490 ? -8.585 -12.954 -37.930 1.00 75.19 490 ILE A N 1
ATOM 3863 C CA . ILE A 1 490 ? -7.507 -13.829 -38.419 1.00 75.19 490 ILE A CA 1
ATOM 3864 C C . ILE A 1 490 ? -6.318 -13.829 -37.450 1.00 75.19 490 ILE A C 1
ATOM 3866 O O . ILE A 1 490 ? -5.774 -14.897 -37.158 1.00 75.19 490 ILE A O 1
ATOM 3870 N N . GLY A 1 491 ? -5.940 -12.666 -36.909 1.00 72.56 491 GLY A N 1
ATOM 3871 C CA . GLY A 1 491 ? -4.839 -12.551 -35.952 1.00 72.56 491 GLY A CA 1
ATOM 3872 C C . GLY A 1 491 ? -5.084 -13.415 -34.716 1.00 72.56 491 GLY A C 1
ATOM 3873 O O . GLY A 1 491 ? -4.208 -14.174 -34.293 1.00 72.56 491 GLY A O 1
ATOM 3874 N N . ARG A 1 492 ? -6.314 -13.392 -34.193 1.00 71.25 492 ARG A N 1
ATOM 3875 C CA . ARG A 1 492 ? -6.744 -14.233 -33.071 1.00 71.25 492 ARG A CA 1
ATOM 3876 C C . ARG A 1 492 ? -6.692 -15.717 -33.424 1.00 71.25 492 ARG A C 1
ATOM 3878 O O . ARG A 1 492 ? -6.099 -16.489 -32.674 1.00 71.25 492 ARG A O 1
ATOM 3885 N N . VAL A 1 493 ? -7.276 -16.147 -34.540 1.00 74.00 493 VAL A N 1
ATOM 3886 C CA . VAL A 1 493 ? -7.340 -17.580 -34.890 1.00 74.00 493 VAL A CA 1
ATOM 3887 C C . VAL A 1 493 ? -5.941 -18.162 -35.160 1.00 74.00 493 VAL A C 1
ATOM 3889 O O . VAL A 1 493 ? -5.613 -19.263 -34.699 1.00 74.00 493 VAL A O 1
ATOM 3892 N N . VAL A 1 494 ? -5.076 -17.404 -35.836 1.00 76.38 494 VAL A N 1
ATOM 3893 C CA . VAL A 1 494 ? -3.688 -17.801 -36.094 1.00 76.38 494 VAL A CA 1
ATOM 3894 C C . VAL A 1 494 ? -2.901 -17.908 -34.787 1.00 76.38 494 VAL A C 1
ATOM 3896 O O . VAL A 1 494 ? -2.209 -18.908 -34.585 1.00 76.38 494 VAL A O 1
ATOM 3899 N N . LEU A 1 495 ? -3.037 -16.942 -33.872 1.00 73.38 495 LEU A N 1
ATOM 3900 C CA . LEU A 1 495 ? -2.336 -16.954 -32.586 1.00 73.38 495 LEU A CA 1
ATOM 3901 C C . LEU A 1 495 ? -2.626 -18.239 -31.792 1.00 73.38 495 LEU A C 1
ATOM 3903 O O . LEU A 1 495 ? -1.697 -18.867 -31.280 1.00 73.38 495 LEU A O 1
ATOM 3907 N N . PHE A 1 496 ? -3.893 -18.667 -31.752 1.00 69.94 496 PHE A N 1
ATOM 3908 C CA . PHE A 1 496 ? -4.326 -19.915 -31.102 1.00 69.94 496 PHE A CA 1
ATOM 3909 C C . PHE A 1 496 ? -3.668 -21.142 -31.706 1.00 69.94 496 PHE A C 1
ATOM 3911 O O . PHE A 1 496 ? -3.049 -21.947 -31.007 1.00 69.94 496 PHE A O 1
ATOM 3918 N N . THR A 1 497 ? -3.756 -21.243 -33.026 1.00 72.81 497 THR A N 1
ATOM 3919 C CA . THR A 1 497 ? -3.176 -22.350 -33.780 1.00 72.81 497 THR A CA 1
ATOM 3920 C C . THR A 1 497 ? -1.669 -22.442 -33.518 1.00 72.81 497 THR A C 1
ATOM 3922 O O . THR A 1 497 ? -1.132 -23.525 -33.273 1.00 72.81 497 THR A O 1
ATOM 3925 N N . LYS A 1 498 ? -0.971 -21.298 -33.469 1.00 76.00 498 LYS A N 1
ATOM 3926 C CA . LYS A 1 498 ? 0.474 -21.243 -33.201 1.00 76.00 498 LYS A CA 1
ATOM 3927 C C . LYS A 1 498 ? 0.839 -21.600 -31.763 1.00 76.00 498 LYS A C 1
ATOM 3929 O O . LYS A 1 498 ? 1.823 -22.314 -31.574 1.00 76.00 498 LYS A O 1
ATOM 3934 N N . ILE A 1 499 ? 0.066 -21.175 -30.764 1.00 73.00 499 ILE A N 1
ATOM 3935 C CA . ILE A 1 499 ? 0.266 -21.587 -29.363 1.00 73.00 499 ILE A CA 1
ATOM 3936 C C . ILE A 1 499 ? 0.237 -23.112 -29.248 1.00 73.00 499 ILE A C 1
ATOM 3938 O O . ILE A 1 499 ? 1.177 -23.705 -28.713 1.00 73.00 499 ILE A O 1
ATOM 3942 N N . THR A 1 500 ? -0.804 -23.739 -29.798 1.00 69.12 500 THR A N 1
ATOM 3943 C CA . THR A 1 500 ? -0.981 -25.193 -29.762 1.00 69.12 500 THR A CA 1
ATOM 3944 C C . THR A 1 500 ? 0.180 -25.892 -30.462 1.00 69.12 500 THR A C 1
ATOM 3946 O O . THR A 1 500 ? 0.830 -26.748 -29.867 1.00 69.12 500 THR A O 1
ATOM 3949 N N . ILE A 1 501 ? 0.543 -25.455 -31.673 1.00 72.62 501 ILE A N 1
ATOM 3950 C CA . ILE A 1 501 ? 1.683 -26.010 -32.417 1.00 72.62 501 ILE A CA 1
ATOM 3951 C C . ILE A 1 501 ? 2.991 -25.907 -31.617 1.00 72.62 501 ILE A C 1
ATOM 3953 O O . ILE A 1 501 ? 3.756 -26.874 -31.566 1.00 72.62 501 ILE A O 1
ATOM 3957 N N . VAL A 1 502 ? 3.271 -24.762 -30.985 1.00 74.12 502 VAL A N 1
ATOM 3958 C CA . VAL A 1 502 ? 4.503 -24.546 -30.209 1.00 74.12 502 VAL A CA 1
ATOM 3959 C C . VAL A 1 502 ? 4.545 -25.437 -28.967 1.00 74.12 502 VAL A C 1
ATOM 3961 O O . VAL A 1 502 ? 5.590 -26.035 -28.703 1.00 74.12 502 VAL A O 1
ATOM 3964 N N . LEU A 1 503 ? 3.437 -25.560 -28.230 1.00 68.81 503 LEU A N 1
ATOM 3965 C CA . LEU A 1 503 ? 3.348 -26.407 -27.036 1.00 68.81 503 LEU A CA 1
ATOM 3966 C C . LEU A 1 503 ? 3.449 -27.897 -27.377 1.00 68.81 503 LEU A C 1
ATOM 3968 O O . LEU A 1 503 ? 4.261 -28.599 -26.774 1.00 68.81 503 LEU A O 1
ATOM 3972 N N . THR A 1 504 ? 2.722 -28.363 -28.395 1.00 66.56 504 THR A N 1
ATOM 3973 C CA . THR A 1 504 ? 2.806 -29.750 -28.878 1.00 66.56 504 THR A CA 1
ATOM 3974 C C . THR A 1 504 ? 4.208 -30.075 -29.396 1.00 66.56 504 THR A C 1
ATOM 3976 O O . THR A 1 504 ? 4.718 -31.163 -29.160 1.00 66.56 504 THR A O 1
ATOM 3979 N N . SER A 1 505 ? 4.893 -29.112 -30.025 1.00 67.12 505 SER A N 1
ATOM 3980 C CA . SER A 1 505 ? 6.289 -29.286 -30.458 1.00 67.12 505 SER A CA 1
ATOM 3981 C C . SER A 1 505 ? 7.294 -29.321 -29.296 1.00 67.12 505 SER A C 1
ATOM 3983 O O . SER A 1 505 ? 8.423 -29.779 -29.473 1.00 67.12 505 SER A O 1
ATOM 3985 N N . ILE A 1 506 ? 6.943 -28.781 -28.122 1.00 67.25 506 ILE A N 1
ATOM 3986 C CA . ILE A 1 506 ? 7.772 -28.852 -26.908 1.00 67.25 506 ILE A CA 1
ATOM 3987 C C . ILE A 1 506 ? 7.581 -30.201 -26.203 1.00 67.25 506 ILE A C 1
ATOM 3989 O O . ILE A 1 506 ? 8.566 -30.774 -25.743 1.00 67.25 506 ILE A O 1
ATOM 3993 N N . SER A 1 507 ? 6.346 -30.702 -26.131 1.00 62.38 507 SER A N 1
ATOM 3994 C CA . SER A 1 507 ? 6.006 -31.968 -25.481 1.00 62.38 507 SER A CA 1
ATOM 3995 C C . SER A 1 507 ? 4.839 -32.643 -26.199 1.00 62.38 507 SER A C 1
ATOM 3997 O O . SER A 1 507 ? 3.724 -32.117 -26.216 1.00 62.38 507 SER A O 1
ATOM 3999 N N . ASN A 1 508 ? 5.065 -33.854 -26.717 1.00 58.50 508 ASN A N 1
ATOM 4000 C CA . ASN A 1 508 ? 4.017 -34.633 -27.389 1.00 58.50 508 ASN A CA 1
ATOM 4001 C C . ASN A 1 508 ? 2.894 -35.071 -26.425 1.00 58.50 508 ASN A C 1
ATOM 4003 O O . ASN A 1 508 ? 1.781 -35.366 -26.861 1.00 58.50 508 ASN A O 1
ATOM 4007 N N . THR A 1 509 ? 3.158 -35.085 -25.113 1.00 49.38 509 THR A N 1
ATOM 4008 C CA . THR A 1 509 ? 2.194 -35.458 -24.059 1.00 49.38 509 THR A CA 1
ATOM 4009 C C . THR A 1 509 ? 1.050 -34.452 -23.926 1.00 49.38 509 THR A C 1
ATOM 4011 O O . THR A 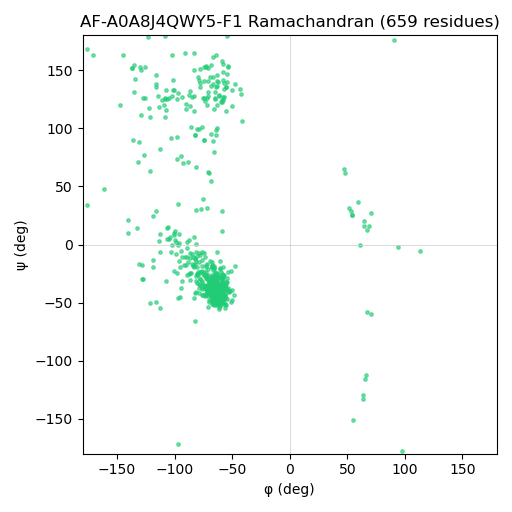1 509 ? -0.001 -34.788 -23.396 1.00 49.38 509 THR A O 1
ATOM 4014 N N . PHE A 1 510 ? 1.226 -33.231 -24.436 1.00 51.47 510 PHE A N 1
ATOM 4015 C CA . PHE A 1 510 ? 0.199 -32.190 -24.404 1.00 51.47 510 PHE A CA 1
ATOM 4016 C C . PHE A 1 510 ? -0.828 -32.302 -25.540 1.00 51.47 510 PHE A C 1
ATOM 4018 O O . PHE A 1 510 ? -1.693 -31.442 -25.670 1.00 51.47 510 PHE A O 1
ATOM 4025 N N . SER A 1 511 ? -0.770 -33.376 -26.338 1.00 47.25 511 SER A N 1
ATOM 4026 C CA . SER A 1 511 ? -1.775 -33.681 -27.366 1.00 47.25 511 SER A CA 1
ATOM 4027 C C . SER A 1 511 ? -3.193 -33.877 -26.798 1.00 47.25 511 SER A C 1
ATOM 4029 O O . SER A 1 511 ? -4.139 -33.866 -27.575 1.00 47.25 511 SER A O 1
ATOM 4031 N N . SER A 1 512 ? -3.350 -34.050 -25.476 1.00 41.16 512 SER A N 1
ATOM 4032 C CA . SER A 1 512 ? -4.642 -34.246 -24.801 1.00 41.16 512 SER A CA 1
ATOM 4033 C C . SER A 1 512 ? -5.189 -33.018 -24.064 1.00 41.16 512 SER A C 1
ATOM 4035 O O . SER A 1 512 ? -6.311 -33.085 -23.565 1.00 41.16 512 SER A O 1
ATOM 4037 N N . MET A 1 513 ? -4.440 -31.909 -23.956 1.00 43.19 513 MET A N 1
ATOM 4038 C CA . MET A 1 513 ? -5.008 -30.687 -23.383 1.00 43.19 513 MET A CA 1
ATOM 4039 C C . MET A 1 513 ? -5.703 -29.930 -24.505 1.00 43.19 513 MET A C 1
ATOM 4041 O O . MET A 1 513 ? -5.063 -29.293 -25.341 1.00 43.19 513 MET A O 1
ATOM 4045 N N . ASP A 1 514 ? -7.021 -30.064 -24.531 1.00 44.34 514 ASP A N 1
ATOM 4046 C CA . ASP A 1 514 ? -7.922 -29.527 -25.540 1.00 44.34 514 ASP A CA 1
ATOM 4047 C C . ASP A 1 514 ? -8.027 -27.988 -25.431 1.00 44.34 514 ASP A C 1
ATOM 4049 O O . ASP A 1 514 ? -9.080 -27.411 -25.185 1.00 44.34 514 ASP A O 1
ATOM 4053 N N . LEU A 1 515 ? -6.906 -27.277 -25.628 1.00 47.06 515 LEU A N 1
ATOM 4054 C CA . LEU A 1 515 ? -6.875 -25.821 -25.848 1.00 47.06 515 LEU A CA 1
ATOM 4055 C C . LEU A 1 515 ? -7.606 -25.430 -27.151 1.00 47.06 515 LEU A C 1
ATOM 4057 O O . LEU A 1 515 ? -7.775 -24.244 -27.429 1.00 47.06 515 LEU A O 1
ATOM 4061 N N . ALA A 1 516 ? -8.027 -26.428 -27.939 1.00 40.00 516 ALA A N 1
ATOM 4062 C CA . ALA A 1 516 ? -8.805 -26.315 -29.167 1.00 40.00 516 ALA A CA 1
ATOM 4063 C C . ALA A 1 516 ? -10.306 -26.072 -28.931 1.00 40.00 516 ALA A C 1
ATOM 4065 O O . ALA A 1 516 ? -11.021 -25.743 -29.878 1.00 40.00 516 ALA A O 1
ATOM 4066 N N . GLN A 1 517 ? -10.800 -26.134 -27.688 1.00 46.00 517 GLN A N 1
ATOM 4067 C CA . GLN A 1 517 ? -12.093 -25.525 -27.382 1.00 46.00 517 GLN A CA 1
ATOM 4068 C C . GLN A 1 517 ? -11.910 -24.008 -27.338 1.00 46.00 517 GLN A C 1
ATOM 4070 O O . GLN A 1 517 ? -11.604 -23.434 -26.289 1.00 46.00 517 GLN A O 1
ATOM 4075 N N . TYR A 1 518 ? -12.098 -23.384 -28.508 1.00 46.78 518 TYR A N 1
ATOM 4076 C CA . TYR A 1 518 ? -12.043 -21.938 -28.766 1.00 46.78 518 TYR A CA 1
ATOM 4077 C C . TYR A 1 518 ? -12.841 -21.094 -27.746 1.00 46.78 518 TYR A C 1
ATOM 4079 O O . TYR A 1 518 ? -12.551 -19.901 -27.619 1.00 46.78 518 TYR A O 1
ATOM 4087 N N . ASP A 1 519 ? -13.767 -21.727 -27.013 1.00 43.94 519 ASP A N 1
ATOM 4088 C CA . ASP A 1 519 ? -14.734 -21.148 -26.074 1.00 43.94 519 ASP A CA 1
ATOM 4089 C C . ASP A 1 519 ? -14.533 -21.531 -24.588 1.00 43.94 519 ASP A C 1
ATOM 4091 O O . ASP A 1 519 ? -15.324 -21.149 -23.730 1.00 43.94 519 ASP A O 1
ATOM 4095 N N . SER A 1 520 ? -13.488 -22.287 -24.233 1.00 55.16 520 SER A N 1
ATOM 4096 C CA . SER A 1 520 ? -13.258 -22.668 -22.827 1.00 55.16 520 SER A CA 1
ATOM 4097 C C . SER A 1 520 ? -12.595 -21.540 -22.017 1.00 55.16 520 SER A C 1
ATOM 4099 O O . SER A 1 520 ? -11.696 -20.854 -22.515 1.00 55.16 520 SER A O 1
ATOM 4101 N N . ASN A 1 521 ? -12.954 -21.397 -20.733 1.00 51.69 521 ASN A N 1
ATOM 4102 C CA . ASN A 1 521 ? -12.341 -20.432 -19.796 1.00 51.69 521 ASN A CA 1
ATOM 4103 C C . ASN A 1 521 ? -10.807 -20.562 -19.710 1.00 51.69 521 ASN A C 1
ATOM 4105 O O . ASN A 1 521 ? -10.094 -19.573 -19.546 1.00 51.69 521 ASN A O 1
ATOM 4109 N N . LEU A 1 522 ? -10.283 -21.780 -19.878 1.00 53.62 522 LEU A N 1
ATOM 4110 C CA . LEU A 1 522 ? -8.846 -22.061 -19.870 1.00 53.62 522 LEU A CA 1
ATOM 4111 C C . LEU A 1 522 ? -8.131 -21.466 -21.093 1.00 53.62 522 LEU A C 1
ATOM 4113 O O . LEU A 1 522 ? -7.004 -20.980 -20.985 1.00 53.62 522 LEU A O 1
ATOM 4117 N N . SER A 1 523 ? -8.797 -21.464 -22.253 1.00 58.34 523 SER A N 1
ATOM 4118 C CA . SER A 1 523 ? -8.277 -20.819 -23.458 1.00 58.34 523 SER A CA 1
ATOM 4119 C C . SER A 1 523 ? -8.190 -19.303 -23.272 1.00 58.34 523 SER A C 1
ATOM 4121 O O . SER A 1 523 ? -7.197 -18.711 -23.683 1.00 58.34 523 SER A O 1
ATOM 4123 N N . GLN A 1 524 ? -9.175 -18.682 -22.608 1.00 62.59 524 GLN A N 1
ATOM 4124 C CA . GLN A 1 524 ? -9.185 -17.245 -22.317 1.00 62.59 524 GLN A CA 1
ATOM 4125 C C . GLN A 1 524 ? -8.085 -16.850 -21.331 1.00 62.59 524 GLN A C 1
ATOM 4127 O O . GLN A 1 524 ? -7.324 -15.930 -21.614 1.00 62.59 524 GLN A O 1
ATOM 4132 N N . GLU A 1 525 ? -7.894 -17.597 -20.242 1.00 66.94 525 GLU A N 1
ATOM 4133 C CA . GLU A 1 525 ? -6.805 -17.293 -19.308 1.00 66.94 525 GLU A CA 1
ATOM 4134 C C . GLU A 1 525 ? -5.431 -17.356 -19.999 1.00 66.94 525 GLU A C 1
ATOM 4136 O O . GLU A 1 525 ? -4.552 -16.525 -19.756 1.00 66.94 525 GLU A O 1
ATOM 4141 N N . PHE A 1 526 ? -5.246 -18.313 -20.911 1.00 69.19 526 PHE A N 1
ATOM 4142 C CA . PHE A 1 526 ? -4.016 -18.416 -21.686 1.00 69.19 526 PHE A CA 1
ATOM 4143 C C . PHE A 1 526 ? -3.855 -17.270 -22.705 1.00 69.19 526 PHE A C 1
ATOM 4145 O O . PHE A 1 526 ? -2.730 -16.805 -22.915 1.00 69.19 526 PHE A O 1
ATOM 4152 N N . ARG A 1 527 ? -4.958 -16.763 -23.289 1.00 68.69 527 ARG A N 1
ATOM 4153 C CA . ARG A 1 527 ? -4.965 -15.540 -24.129 1.00 68.69 527 ARG A CA 1
ATOM 4154 C C . ARG A 1 527 ? -4.389 -14.377 -23.360 1.00 68.69 527 ARG A C 1
ATOM 4156 O O . ARG A 1 527 ? -3.431 -13.765 -23.824 1.00 68.69 527 ARG A O 1
ATOM 4163 N N . ASP A 1 528 ? -4.946 -14.114 -22.188 1.00 76.38 528 ASP A N 1
ATOM 4164 C CA . ASP A 1 528 ? -4.600 -12.944 -21.388 1.00 76.38 528 ASP A CA 1
ATOM 4165 C C . ASP A 1 528 ? -3.127 -12.969 -20.984 1.00 76.38 528 ASP A C 1
ATOM 4167 O O . ASP A 1 528 ? -2.455 -11.939 -20.957 1.00 76.38 528 ASP A O 1
ATOM 4171 N N . ILE A 1 529 ? -2.582 -14.166 -20.745 1.00 79.00 529 ILE A N 1
ATOM 4172 C CA . ILE A 1 529 ? -1.153 -14.351 -20.498 1.00 79.00 529 ILE A CA 1
ATOM 4173 C C . ILE A 1 529 ? -0.325 -13.975 -21.732 1.00 79.00 529 ILE A C 1
ATOM 4175 O O . ILE A 1 529 ? 0.633 -13.210 -21.614 1.00 79.00 529 ILE A O 1
ATOM 4179 N N . VAL A 1 530 ? -0.650 -14.521 -22.907 1.00 74.94 530 VAL A N 1
ATOM 4180 C CA . VAL A 1 530 ? 0.138 -14.310 -24.133 1.00 74.94 530 VAL A CA 1
ATOM 4181 C C . VAL A 1 530 ? 0.046 -12.860 -24.610 1.00 74.94 530 VAL A C 1
ATOM 4183 O O . VAL A 1 530 ? 1.085 -12.251 -24.880 1.00 74.94 530 VAL A O 1
ATOM 4186 N N . TYR A 1 531 ? -1.160 -12.288 -24.661 1.00 76.81 531 TYR A N 1
ATOM 4187 C CA . TYR A 1 531 ? -1.366 -10.881 -25.007 1.00 76.81 531 TYR A CA 1
ATOM 4188 C C . TYR A 1 531 ? -0.715 -9.960 -23.982 1.00 76.81 531 TYR A C 1
ATOM 4190 O O . TYR A 1 531 ? 0.003 -9.048 -24.377 1.00 76.81 531 TYR A O 1
ATOM 4198 N N . GLY A 1 532 ? -0.839 -10.258 -22.687 1.00 80.88 532 GLY A N 1
ATOM 4199 C CA . GLY A 1 532 ? -0.178 -9.493 -21.635 1.00 80.88 532 GLY A CA 1
ATOM 4200 C C . GLY A 1 532 ? 1.347 -9.462 -21.775 1.00 80.88 532 GLY A C 1
ATOM 4201 O O . GLY A 1 532 ? 1.973 -8.416 -21.592 1.00 80.88 532 GLY A O 1
ATOM 4202 N N . VAL A 1 533 ? 1.978 -10.577 -22.172 1.00 81.25 533 VAL A N 1
ATOM 4203 C CA . VAL A 1 533 ? 3.424 -10.586 -22.464 1.00 81.25 533 VAL A CA 1
ATOM 4204 C C . VAL A 1 533 ? 3.760 -9.813 -23.738 1.00 81.25 533 VAL A C 1
ATOM 4206 O O . VAL A 1 533 ? 4.793 -9.142 -23.773 1.00 81.25 533 VAL A O 1
ATOM 4209 N N . ALA A 1 534 ? 2.938 -9.903 -24.784 1.00 77.19 534 ALA A N 1
ATOM 4210 C CA . ALA A 1 534 ? 3.157 -9.170 -26.029 1.00 77.19 534 ALA A CA 1
ATOM 4211 C C . ALA A 1 534 ? 3.007 -7.651 -25.830 1.00 77.19 534 ALA A C 1
ATOM 4213 O O . ALA A 1 534 ? 3.853 -6.884 -26.291 1.00 77.19 534 ALA A O 1
ATOM 4214 N N . GLU A 1 535 ? 1.998 -7.225 -25.073 1.00 80.25 535 GLU A N 1
ATOM 4215 C CA . GLU A 1 535 ? 1.699 -5.829 -24.764 1.00 80.25 535 GLU A CA 1
ATOM 4216 C C . GLU A 1 535 ? 2.807 -5.194 -23.913 1.00 80.25 535 GLU A C 1
ATOM 4218 O O . GLU A 1 535 ? 3.421 -4.207 -24.322 1.00 80.25 535 GLU A O 1
ATOM 4223 N N . GLU A 1 536 ? 3.187 -5.818 -22.791 1.00 81.56 536 GLU A N 1
ATOM 4224 C CA . GLU A 1 536 ? 4.355 -5.381 -22.004 1.00 81.56 536 GLU A CA 1
ATOM 4225 C C . GLU A 1 536 ? 5.678 -5.582 -22.787 1.00 81.56 536 GLU A C 1
ATOM 4227 O O . GLU A 1 536 ? 6.717 -4.966 -22.522 1.00 81.56 536 GLU A O 1
ATOM 4232 N N . GLY A 1 537 ? 5.648 -6.445 -23.803 1.00 76.75 537 GLY A N 1
ATOM 4233 C CA . GLY A 1 537 ? 6.669 -6.641 -24.825 1.00 76.75 537 GLY A CA 1
ATOM 4234 C C . GLY A 1 537 ? 6.922 -5.389 -25.668 1.00 76.75 537 GLY A C 1
ATOM 4235 O O . GLY A 1 537 ? 8.083 -4.999 -25.834 1.00 76.75 537 GLY A O 1
ATOM 4236 N N . GLY A 1 538 ? 5.852 -4.771 -26.166 1.00 77.12 538 GLY A N 1
ATOM 4237 C CA . GLY A 1 538 ? 5.880 -3.597 -27.040 1.00 77.12 538 GLY A CA 1
ATOM 4238 C C . GLY A 1 538 ? 5.853 -2.254 -26.310 1.00 77.12 538 GLY A C 1
ATOM 4239 O O . GLY A 1 538 ? 6.231 -1.239 -26.893 1.00 77.12 538 GLY A O 1
ATOM 4240 N N . ARG A 1 539 ? 5.450 -2.229 -25.034 1.00 79.00 539 ARG A N 1
ATOM 4241 C CA . ARG A 1 539 ? 5.331 -0.993 -24.255 1.00 79.00 539 ARG A CA 1
ATOM 4242 C C . ARG A 1 539 ? 6.699 -0.322 -24.037 1.00 79.00 539 ARG A C 1
ATOM 4244 O O . ARG A 1 539 ? 7.607 -0.961 -23.492 1.00 79.00 539 ARG A O 1
ATOM 4251 N N . PRO A 1 540 ? 6.866 0.968 -24.393 1.00 81.56 540 PRO A N 1
ATOM 4252 C CA . PRO A 1 540 ? 8.078 1.713 -24.072 1.00 81.56 540 PRO A CA 1
ATOM 4253 C C . PRO A 1 540 ? 8.274 1.792 -22.556 1.00 81.56 540 PRO A C 1
ATOM 4255 O O . PRO A 1 540 ? 7.371 2.215 -21.828 1.00 81.56 540 PRO A O 1
ATOM 4258 N N . ASN A 1 541 ? 9.462 1.411 -22.086 1.00 85.12 541 ASN A N 1
ATOM 4259 C CA . ASN A 1 541 ? 9.825 1.464 -20.675 1.00 85.12 541 ASN A CA 1
ATOM 4260 C C . ASN A 1 541 ? 10.931 2.501 -20.444 1.00 85.12 541 ASN A C 1
ATOM 4262 O O . ASN A 1 541 ? 12.050 2.372 -20.932 1.00 85.12 541 ASN A O 1
ATOM 4266 N N . ILE A 1 542 ? 10.640 3.520 -19.647 1.00 80.62 542 ILE A N 1
ATOM 4267 C CA . ILE A 1 542 ? 11.544 4.612 -19.305 1.00 80.62 542 ILE A CA 1
ATOM 4268 C C . ILE A 1 542 ? 12.797 4.112 -18.583 1.00 80.62 542 ILE A C 1
ATOM 4270 O O . ILE A 1 542 ? 13.873 4.673 -18.774 1.00 80.62 542 ILE A O 1
ATOM 4274 N N . ALA A 1 543 ? 12.706 3.003 -17.844 1.00 83.62 543 ALA A N 1
ATOM 4275 C CA . ALA A 1 543 ? 13.858 2.367 -17.206 1.00 83.62 543 ALA A CA 1
ATOM 4276 C C . ALA A 1 543 ? 14.854 1.749 -18.215 1.00 83.62 543 ALA A C 1
ATOM 4278 O O . ALA A 1 543 ? 16.018 1.506 -17.878 1.00 83.62 543 ALA A O 1
ATOM 4279 N N . ASP A 1 544 ? 14.432 1.532 -19.468 1.00 87.00 544 ASP A N 1
ATOM 4280 C CA . ASP A 1 544 ? 15.318 1.118 -20.562 1.00 87.00 544 ASP A CA 1
ATOM 4281 C C . ASP A 1 544 ? 16.087 2.289 -21.170 1.00 87.00 544 ASP A C 1
ATOM 4283 O O . ASP A 1 544 ? 17.191 2.088 -21.683 1.00 87.00 544 ASP A O 1
ATOM 4287 N N . TYR A 1 545 ? 15.555 3.506 -21.061 1.00 84.81 545 TYR A N 1
ATOM 4288 C CA . TYR A 1 545 ? 16.199 4.740 -21.520 1.00 84.81 545 TYR A CA 1
ATOM 4289 C C . TYR A 1 545 ? 16.959 5.473 -20.408 1.00 84.81 545 TYR A C 1
ATOM 4291 O O . TYR A 1 545 ? 17.840 6.277 -20.692 1.00 84.81 545 TYR A O 1
ATOM 4299 N N . PHE A 1 546 ? 16.655 5.181 -19.145 1.00 82.50 546 PHE A N 1
ATOM 4300 C CA . PHE A 1 546 ? 17.310 5.759 -17.975 1.00 82.50 546 PHE A CA 1
ATOM 4301 C C . PHE A 1 546 ? 17.585 4.651 -16.951 1.00 82.50 546 PHE A C 1
ATOM 4303 O O . PHE A 1 546 ? 16.750 4.391 -16.082 1.00 82.50 546 PHE A O 1
ATOM 4310 N N . PRO A 1 547 ? 18.752 3.982 -17.017 1.00 78.38 547 PRO A N 1
ATOM 4311 C CA . PRO A 1 547 ? 19.050 2.821 -16.177 1.00 78.38 547 PRO A CA 1
ATOM 4312 C C . PRO A 1 547 ? 18.965 3.087 -14.668 1.00 78.38 547 PRO A C 1
ATOM 4314 O O . PRO A 1 547 ? 18.637 2.175 -13.915 1.00 78.38 547 PRO A O 1
ATOM 4317 N N . ALA A 1 548 ? 19.185 4.330 -14.223 1.00 74.44 548 ALA A N 1
ATOM 4318 C CA . ALA A 1 548 ? 19.006 4.727 -12.825 1.00 74.44 548 ALA A CA 1
ATOM 4319 C C . ALA A 1 548 ? 17.567 4.498 -12.315 1.00 74.44 548 ALA A C 1
ATOM 4321 O O . ALA A 1 548 ? 17.366 4.198 -11.141 1.00 74.44 548 ALA A O 1
ATOM 4322 N N . LEU A 1 549 ? 16.564 4.566 -13.198 1.00 75.62 549 LEU A N 1
ATOM 4323 C CA . LEU A 1 549 ? 15.157 4.352 -12.851 1.00 75.62 549 LEU A CA 1
ATOM 4324 C C . LEU A 1 549 ? 14.770 2.866 -12.771 1.00 75.62 549 LEU A C 1
ATOM 4326 O O . LEU A 1 549 ? 13.670 2.548 -12.324 1.00 75.62 549 LEU A O 1
ATOM 4330 N N . ARG A 1 550 ? 15.658 1.931 -13.140 1.00 78.81 550 ARG A N 1
ATOM 4331 C CA . ARG A 1 550 ? 15.390 0.483 -13.017 1.00 78.81 550 ARG A CA 1
ATOM 4332 C C . ARG A 1 550 ? 15.100 0.062 -11.587 1.00 78.81 550 ARG A C 1
ATOM 4334 O O . ARG A 1 550 ? 14.352 -0.883 -11.365 1.00 78.81 550 ARG A O 1
ATOM 4341 N N . VAL A 1 551 ? 15.683 0.738 -10.602 1.00 70.94 551 VAL A N 1
ATOM 4342 C CA . VAL A 1 551 ? 15.487 0.384 -9.191 1.00 70.94 551 VAL A CA 1
ATOM 4343 C C . VAL A 1 551 ? 14.011 0.509 -8.803 1.00 70.94 551 VAL A C 1
ATOM 4345 O O . VAL A 1 551 ? 13.474 -0.392 -8.163 1.00 70.94 551 VAL A O 1
ATOM 4348 N N . ILE A 1 552 ? 13.339 1.561 -9.277 1.00 65.81 552 ILE A N 1
ATOM 4349 C CA . ILE A 1 552 ? 11.977 1.910 -8.859 1.00 65.81 552 ILE A CA 1
ATOM 4350 C C . ILE A 1 552 ? 10.870 1.309 -9.741 1.00 65.81 552 ILE A C 1
ATOM 4352 O O . ILE A 1 552 ? 9.735 1.239 -9.282 1.00 65.81 552 ILE A O 1
ATOM 4356 N N . ASP A 1 553 ? 11.182 0.844 -10.963 1.00 80.75 553 ASP A N 1
ATOM 4357 C CA . ASP A 1 553 ? 10.193 0.353 -11.950 1.00 80.75 553 ASP A CA 1
ATOM 4358 C C . ASP A 1 553 ? 9.001 1.325 -12.094 1.00 80.75 553 ASP A C 1
ATOM 4360 O O . ASP A 1 553 ? 7.868 1.003 -11.724 1.00 80.75 553 ASP A O 1
ATOM 4364 N N . PRO A 1 554 ? 9.247 2.551 -12.591 1.00 67.19 554 PRO A N 1
ATOM 4365 C CA . PRO A 1 554 ? 8.311 3.668 -12.451 1.00 67.19 554 PRO A CA 1
ATOM 4366 C C . PRO A 1 554 ? 7.000 3.455 -13.219 1.00 67.19 554 PRO A C 1
ATOM 4368 O O . PRO A 1 554 ? 5.967 3.984 -12.831 1.00 67.19 554 PRO A O 1
ATOM 4371 N N . GLN A 1 555 ? 7.023 2.664 -14.295 1.00 79.12 555 GLN A N 1
ATOM 4372 C CA . GLN A 1 555 ? 5.831 2.318 -15.076 1.00 79.12 555 GLN A CA 1
ATOM 4373 C C . GLN A 1 555 ? 5.225 0.966 -14.671 1.00 79.12 555 GLN A C 1
ATOM 4375 O O . GLN A 1 555 ? 4.255 0.521 -15.290 1.00 79.12 555 GLN A O 1
ATOM 4380 N N . GLY A 1 556 ? 5.793 0.275 -13.677 1.00 83.62 556 GLY A N 1
ATOM 4381 C CA . GLY A 1 556 ? 5.344 -1.047 -13.238 1.00 83.62 556 GLY A CA 1
ATOM 4382 C C . GLY A 1 556 ? 5.499 -2.155 -14.288 1.00 83.62 556 GLY A C 1
ATOM 4383 O O . GLY A 1 556 ? 4.855 -3.198 -14.161 1.00 83.62 556 GLY A O 1
ATOM 4384 N N . VAL A 1 557 ? 6.298 -1.939 -15.340 1.00 84.19 557 VAL A N 1
ATOM 4385 C CA . VAL A 1 557 ? 6.474 -2.889 -16.455 1.00 84.19 557 VAL A CA 1
ATOM 4386 C C . VAL A 1 557 ? 7.117 -4.170 -15.939 1.00 84.19 557 VAL A C 1
ATOM 4388 O O . VAL A 1 557 ? 6.680 -5.273 -16.279 1.00 84.19 557 VAL A O 1
ATOM 4391 N N . ARG A 1 558 ? 8.117 -4.055 -15.056 1.00 86.75 558 ARG A N 1
ATOM 4392 C CA . ARG A 1 558 ? 8.787 -5.221 -14.470 1.00 86.75 558 ARG A CA 1
ATOM 4393 C C . ARG A 1 558 ? 7.845 -5.988 -13.541 1.00 86.75 558 ARG A C 1
ATOM 4395 O O . ARG A 1 558 ? 7.813 -7.219 -13.595 1.00 86.75 558 ARG A O 1
ATOM 4402 N N . LYS A 1 559 ? 7.047 -5.287 -12.727 1.00 86.38 559 LYS A N 1
ATOM 4403 C CA . LYS A 1 559 ? 6.020 -5.888 -11.854 1.00 86.38 559 LYS A CA 1
ATOM 4404 C C . LYS A 1 559 ? 4.941 -6.635 -12.648 1.00 86.38 559 LYS A C 1
ATOM 4406 O O . LYS A 1 559 ? 4.686 -7.796 -12.337 1.00 86.38 559 LYS A O 1
ATOM 4411 N N . ARG A 1 560 ? 4.355 -6.032 -13.691 1.00 87.81 560 ARG A N 1
ATOM 4412 C CA . ARG A 1 560 ? 3.332 -6.692 -14.529 1.00 87.81 560 ARG A CA 1
ATOM 4413 C C . ARG A 1 560 ? 3.903 -7.865 -15.323 1.00 87.81 560 ARG A C 1
ATOM 4415 O O . ARG A 1 560 ? 3.341 -8.956 -15.281 1.00 87.81 560 ARG A O 1
ATOM 4422 N N . THR A 1 561 ? 5.086 -7.701 -15.920 1.00 87.88 561 THR A N 1
ATOM 4423 C CA . THR A 1 561 ? 5.788 -8.800 -16.613 1.00 87.88 561 THR A CA 1
ATOM 4424 C C . THR A 1 561 ? 6.013 -10.001 -15.685 1.00 87.88 561 THR A C 1
ATOM 4426 O O . THR A 1 561 ? 5.889 -11.148 -16.112 1.00 87.88 561 THR A O 1
ATOM 4429 N N . ARG A 1 562 ? 6.303 -9.766 -14.394 1.00 90.50 562 ARG A N 1
ATOM 4430 C CA . ARG A 1 562 ? 6.477 -10.841 -13.404 1.00 90.50 562 ARG A CA 1
ATOM 4431 C C . ARG A 1 562 ? 5.223 -11.691 -13.228 1.00 90.50 562 ARG A C 1
ATOM 4433 O O . ARG A 1 562 ? 5.358 -12.904 -13.094 1.00 90.50 562 ARG A O 1
ATOM 4440 N N . ILE A 1 563 ? 4.034 -11.090 -13.249 1.00 88.62 563 ILE A N 1
ATOM 4441 C CA . ILE A 1 563 ? 2.756 -11.807 -13.116 1.00 88.62 563 ILE A CA 1
ATOM 4442 C C . ILE A 1 563 ? 2.600 -12.798 -14.273 1.00 88.62 563 ILE A C 1
ATOM 4444 O O . ILE A 1 563 ? 2.462 -13.999 -14.040 1.00 88.62 563 ILE A O 1
ATOM 4448 N N . PHE A 1 564 ? 2.732 -12.322 -15.512 1.00 86.94 564 PHE A N 1
ATOM 4449 C CA . PHE A 1 564 ? 2.612 -13.176 -16.694 1.00 86.94 564 PHE A CA 1
ATOM 4450 C C . PHE A 1 564 ? 3.696 -14.255 -16.753 1.00 86.94 564 PHE A C 1
ATOM 4452 O O . PHE A 1 564 ? 3.400 -15.423 -17.002 1.00 86.94 564 PHE A O 1
ATOM 4459 N N . TYR A 1 565 ? 4.951 -13.906 -16.448 1.00 88.94 565 TYR A N 1
ATOM 4460 C CA . TYR A 1 565 ? 6.036 -14.888 -16.418 1.00 88.94 565 TYR A CA 1
ATOM 4461 C C . TYR A 1 565 ? 5.826 -15.953 -15.340 1.00 88.94 565 TYR A C 1
ATOM 4463 O O . TYR A 1 565 ? 6.217 -17.093 -15.561 1.00 88.94 565 TYR A O 1
ATOM 4471 N N . THR A 1 566 ? 5.204 -15.616 -14.204 1.00 88.31 566 THR A N 1
ATOM 4472 C CA . THR A 1 566 ? 4.883 -16.590 -13.147 1.00 88.31 566 THR A CA 1
ATOM 4473 C C . THR A 1 566 ? 3.897 -17.630 -13.668 1.00 88.31 566 THR A C 1
ATOM 4475 O O . THR A 1 566 ? 4.135 -18.825 -13.507 1.00 88.31 566 THR A O 1
ATOM 4478 N N . LYS A 1 567 ? 2.839 -17.185 -14.358 1.00 84.12 567 LYS A N 1
ATOM 4479 C CA . LYS A 1 567 ? 1.841 -18.080 -14.953 1.00 84.12 567 LYS A CA 1
ATOM 4480 C C . LYS A 1 567 ? 2.466 -19.008 -16.002 1.00 84.12 567 LYS A C 1
ATOM 4482 O O . LYS A 1 567 ? 2.315 -20.221 -15.901 1.00 84.12 567 LYS A O 1
ATOM 4487 N N . ILE A 1 568 ? 3.258 -18.473 -16.939 1.00 81.31 568 ILE A N 1
ATOM 4488 C CA . ILE A 1 568 ? 3.939 -19.299 -17.957 1.00 81.31 568 ILE A CA 1
ATOM 4489 C C . ILE A 1 568 ? 4.929 -20.274 -17.310 1.00 81.31 568 ILE A C 1
ATOM 4491 O O . ILE A 1 568 ? 4.977 -21.443 -17.688 1.00 81.31 568 ILE A O 1
ATOM 4495 N N . PHE A 1 569 ? 5.714 -19.830 -16.323 1.00 84.69 569 PHE A N 1
ATOM 4496 C CA . PHE A 1 569 ? 6.644 -20.723 -15.636 1.00 84.69 569 PHE A CA 1
ATOM 4497 C C . PHE A 1 569 ? 5.931 -21.855 -14.892 1.00 84.69 569 PHE A C 1
ATOM 4499 O O . PHE A 1 569 ? 6.462 -22.960 -14.905 1.00 84.69 569 PHE A O 1
ATOM 4506 N N . GLY A 1 570 ? 4.746 -21.616 -14.320 1.00 81.44 570 GLY A N 1
ATOM 4507 C CA . GLY A 1 570 ? 3.927 -22.667 -13.710 1.00 81.44 570 GLY A CA 1
ATOM 4508 C C . GLY A 1 570 ? 3.473 -23.726 -14.720 1.00 81.44 570 GLY A C 1
ATOM 4509 O O . GLY A 1 570 ? 3.538 -24.920 -14.435 1.00 81.44 570 GLY A O 1
ATOM 4510 N N . ILE A 1 571 ? 3.105 -23.308 -15.934 1.00 77.31 571 ILE A N 1
ATOM 4511 C CA . ILE A 1 571 ? 2.745 -24.229 -17.026 1.00 77.31 571 ILE A CA 1
ATOM 4512 C C . ILE A 1 571 ? 3.964 -25.058 -17.450 1.00 77.31 571 ILE A C 1
ATOM 4514 O O . ILE A 1 571 ? 3.880 -26.280 -17.565 1.00 77.31 571 ILE A O 1
ATOM 4518 N N . LEU A 1 572 ? 5.124 -24.413 -17.614 1.00 78.88 572 LEU A N 1
ATOM 4519 C CA . LEU A 1 572 ? 6.376 -25.103 -17.939 1.00 78.88 572 LEU A CA 1
ATOM 4520 C C . LEU A 1 572 ? 6.820 -26.068 -16.827 1.00 78.88 572 LEU A C 1
ATOM 4522 O O . LEU A 1 572 ? 7.308 -27.150 -17.140 1.00 78.88 572 LEU A O 1
ATOM 4526 N N . ASP A 1 573 ? 6.632 -25.714 -15.551 1.00 81.38 573 ASP A N 1
ATOM 4527 C CA . ASP A 1 573 ? 6.903 -26.604 -14.413 1.00 81.38 573 ASP A CA 1
ATOM 4528 C C . ASP A 1 573 ? 6.017 -27.849 -14.447 1.00 81.38 573 ASP A C 1
ATOM 4530 O O . ASP A 1 573 ? 6.514 -28.955 -14.237 1.00 81.38 573 ASP A O 1
ATOM 4534 N N . GLY A 1 574 ? 4.725 -27.687 -14.754 1.00 75.25 574 GLY A N 1
ATOM 4535 C CA . GLY A 1 574 ? 3.803 -28.808 -14.937 1.00 75.25 574 GLY A CA 1
ATOM 4536 C C . GLY A 1 574 ? 4.277 -29.765 -16.033 1.00 75.25 574 GLY A C 1
ATOM 4537 O O . GLY A 1 574 ? 4.379 -30.969 -15.798 1.00 75.25 574 GLY A O 1
ATOM 4538 N N . ILE A 1 575 ? 4.662 -29.217 -17.193 1.00 74.12 575 ILE A N 1
ATOM 4539 C CA . ILE A 1 575 ? 5.177 -29.986 -18.337 1.00 74.12 575 ILE A CA 1
ATOM 4540 C C . ILE A 1 575 ? 6.457 -30.749 -17.963 1.00 74.12 575 ILE A C 1
ATOM 4542 O O . ILE A 1 575 ? 6.578 -31.945 -18.235 1.00 74.12 575 ILE A O 1
ATOM 4546 N N . ILE A 1 576 ? 7.410 -30.069 -17.320 1.00 78.00 576 ILE A N 1
ATOM 4547 C CA . ILE A 1 576 ? 8.680 -30.659 -16.879 1.00 78.00 576 ILE A CA 1
ATOM 4548 C C . ILE A 1 576 ? 8.426 -31.780 -15.866 1.00 78.00 576 ILE A C 1
ATOM 4550 O O . ILE A 1 576 ? 8.943 -32.884 -16.032 1.00 78.00 576 ILE A O 1
ATOM 4554 N N . LYS A 1 577 ? 7.603 -31.528 -14.841 1.00 79.81 577 LYS A N 1
ATOM 4555 C CA . LYS A 1 577 ? 7.325 -32.484 -13.761 1.00 79.81 577 LYS A CA 1
ATOM 4556 C C . LYS A 1 577 ? 6.640 -33.745 -14.279 1.00 79.81 577 LYS A C 1
ATOM 4558 O O . LYS A 1 577 ? 7.073 -34.845 -13.942 1.00 79.81 577 LYS A O 1
ATOM 4563 N N . GLN A 1 578 ? 5.616 -33.594 -15.117 1.00 73.00 578 GLN A N 1
ATOM 4564 C CA . GLN A 1 578 ? 4.905 -34.726 -15.711 1.00 73.00 578 GLN A CA 1
ATOM 4565 C C . GLN A 1 578 ? 5.849 -35.586 -16.560 1.00 73.00 578 GLN A C 1
ATOM 4567 O O . GLN A 1 578 ? 5.817 -36.813 -16.480 1.00 73.00 578 GLN A O 1
ATOM 4572 N N . ARG A 1 579 ? 6.738 -34.958 -17.343 1.00 73.44 579 ARG A N 1
ATOM 4573 C CA . ARG A 1 579 ? 7.691 -35.706 -18.168 1.00 73.44 579 ARG A CA 1
ATOM 4574 C C . ARG A 1 579 ? 8.738 -36.445 -17.338 1.00 73.44 579 ARG A C 1
ATOM 4576 O O . ARG A 1 579 ? 9.039 -37.597 -17.643 1.00 73.44 579 ARG A O 1
ATOM 4583 N N . LEU A 1 580 ? 9.264 -35.817 -16.287 1.00 74.81 580 LEU A N 1
ATOM 4584 C CA . LEU A 1 580 ? 10.193 -36.475 -15.366 1.00 74.81 580 LEU A CA 1
ATOM 4585 C C . LEU A 1 580 ? 9.544 -37.693 -14.692 1.00 74.81 580 LEU A C 1
ATOM 4587 O O . LEU A 1 580 ? 10.175 -38.740 -14.596 1.00 74.81 580 LEU A O 1
ATOM 4591 N N . GLN A 1 581 ? 8.269 -37.599 -14.300 1.00 75.56 581 GLN A N 1
ATOM 4592 C CA . GLN A 1 581 ? 7.521 -38.739 -13.754 1.00 75.56 581 GLN A CA 1
ATOM 4593 C C . GLN A 1 581 ? 7.386 -39.883 -14.768 1.00 75.56 581 GLN A C 1
ATOM 4595 O O . GLN A 1 581 ? 7.680 -41.027 -14.432 1.00 75.56 581 GLN A O 1
ATOM 4600 N N . LEU A 1 582 ? 7.025 -39.582 -16.021 1.00 71.62 582 LEU A N 1
ATOM 4601 C CA . LEU A 1 582 ? 6.910 -40.593 -17.082 1.00 71.62 582 LEU A CA 1
ATOM 4602 C C . LEU A 1 582 ? 8.239 -41.307 -17.366 1.00 71.62 582 LEU A C 1
ATOM 4604 O O . LEU A 1 582 ? 8.237 -42.515 -17.590 1.00 71.62 582 LEU A O 1
ATOM 4608 N N . ARG A 1 583 ? 9.372 -40.595 -17.305 1.00 71.12 583 ARG A N 1
ATOM 4609 C CA . ARG A 1 583 ? 10.710 -41.201 -17.419 1.00 71.12 583 ARG A CA 1
ATOM 4610 C C . ARG A 1 583 ? 11.016 -42.176 -16.289 1.00 71.12 583 ARG A C 1
ATOM 4612 O O . ARG A 1 583 ? 11.559 -43.242 -16.544 1.00 71.12 583 ARG A O 1
ATOM 4619 N N . VAL A 1 584 ? 10.668 -41.815 -15.054 1.00 70.94 584 VAL A N 1
ATOM 4620 C CA . VAL A 1 584 ? 10.908 -42.664 -13.876 1.00 70.94 584 VAL A CA 1
ATOM 4621 C C . VAL A 1 584 ? 10.035 -43.921 -13.916 1.00 70.94 584 VAL A C 1
ATOM 4623 O O . VAL A 1 584 ? 10.509 -45.007 -13.589 1.00 70.94 584 VAL A O 1
ATOM 4626 N N . SER A 1 585 ? 8.778 -43.797 -14.354 1.00 65.62 585 SER A N 1
ATOM 4627 C CA . SER A 1 585 ? 7.851 -44.928 -14.492 1.00 65.62 585 SER A CA 1
ATOM 4628 C C . SER A 1 585 ? 8.188 -45.850 -15.674 1.00 65.62 585 SER A C 1
ATOM 4630 O O . SER A 1 585 ? 7.929 -47.048 -15.612 1.00 65.62 585 SER A O 1
ATOM 4632 N N . SER A 1 586 ? 8.797 -45.317 -16.737 1.00 60.69 586 SER A N 1
ATOM 4633 C CA . SER A 1 586 ? 9.232 -46.056 -17.926 1.00 60.69 586 SER A CA 1
ATOM 4634 C C . SER A 1 586 ? 10.705 -46.468 -17.809 1.00 60.69 586 SER A C 1
ATOM 4636 O O . SER A 1 586 ? 11.578 -45.891 -18.461 1.00 6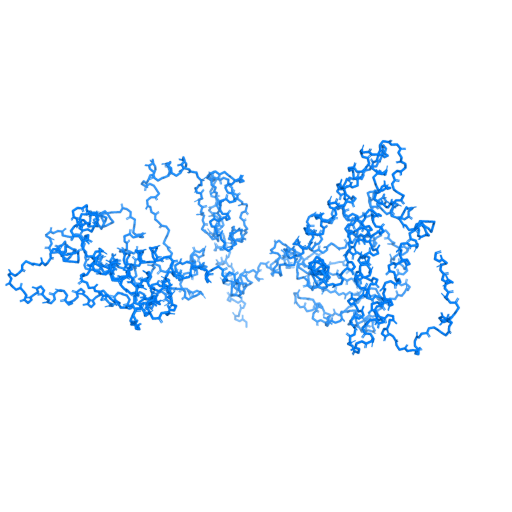0.69 586 SER A O 1
ATOM 4638 N N . LYS A 1 587 ? 11.018 -47.495 -17.007 1.00 49.81 587 LYS A N 1
ATOM 4639 C CA . LYS A 1 587 ? 12.349 -48.127 -17.054 1.00 49.81 587 LYS A CA 1
ATOM 4640 C C . LYS A 1 587 ? 12.571 -48.780 -18.429 1.00 49.81 587 LYS A C 1
ATOM 4642 O O . LYS A 1 587 ? 12.130 -49.899 -18.664 1.00 49.81 587 LYS A O 1
ATOM 4647 N N . GLY A 1 588 ? 13.273 -48.091 -19.329 1.00 49.66 588 GLY A N 1
ATOM 4648 C CA . GLY A 1 588 ? 13.918 -48.698 -20.503 1.00 49.66 588 GLY A CA 1
ATOM 4649 C 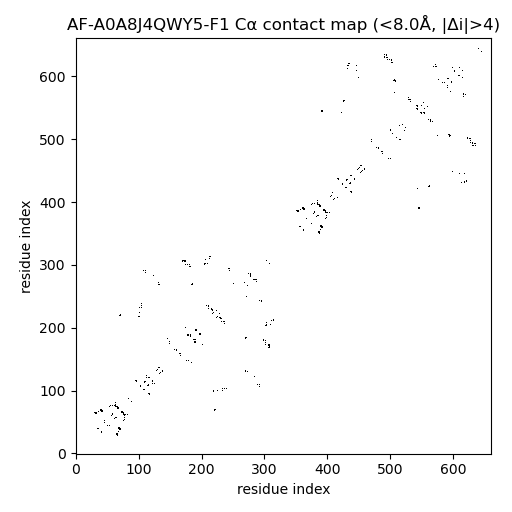C . GLY A 1 588 ? 13.151 -48.711 -21.833 1.00 49.66 588 GLY A C 1
ATOM 4650 O O . GLY A 1 588 ? 13.732 -49.125 -22.832 1.00 49.66 588 GLY A O 1
ATOM 4651 N N . SER A 1 589 ? 11.910 -48.222 -21.919 1.00 41.66 589 SER A N 1
ATOM 4652 C CA . SER A 1 589 ? 11.279 -47.967 -23.228 1.00 41.66 589 SER A CA 1
ATOM 4653 C C . SER A 1 589 ? 11.666 -46.572 -23.717 1.00 41.66 589 SER A C 1
ATOM 4655 O O . SER A 1 589 ? 11.615 -45.623 -22.933 1.00 41.66 589 SER A O 1
ATOM 4657 N N . LYS A 1 590 ? 12.101 -46.452 -24.982 1.00 46.75 590 LYS A N 1
ATOM 4658 C CA . LYS A 1 590 ? 12.593 -45.212 -25.613 1.00 46.75 590 LYS A CA 1
ATOM 4659 C C . LYS A 1 590 ? 11.722 -44.018 -25.209 1.00 46.75 590 LYS A C 1
ATOM 4661 O O . LYS A 1 590 ? 10.594 -43.887 -25.682 1.00 46.75 590 LYS A O 1
ATOM 4666 N N . ALA A 1 591 ? 12.273 -43.168 -24.339 1.00 47.00 591 ALA A N 1
ATOM 4667 C CA . ALA A 1 591 ? 11.682 -41.895 -23.954 1.00 47.00 591 ALA A CA 1
ATOM 4668 C C . ALA A 1 591 ? 11.249 -41.143 -25.220 1.00 47.00 591 ALA A C 1
ATOM 4670 O O . ALA A 1 591 ? 11.940 -41.196 -26.243 1.00 47.00 591 ALA A O 1
ATOM 4671 N N . GLY A 1 592 ? 10.069 -40.526 -25.163 1.00 53.06 592 GLY A N 1
ATOM 4672 C CA . GLY A 1 592 ? 9.417 -39.881 -26.294 1.00 53.06 592 GLY A CA 1
ATOM 4673 C C . GLY A 1 592 ? 10.402 -39.057 -27.121 1.00 53.06 592 GLY A C 1
ATOM 4674 O O . GLY A 1 592 ? 11.234 -38.323 -26.605 1.00 53.06 592 GLY A O 1
ATOM 4675 N N . ASN A 1 593 ? 10.342 -39.200 -28.439 1.00 58.47 593 ASN A N 1
ATOM 4676 C CA . ASN A 1 593 ? 11.329 -38.643 -29.364 1.00 58.47 593 ASN A CA 1
ATOM 4677 C C . ASN A 1 593 ? 11.180 -37.109 -29.549 1.00 58.47 593 ASN A C 1
ATOM 4679 O O . ASN A 1 593 ? 11.277 -36.605 -30.667 1.00 58.47 593 ASN A O 1
ATOM 4683 N N . ASP A 1 594 ? 10.876 -36.364 -28.481 1.00 63.66 594 ASP A N 1
ATOM 4684 C CA . ASP A 1 594 ? 10.576 -34.934 -28.507 1.00 63.66 594 ASP A CA 1
ATOM 4685 C C . ASP A 1 594 ? 11.684 -34.059 -27.903 1.00 63.66 594 ASP A C 1
ATOM 4687 O O . ASP A 1 594 ? 12.774 -34.517 -27.546 1.00 63.66 594 ASP A O 1
ATOM 4691 N N . VAL A 1 595 ? 11.457 -32.743 -27.922 1.00 65.94 595 VAL A N 1
ATOM 4692 C CA . VAL A 1 595 ? 12.487 -31.761 -27.573 1.00 65.94 595 VAL A CA 1
ATOM 4693 C C . VAL A 1 595 ? 12.838 -31.822 -26.091 1.00 65.94 595 VAL A C 1
ATOM 4695 O O . VAL A 1 595 ? 14.001 -31.638 -25.741 1.00 65.94 595 VAL A O 1
ATOM 4698 N N . LEU A 1 596 ? 11.860 -32.076 -25.224 1.00 71.69 596 LEU A N 1
ATOM 4699 C CA . LEU A 1 596 ? 12.077 -32.064 -23.784 1.00 71.69 596 LEU A CA 1
ATOM 4700 C C . LEU A 1 596 ? 12.920 -33.259 -23.334 1.00 71.69 596 LEU A C 1
ATOM 4702 O O . LEU A 1 596 ? 13.849 -33.086 -22.548 1.00 71.69 596 LEU A O 1
ATOM 4706 N N . ASP A 1 597 ? 12.659 -34.442 -23.890 1.00 70.50 597 ASP A N 1
ATOM 4707 C CA . ASP A 1 597 ? 13.440 -35.638 -23.577 1.00 70.50 597 ASP A CA 1
ATOM 4708 C C . ASP A 1 597 ? 14.905 -35.509 -24.000 1.00 70.50 597 ASP A C 1
ATOM 4710 O O . ASP A 1 597 ? 15.824 -35.931 -23.299 1.00 70.50 597 ASP A O 1
ATOM 4714 N N . LEU A 1 598 ? 15.149 -34.853 -25.119 1.00 68.19 598 LEU A N 1
ATOM 4715 C CA . LEU A 1 598 ? 16.505 -34.651 -25.588 1.00 68.19 598 LEU A CA 1
ATOM 4716 C C . LEU A 1 598 ? 17.235 -33.517 -24.827 1.00 68.19 598 LEU A C 1
ATOM 4718 O O . LEU A 1 598 ? 18.444 -33.580 -24.617 1.00 68.19 598 LEU A O 1
ATOM 4722 N N . LEU A 1 599 ? 16.514 -32.504 -24.335 1.00 73.44 599 LEU A N 1
ATOM 4723 C CA . LEU A 1 599 ? 17.097 -31.530 -23.405 1.00 73.44 599 LEU A CA 1
ATOM 4724 C C . LEU A 1 599 ? 17.464 -32.187 -22.067 1.00 73.44 599 LEU A C 1
ATOM 4726 O O . LEU A 1 599 ? 18.468 -31.812 -21.468 1.00 73.44 599 LEU A O 1
ATOM 4730 N N . PHE A 1 600 ? 16.694 -33.182 -21.619 1.00 74.88 600 PHE A N 1
ATOM 4731 C CA . PHE A 1 600 ? 17.040 -33.980 -20.444 1.00 74.88 600 PHE A CA 1
ATOM 4732 C C . PHE A 1 600 ? 18.197 -34.953 -20.698 1.00 74.88 600 PHE A C 1
ATOM 4734 O O . PHE A 1 600 ? 19.059 -35.063 -19.837 1.00 74.88 600 PHE A O 1
ATOM 4741 N N . SER A 1 601 ? 18.302 -35.590 -21.871 1.00 69.31 601 SER A N 1
ATOM 4742 C CA . SER A 1 601 ? 19.473 -36.433 -22.176 1.00 69.31 601 SER A CA 1
ATOM 4743 C C . SER A 1 601 ? 20.769 -35.619 -22.220 1.00 69.31 601 SER A C 1
ATOM 4745 O O . SER A 1 601 ? 21.818 -36.104 -21.822 1.00 69.31 601 SER A O 1
ATOM 4747 N N . LEU A 1 602 ? 20.695 -34.349 -22.637 1.00 66.25 602 LEU A N 1
ATOM 4748 C CA . LEU A 1 602 ? 21.827 -33.428 -22.548 1.00 66.25 602 LEU A CA 1
ATOM 4749 C C . LEU A 1 602 ? 22.218 -33.066 -21.109 1.00 66.25 602 LEU A C 1
ATOM 4751 O O . LEU A 1 602 ? 23.374 -32.720 -20.901 1.00 66.25 602 LEU A O 1
ATOM 4755 N N . LEU A 1 603 ? 21.299 -33.115 -20.134 1.00 67.62 603 LEU A N 1
ATOM 4756 C CA . LEU A 1 603 ? 21.651 -32.963 -18.712 1.00 67.62 603 LEU A CA 1
ATOM 4757 C C . LEU A 1 603 ? 22.401 -34.182 -18.174 1.00 67.62 603 LEU A C 1
ATOM 4759 O O . LEU A 1 603 ? 23.202 -34.033 -17.260 1.00 67.62 603 LEU A O 1
ATOM 4763 N N . GLU A 1 604 ? 22.110 -35.362 -18.718 1.00 65.88 604 GLU A N 1
ATOM 4764 C CA . GLU A 1 604 ? 22.666 -36.648 -18.283 1.00 65.88 604 GLU A CA 1
ATOM 4765 C C . GLU A 1 604 ? 24.067 -36.918 -18.876 1.00 65.88 604 GLU A C 1
ATOM 4767 O O . GLU A 1 604 ? 24.763 -37.810 -18.405 1.00 65.88 604 GLU A O 1
ATOM 4772 N N . GLU A 1 605 ? 24.522 -36.141 -19.870 1.00 66.38 605 GLU A N 1
ATOM 4773 C CA . GLU A 1 605 ? 25.901 -36.205 -20.376 1.00 66.38 605 GLU A CA 1
ATOM 4774 C C . GLU A 1 605 ? 26.896 -35.574 -19.375 1.00 66.38 605 GLU A C 1
ATOM 4776 O O . GLU A 1 605 ? 26.796 -34.382 -19.064 1.00 66.38 605 GLU A O 1
ATOM 4781 N N . ASP A 1 606 ? 27.906 -36.354 -18.954 1.00 46.91 606 ASP A N 1
ATOM 4782 C CA . ASP A 1 606 ? 28.903 -36.115 -17.878 1.00 46.91 606 ASP A CA 1
ATOM 4783 C C . ASP A 1 606 ? 29.798 -34.854 -18.003 1.00 46.91 606 ASP A C 1
ATOM 4785 O O . ASP A 1 606 ? 30.774 -34.671 -17.278 1.00 46.91 606 ASP A O 1
ATOM 4789 N N . ASN A 1 607 ? 29.482 -33.932 -18.911 1.00 52.50 607 ASN A N 1
ATOM 4790 C CA . ASN A 1 607 ? 30.236 -32.693 -19.120 1.00 52.50 607 ASN A CA 1
ATOM 4791 C C . ASN A 1 607 ? 29.352 -31.465 -19.406 1.00 52.50 607 ASN A C 1
ATOM 4793 O O . ASN A 1 607 ? 29.847 -30.397 -19.796 1.00 52.50 607 ASN A O 1
ATOM 4797 N N . SER A 1 608 ? 28.030 -31.580 -19.246 1.00 57.81 608 SER A N 1
ATOM 4798 C CA . SER A 1 608 ? 27.114 -30.488 -19.560 1.00 57.81 608 SER A CA 1
ATOM 4799 C C . SER A 1 608 ? 27.013 -29.476 -18.401 1.00 57.81 608 SER A C 1
ATOM 4801 O O . SER A 1 608 ? 26.522 -29.734 -17.310 1.00 57.81 608 SER A O 1
ATOM 4803 N N . LYS A 1 609 ? 27.468 -28.236 -18.634 1.00 66.00 609 LYS A N 1
ATOM 4804 C CA . LYS A 1 609 ? 27.279 -27.093 -17.708 1.00 66.00 609 LYS A CA 1
ATOM 4805 C C . LYS A 1 609 ? 25.854 -26.505 -17.770 1.00 66.00 609 LYS A C 1
ATOM 4807 O O . LYS A 1 609 ? 25.690 -25.288 -17.657 1.00 66.00 609 LYS A O 1
ATOM 4812 N N . ILE A 1 610 ? 24.843 -27.322 -18.063 1.00 75.56 610 ILE A N 1
ATOM 4813 C CA . ILE A 1 610 ? 23.451 -26.889 -18.251 1.00 75.56 610 ILE A CA 1
ATOM 4814 C C . ILE A 1 610 ? 22.650 -27.350 -17.034 1.00 75.56 610 ILE A C 1
ATOM 4816 O O . ILE A 1 610 ? 22.775 -28.484 -16.603 1.00 75.56 610 ILE A O 1
ATOM 4820 N N . SER A 1 611 ? 21.843 -26.464 -16.455 1.00 83.81 611 SER A N 1
ATOM 4821 C CA . SER A 1 611 ? 20.959 -26.789 -15.330 1.00 83.81 611 SER A CA 1
ATOM 4822 C C . SER A 1 611 ? 19.507 -26.966 -15.781 1.00 83.81 611 SER A C 1
ATOM 4824 O O . SER A 1 611 ? 19.094 -26.458 -16.826 1.00 83.81 611 SER A O 1
ATOM 4826 N N . LEU A 1 612 ? 18.677 -27.598 -14.946 1.00 82.62 612 LEU A N 1
ATOM 4827 C CA . LEU A 1 612 ? 17.225 -27.652 -15.169 1.00 82.62 612 LEU A CA 1
ATOM 4828 C C . LEU A 1 612 ? 16.610 -26.244 -15.314 1.00 82.62 612 LEU A C 1
ATOM 4830 O O . LEU A 1 612 ? 15.694 -26.030 -16.109 1.00 82.62 612 LEU A O 1
ATOM 4834 N N . LEU A 1 613 ? 17.157 -25.258 -14.593 1.00 85.44 613 LEU A N 1
ATOM 4835 C CA . LEU A 1 613 ? 16.750 -23.856 -14.693 1.00 85.44 613 LEU A CA 1
ATOM 4836 C C . LEU A 1 613 ? 17.087 -23.245 -16.064 1.00 85.44 613 LEU A C 1
ATOM 4838 O O . LEU A 1 613 ? 16.328 -22.413 -16.568 1.00 85.44 613 LEU A O 1
ATOM 4842 N N . ASP A 1 614 ? 18.185 -23.668 -16.690 1.00 85.50 614 ASP A N 1
ATOM 4843 C CA . ASP A 1 614 ? 18.558 -23.241 -18.042 1.00 85.50 614 ASP A CA 1
ATOM 4844 C C . ASP A 1 614 ? 17.600 -23.801 -19.087 1.00 85.50 614 ASP A C 1
ATOM 4846 O O . ASP A 1 614 ? 17.147 -23.063 -19.959 1.00 85.50 614 ASP A O 1
ATOM 4850 N N . ILE A 1 615 ? 17.211 -25.071 -18.952 1.00 82.25 615 ILE A N 1
ATOM 4851 C CA . ILE A 1 615 ? 16.197 -25.694 -19.812 1.00 82.25 615 ILE A CA 1
ATOM 4852 C C . ILE A 1 615 ? 14.861 -24.980 -19.665 1.00 82.25 615 ILE A C 1
ATOM 4854 O O . ILE A 1 615 ? 14.251 -24.604 -20.663 1.00 82.25 615 ILE A O 1
ATOM 4858 N N . LYS A 1 616 ? 14.427 -24.706 -18.432 1.00 86.25 616 LYS A N 1
ATOM 4859 C CA . LYS A 1 616 ? 13.185 -23.969 -18.177 1.00 86.25 616 LYS A CA 1
ATOM 4860 C C . LYS A 1 616 ? 13.187 -22.598 -18.863 1.00 86.25 616 LYS A C 1
ATOM 4862 O O . LYS A 1 616 ? 12.205 -22.202 -19.490 1.00 86.25 616 LYS A O 1
ATOM 4867 N N . ASN A 1 617 ? 14.303 -21.874 -18.777 1.00 89.00 617 ASN A N 1
ATOM 4868 C CA . ASN A 1 617 ? 14.461 -20.575 -19.429 1.00 89.00 617 ASN A CA 1
ATOM 4869 C C . ASN A 1 617 ? 14.562 -20.673 -20.955 1.00 89.00 617 ASN A C 1
ATOM 4871 O O . ASN A 1 617 ? 14.075 -19.774 -21.645 1.00 89.00 617 ASN A O 1
ATOM 4875 N N . LEU A 1 618 ? 15.142 -21.754 -21.474 1.00 86.44 618 LEU A N 1
ATOM 4876 C CA . LEU A 1 618 ? 15.197 -22.044 -22.901 1.00 86.44 618 LEU A CA 1
ATOM 4877 C C . LEU A 1 618 ? 13.804 -22.343 -23.468 1.00 86.44 618 LEU A C 1
ATOM 4879 O O . LEU A 1 618 ? 13.441 -21.801 -24.509 1.00 86.44 618 LEU A O 1
ATOM 4883 N N . LEU A 1 619 ? 12.995 -23.142 -22.767 1.00 83.38 619 LEU A N 1
ATOM 4884 C CA . LEU A 1 619 ? 11.602 -23.408 -23.139 1.00 83.38 619 LEU A CA 1
ATOM 4885 C C . LEU A 1 619 ? 10.773 -22.123 -23.146 1.00 83.38 619 LEU A C 1
ATOM 4887 O O . LEU A 1 619 ? 10.041 -21.878 -24.101 1.00 83.38 619 LEU A O 1
ATOM 4891 N N . MET A 1 620 ? 10.949 -21.267 -22.135 1.00 86.31 620 MET A N 1
ATOM 4892 C CA . MET A 1 620 ? 10.340 -19.936 -22.097 1.00 86.31 620 MET A CA 1
ATOM 4893 C C . MET A 1 620 ? 10.762 -19.081 -23.308 1.00 86.31 620 MET A C 1
ATOM 4895 O O . MET A 1 620 ? 9.920 -18.431 -23.923 1.00 86.31 620 MET A O 1
ATOM 4899 N N . ASP A 1 621 ? 12.046 -19.080 -23.687 1.00 86.44 621 ASP A N 1
ATOM 4900 C CA . ASP A 1 621 ? 12.528 -18.339 -24.862 1.00 86.44 621 ASP A CA 1
ATOM 4901 C C . ASP A 1 621 ? 11.916 -18.847 -26.171 1.00 86.44 621 ASP A C 1
ATOM 4903 O O . ASP A 1 621 ? 11.519 -18.037 -27.012 1.00 86.44 621 ASP A O 1
ATOM 4907 N N . LEU A 1 622 ? 11.824 -20.168 -26.333 1.00 81.12 622 LEU A N 1
ATOM 4908 C CA . LEU A 1 622 ? 11.231 -20.815 -27.505 1.00 81.12 622 LEU A CA 1
ATOM 4909 C C . LEU A 1 622 ? 9.728 -20.540 -27.598 1.00 81.12 622 LEU A C 1
ATOM 4911 O O . LEU A 1 622 ? 9.234 -20.214 -28.676 1.00 81.12 622 LEU A O 1
ATOM 4915 N N . PHE A 1 623 ? 9.028 -20.614 -26.467 1.00 79.19 623 PHE A N 1
ATOM 4916 C CA . PHE A 1 623 ? 7.605 -20.317 -26.362 1.00 79.19 623 PHE A CA 1
ATOM 4917 C C . PHE A 1 623 ? 7.313 -18.859 -26.746 1.00 79.19 623 PHE A C 1
ATOM 4919 O O . PHE A 1 623 ? 6.579 -18.598 -27.698 1.00 79.19 623 PHE A O 1
ATOM 4926 N N . LEU A 1 624 ? 7.970 -17.899 -26.086 1.00 79.50 624 LEU A N 1
ATOM 4927 C CA . LEU A 1 624 ? 7.744 -16.471 -26.330 1.00 79.50 624 LEU A CA 1
ATOM 4928 C C . LEU A 1 624 ? 8.180 -16.018 -27.731 1.00 79.50 624 LEU A C 1
ATOM 4930 O O . LEU A 1 624 ? 7.579 -15.107 -28.292 1.00 79.50 624 LEU A O 1
ATOM 4934 N N . ALA A 1 625 ? 9.242 -16.607 -28.295 1.00 80.50 625 ALA A N 1
ATOM 4935 C CA . ALA A 1 625 ? 9.684 -16.284 -29.653 1.00 80.50 625 ALA A CA 1
ATOM 4936 C C . ALA A 1 625 ? 8.725 -16.822 -30.722 1.00 80.50 625 ALA A C 1
ATOM 4938 O O . ALA A 1 625 ? 8.469 -16.130 -31.705 1.00 80.50 625 ALA A O 1
ATOM 4939 N N . GLY A 1 626 ? 8.234 -18.052 -30.542 1.00 74.62 626 GLY A N 1
ATOM 4940 C CA . GLY A 1 626 ? 7.494 -18.784 -31.569 1.00 74.62 626 GLY A CA 1
ATOM 4941 C C . GLY A 1 626 ? 6.066 -18.295 -31.790 1.00 74.62 626 GLY A C 1
ATOM 4942 O O . GLY A 1 626 ? 5.554 -18.444 -32.893 1.00 74.62 626 GLY A O 1
ATOM 4943 N N . ILE A 1 627 ? 5.436 -17.697 -30.778 1.00 74.69 627 ILE A N 1
ATOM 4944 C CA . ILE A 1 627 ? 4.015 -17.333 -30.832 1.00 74.69 627 ILE A CA 1
ATOM 4945 C C . ILE A 1 627 ? 3.796 -16.007 -31.570 1.00 74.69 627 ILE A C 1
ATOM 4947 O O . ILE A 1 627 ? 3.233 -15.998 -32.660 1.00 74.69 627 ILE A O 1
ATOM 4951 N N . GLY A 1 628 ? 4.277 -14.889 -31.013 1.00 70.69 628 GLY A N 1
ATOM 4952 C CA . GLY A 1 628 ? 3.959 -13.559 -31.549 1.00 70.69 628 GLY A CA 1
ATOM 4953 C C . GLY A 1 628 ? 4.528 -13.309 -32.948 1.00 70.69 628 GLY A C 1
ATOM 4954 O O . GLY A 1 628 ? 3.833 -12.780 -33.807 1.00 70.69 628 GLY A O 1
ATOM 4955 N N . THR A 1 629 ? 5.771 -13.735 -33.207 1.00 80.56 629 THR A N 1
ATOM 4956 C CA . THR A 1 629 ? 6.427 -13.468 -34.499 1.00 80.56 629 THR A CA 1
ATOM 4957 C C . THR A 1 629 ? 5.747 -14.194 -35.656 1.00 80.56 629 THR A C 1
ATOM 4959 O O . THR A 1 629 ? 5.413 -13.562 -36.652 1.00 80.56 629 THR A O 1
ATOM 4962 N N . THR A 1 630 ? 5.485 -15.497 -35.513 1.00 77.81 630 THR A N 1
ATOM 4963 C CA . THR A 1 630 ? 4.866 -16.291 -36.582 1.00 77.81 630 THR A CA 1
ATOM 4964 C C . THR A 1 630 ? 3.403 -15.921 -36.796 1.00 77.81 630 THR A C 1
ATOM 4966 O O . THR A 1 630 ? 2.957 -15.914 -37.940 1.00 77.81 630 THR A O 1
ATOM 4969 N N . SER A 1 631 ? 2.678 -15.564 -35.727 1.00 76.25 631 SER A N 1
ATOM 4970 C CA . SER A 1 631 ? 1.292 -15.106 -35.831 1.00 76.25 631 SER A CA 1
ATOM 4971 C C . SER A 1 631 ? 1.188 -13.822 -36.646 1.00 76.25 631 SER A C 1
ATOM 4973 O O . SER A 1 631 ? 0.452 -13.792 -37.627 1.00 76.25 631 SER A O 1
ATOM 4975 N N . SER A 1 632 ? 1.986 -12.801 -36.308 1.00 77.00 632 SER A N 1
ATOM 4976 C CA . SER A 1 632 ? 1.996 -11.547 -37.064 1.00 77.00 632 SER A CA 1
ATOM 4977 C C . SER A 1 632 ? 2.465 -11.748 -38.505 1.00 77.00 632 SER A C 1
ATOM 4979 O O . SER A 1 632 ? 1.925 -11.116 -39.399 1.00 77.00 632 SER A O 1
ATOM 4981 N N . THR A 1 633 ? 3.435 -12.630 -38.778 1.00 82.38 633 THR A N 1
ATOM 4982 C CA . THR A 1 633 ? 3.865 -12.907 -40.162 1.00 82.38 633 THR A CA 1
ATOM 4983 C C . THR A 1 633 ? 2.742 -13.494 -41.014 1.00 82.38 633 THR A C 1
ATOM 4985 O O . THR A 1 633 ? 2.572 -13.067 -42.152 1.00 82.38 633 THR A O 1
ATOM 4988 N N . VAL A 1 634 ? 1.978 -14.451 -40.480 1.00 79.88 634 VAL A N 1
ATOM 4989 C CA . VAL A 1 634 ? 0.839 -15.043 -41.201 1.00 79.88 634 VAL A CA 1
ATOM 4990 C C . VAL A 1 634 ? -0.276 -14.016 -41.380 1.00 79.88 634 VAL A C 1
ATOM 4992 O O . VAL A 1 634 ? -0.820 -13.910 -42.471 1.00 79.88 634 VAL A O 1
ATOM 4995 N N . GLU A 1 635 ? -0.580 -13.228 -40.349 1.00 78.38 635 GLU A N 1
ATOM 4996 C CA . GLU A 1 635 ? -1.550 -12.133 -40.438 1.00 78.38 635 GLU A CA 1
ATOM 4997 C C . GLU A 1 635 ? -1.166 -11.141 -41.545 1.00 78.38 635 GLU A C 1
ATOM 4999 O O . GLU A 1 635 ? -1.961 -10.901 -42.451 1.00 78.38 635 GLU A O 1
ATOM 5004 N N . TRP A 1 636 ? 0.084 -10.663 -41.555 1.00 79.81 636 TRP A N 1
ATOM 5005 C CA . TRP A 1 636 ? 0.589 -9.796 -42.620 1.00 79.81 636 TRP A CA 1
ATOM 5006 C C . TRP A 1 636 ? 0.467 -10.457 -43.994 1.00 79.81 636 TRP A C 1
ATOM 5008 O O . TRP A 1 636 ? -0.049 -9.823 -44.909 1.00 79.81 636 TRP A O 1
ATOM 5018 N N . ALA A 1 637 ? 0.867 -11.725 -44.134 1.00 81.19 637 ALA A N 1
ATOM 5019 C CA . ALA A 1 637 ? 0.771 -12.454 -45.399 1.00 81.19 637 ALA A CA 1
ATOM 5020 C C . ALA A 1 637 ? -0.670 -12.540 -45.933 1.00 81.19 637 ALA A C 1
ATOM 5022 O O . ALA A 1 637 ? -0.879 -12.399 -47.134 1.00 81.19 637 ALA A O 1
ATOM 5023 N N . MET A 1 638 ? -1.659 -12.710 -45.049 1.00 76.50 638 MET A N 1
ATOM 5024 C CA . MET A 1 638 ? -3.080 -12.754 -45.417 1.00 76.50 638 MET A CA 1
ATOM 5025 C C . MET A 1 638 ? -3.657 -11.372 -45.753 1.00 76.50 638 MET A C 1
ATOM 5027 O O . MET A 1 638 ? -4.621 -11.286 -46.506 1.00 76.50 638 MET A O 1
ATOM 5031 N N . THR A 1 639 ? -3.078 -10.293 -45.214 1.00 79.44 639 THR A N 1
ATOM 5032 C CA . THR A 1 639 ? -3.504 -8.907 -45.498 1.00 79.44 639 THR A CA 1
ATOM 5033 C C . THR A 1 639 ? -2.849 -8.286 -46.734 1.00 79.44 639 THR A C 1
ATOM 5035 O O . THR A 1 639 ? -3.261 -7.204 -47.154 1.00 79.44 639 THR A O 1
ATOM 5038 N N . LEU A 1 640 ? -1.815 -8.917 -47.304 1.00 77.50 640 LEU A N 1
ATOM 5039 C CA . LEU A 1 640 ? -1.129 -8.381 -48.480 1.00 77.50 640 LEU A CA 1
ATOM 5040 C C . LEU A 1 640 ? -2.061 -8.387 -49.712 1.00 77.50 640 LEU A C 1
ATOM 5042 O O . LEU A 1 640 ? -2.751 -9.388 -49.930 1.00 77.50 640 LEU A O 1
ATOM 5046 N N . PRO A 1 641 ? -2.059 -7.313 -50.530 1.00 70.06 641 PRO A N 1
ATOM 5047 C CA . PRO A 1 641 ? -2.816 -7.258 -51.782 1.00 70.06 641 PRO A CA 1
ATOM 5048 C C . PRO A 1 641 ? -2.418 -8.392 -52.733 1.00 70.06 641 PRO A C 1
ATOM 5050 O O . PRO A 1 641 ? -1.247 -8.780 -52.765 1.00 70.06 641 PRO A O 1
ATOM 5053 N N . ASP A 1 642 ? -3.362 -8.874 -53.546 1.00 63.72 642 ASP A N 1
ATOM 5054 C CA . ASP A 1 642 ? -3.122 -9.957 -54.513 1.00 63.72 642 ASP A CA 1
ATOM 5055 C C . ASP A 1 642 ? -1.964 -9.639 -55.481 1.00 63.72 642 ASP A C 1
ATOM 5057 O O . ASP A 1 642 ? -1.194 -10.527 -55.827 1.00 63.72 642 ASP A O 1
ATOM 5061 N N . GLU A 1 643 ? -1.759 -8.363 -55.819 1.00 58.38 643 GLU A N 1
ATOM 5062 C CA . GLU A 1 643 ? -0.676 -7.860 -56.685 1.00 58.38 643 GLU A CA 1
ATOM 5063 C C . GLU A 1 643 ? 0.744 -8.030 -56.103 1.00 58.38 643 GLU A C 1
ATOM 5065 O O . GLU A 1 643 ? 1.727 -7.946 -56.834 1.00 58.38 643 GLU A O 1
ATOM 5070 N N . MET A 1 644 ? 0.879 -8.247 -54.788 1.00 55.66 644 MET A N 1
ATOM 5071 C CA . MET A 1 644 ? 2.166 -8.516 -54.122 1.00 55.66 644 MET A CA 1
ATOM 5072 C C . MET A 1 644 ? 2.393 -10.010 -53.845 1.00 55.66 644 MET A C 1
ATOM 5074 O O . MET A 1 644 ? 3.390 -10.372 -53.210 1.00 55.66 644 MET A O 1
ATOM 5078 N N . ARG A 1 645 ? 1.481 -10.889 -54.283 1.00 59.41 645 ARG A N 1
ATOM 5079 C CA . ARG A 1 645 ? 1.668 -12.340 -54.194 1.00 59.41 645 ARG A CA 1
ATOM 5080 C C . ARG A 1 645 ? 2.617 -12.797 -55.312 1.00 59.41 645 ARG A C 1
ATOM 5082 O O . ARG A 1 645 ? 2.465 -12.345 -56.441 1.00 59.41 645 ARG A O 1
ATOM 5089 N N . PRO A 1 646 ? 3.604 -13.668 -55.027 1.00 57.22 646 PRO A N 1
ATOM 5090 C CA . PRO A 1 646 ? 4.471 -14.202 -56.073 1.00 57.22 646 PRO A CA 1
ATOM 5091 C C . PRO A 1 646 ? 3.639 -14.899 -57.161 1.00 57.22 646 PRO A C 1
ATOM 5093 O O . PRO A 1 646 ? 2.782 -15.716 -56.822 1.00 57.22 646 PRO A O 1
ATOM 5096 N N . GLU A 1 647 ? 3.922 -14.619 -58.438 1.00 53.31 647 GLU A N 1
ATOM 5097 C CA . GLU A 1 647 ? 3.245 -15.236 -59.599 1.00 53.31 647 GLU A CA 1
ATOM 5098 C C . GLU A 1 647 ? 3.341 -16.778 -59.590 1.00 53.31 647 GLU A C 1
ATOM 5100 O O . GLU A 1 647 ? 2.447 -17.461 -60.080 1.00 53.31 647 GLU A O 1
ATOM 5105 N N . ASP A 1 648 ? 4.376 -17.334 -58.948 1.00 51.88 648 ASP A N 1
ATOM 5106 C CA . ASP A 1 648 ? 4.628 -18.779 -58.824 1.00 51.88 648 ASP A CA 1
ATOM 5107 C C . ASP A 1 648 ? 3.826 -19.479 -57.709 1.00 51.88 648 ASP A C 1
ATOM 5109 O O . ASP A 1 648 ? 3.990 -20.683 -57.479 1.00 51.88 648 ASP A O 1
ATOM 5113 N N . MET A 1 649 ? 2.988 -18.757 -56.960 1.00 50.12 649 MET A N 1
ATOM 5114 C CA . MET A 1 649 ? 2.210 -19.332 -55.861 1.00 50.12 649 MET A CA 1
ATOM 5115 C C . MET A 1 649 ? 0.951 -20.031 -56.396 1.00 50.12 649 MET A C 1
ATOM 5117 O O . MET A 1 649 ? -0.179 -19.609 -56.166 1.00 50.12 649 MET A O 1
ATOM 5121 N N . ASP A 1 650 ? 1.170 -21.121 -57.126 1.00 49.62 650 ASP A N 1
ATOM 5122 C CA . ASP A 1 650 ? 0.132 -22.000 -57.655 1.00 49.62 650 ASP A CA 1
ATOM 5123 C C . ASP A 1 650 ? -0.441 -22.853 -56.509 1.00 49.62 650 ASP A C 1
ATOM 5125 O O . ASP A 1 650 ? 0.078 -23.918 -56.156 1.00 49.62 650 ASP A O 1
ATOM 5129 N N . ILE A 1 651 ? -1.487 -22.334 -55.860 1.00 53.03 651 ILE A N 1
ATOM 5130 C CA . ILE A 1 651 ? -2.136 -22.942 -54.686 1.00 53.03 651 ILE A CA 1
ATOM 5131 C C . ILE A 1 651 ? -2.666 -24.352 -55.025 1.00 53.03 651 ILE A C 1
ATOM 5133 O O . ILE A 1 651 ? -2.717 -25.222 -54.151 1.00 53.03 651 ILE A O 1
ATOM 5137 N N . ASP A 1 652 ? -2.960 -24.622 -56.301 1.00 47.50 652 ASP A N 1
ATOM 5138 C CA . ASP A 1 652 ? -3.432 -25.921 -56.783 1.00 47.50 652 ASP A CA 1
ATOM 5139 C C . ASP A 1 652 ? -2.313 -26.970 -56.930 1.00 47.50 652 ASP A C 1
ATOM 5141 O O . ASP A 1 652 ? -2.579 -28.168 -56.792 1.00 47.50 652 ASP A O 1
ATOM 5145 N N . LYS A 1 653 ? -1.042 -26.565 -57.091 1.00 46.81 653 LYS A N 1
ATOM 5146 C CA . LYS A 1 653 ? 0.116 -27.490 -57.111 1.00 46.81 653 LYS A CA 1
ATOM 5147 C C . LYS A 1 653 ? 0.572 -27.954 -55.723 1.00 46.81 653 LYS A C 1
ATOM 5149 O O . LYS A 1 653 ? 1.320 -28.925 -55.625 1.00 46.81 653 LYS A O 1
ATOM 5154 N N . VAL A 1 654 ? 0.127 -27.294 -54.648 1.00 47.81 654 VAL A N 1
ATOM 5155 C CA . VAL A 1 654 ? 0.501 -27.599 -53.248 1.00 47.81 654 VAL A CA 1
ATOM 5156 C C . VAL A 1 654 ? -0.592 -28.404 -52.519 1.00 47.81 654 VAL A C 1
ATOM 5158 O O . VAL A 1 654 ? -0.505 -28.636 -51.311 1.00 47.81 654 VAL A O 1
ATOM 5161 N N . ARG A 1 655 ? -1.616 -28.909 -53.230 1.00 43.19 655 ARG A N 1
ATOM 5162 C CA . ARG A 1 655 ? -2.566 -29.885 -52.668 1.00 43.19 655 ARG A CA 1
ATOM 5163 C C . ARG A 1 655 ? -1.835 -31.177 -52.298 1.00 43.19 655 ARG A C 1
ATOM 5165 O O . ARG A 1 655 ? -1.576 -32.038 -53.134 1.00 43.19 655 ARG A O 1
ATOM 5172 N N . ILE A 1 656 ? -1.534 -31.329 -51.011 1.00 47.78 656 ILE A N 1
ATOM 5173 C CA . ILE A 1 656 ? -1.143 -32.614 -50.433 1.00 47.78 656 ILE A CA 1
ATOM 5174 C C . ILE A 1 656 ? -2.372 -33.534 -50.551 1.00 47.78 656 ILE A C 1
ATOM 5176 O O . ILE A 1 656 ? -3.453 -33.134 -50.106 1.00 47.78 656 ILE A O 1
ATOM 5180 N N . PRO A 1 657 ? -2.258 -34.724 -51.170 1.00 38.25 657 PRO A N 1
ATOM 5181 C CA . PRO A 1 657 ? -3.394 -35.620 -51.345 1.00 38.25 657 PRO A CA 1
ATOM 5182 C C . PRO A 1 657 ? -4.002 -35.973 -49.980 1.00 38.25 657 PRO A C 1
ATOM 5184 O O . PRO A 1 657 ? -3.251 -36.157 -49.016 1.00 38.25 657 PRO A O 1
ATOM 5187 N N . PRO A 1 658 ? -5.340 -36.071 -49.873 1.00 37.09 658 PRO A N 1
ATOM 5188 C CA . PRO A 1 658 ? -5.988 -36.409 -48.615 1.00 37.09 658 PRO A CA 1
ATOM 5189 C C . PRO A 1 658 ? -5.454 -37.757 -48.128 1.00 37.09 658 PRO A C 1
ATOM 5191 O O . PRO A 1 658 ? -5.489 -38.756 -48.852 1.00 37.09 658 PRO A O 1
ATOM 5194 N N . THR A 1 659 ? -4.925 -37.781 -46.905 1.00 40.38 659 THR A N 1
ATOM 5195 C CA . THR A 1 659 ? -4.585 -39.024 -46.210 1.00 40.38 659 THR A CA 1
ATOM 5196 C C . THR A 1 659 ? -5.836 -39.894 -46.166 1.00 40.38 659 THR A C 1
ATOM 5198 O O . THR A 1 659 ? -6.834 -39.490 -45.571 1.00 40.38 659 THR A O 1
ATOM 5201 N N . ARG A 1 660 ? -5.792 -41.049 -46.848 1.00 35.56 660 ARG A N 1
ATOM 5202 C CA . ARG A 1 660 ? -6.845 -42.073 -46.792 1.00 35.56 660 ARG A CA 1
ATOM 5203 C C . ARG A 1 660 ? -7.159 -42.386 -45.325 1.00 35.56 660 ARG A C 1
ATOM 5205 O O . ARG A 1 660 ? -6.227 -42.529 -44.534 1.00 35.56 660 ARG A O 1
ATOM 5212 N N . ALA A 1 661 ? -8.461 -42.410 -45.037 1.00 34.78 661 ALA A N 1
ATOM 5213 C CA . ALA A 1 661 ? -9.077 -42.668 -43.739 1.00 34.78 661 ALA A CA 1
ATOM 5214 C C . ALA A 1 661 ? -8.567 -43.943 -43.059 1.00 34.78 661 ALA A C 1
ATOM 5216 O O . ALA A 1 661 ? -8.248 -44.909 -43.795 1.00 34.78 661 ALA A O 1
#

InterPro domains:
  IPR001128 Cytochrome P450 [PF00067] (31-308)
  IPR001128 Cytochrome P450 [PF00067] (352-639)
  IPR002401 Cytochrome P450, E-class, group I [PR00463] (379-398)
  IPR002401 Cytochrome P450, E-class, group I [PR00463] (403-424)
  IPR002401 Cytochrome P450, E-class, group I [PR00463] (614-631)
  IPR036396 Cytochrome P450 superfamily [G3DSA:1.10.630.10] (19-310)
  IPR036396 Cytochrome P450 superfamily [G3DSA:1.10.630.10] (343-640)
  IPR036396 Cytochrome P450 superfamily [SSF48264] (27-308)
  IPR036396 Cytochrome P450 superfamily [SSF48264] (352-639)

Nearest PDB structures (foldseek):
  7cb9-assembly1_A  TM=7.373E-01  e=1.959E-19  Salvia miltiorrhiza
  7x2q-assembly2_B  TM=7.023E-01  e=6.333E-19  Salvia miltiorrhiza
  6vby-assembly1_A  TM=6.121E-01  e=1.079E-09  Sorghum bicolor
  6udl-assembly2_B  TM=6.134E-01  e=2.657E-08  Homo sapiens
  6o5y-assembly2_B  TM=6.045E-01  e=4.777E-08  Homo sapiens

Foldseek 3Di:
DPVVVVVVVVVVVVVVVCCVLVPPPDVDPAQAFDAADPQQWCCVQCALPNVVSLVVRCVVRHQWHWTAGRSDIDIHGHDPVVCCCDCPVVVLVNQADQDDLLCPQVDLLCQALVHDGPDPSNVQLVVLCCPQQVPPVLVVVCVVVLVVLVVLLVVVVVVCVVVVHDDDLLLSLLQSLLQSLCCQAQVDRQDDSPDPSSVVVLCLLLQLVLLVLADFVCSSPVVCSVVRLVCSNVSSNVSLVVLLVVVVVSLVVLVVVVVVDPPDPSPSGRNSSVVVLCVDDPRPADPVSVSSHCVVSSSVSSCVRSVNSPPVVSSVPPPCVVVLVVVCVVCVVVLVVVLVVVVVPPDDDDAQAEDAADPQQWCQVCCPVPNVVSVVVRCVVRNQWHWTQGRPDIDIHGRDPVVCCCVCPVVVLVNQADDDALLCPQVDLLPQALVNDGPDPQNVVLVCLCVVQLPDPVVCVVCVVVLVVLVVVLVVVVVVCVVVVHDDDLLVSLLLSQLLSLVCQQPVVCPPVPCVPPPDPVVVVVVCLLVLLVVLVSDDFVCSSPVVCSVPSSVCSNVSSNVSVVVLLVVLVVRLVVLVVVVVVDDPDPRPSHSSVSVVVLVVPPDRPADPVSVSSHSVVSSNVRRPPVSVVVVVVVPDDPVPDPPPPPVVVPPDDPDDD

Sequence (661 aa):
MDYYLVFLLILPFVWAFIRVVSSNLSSQTLPPGPHPFPIIGNILELGKLPHQAFAKLSKTYGPLMTLKLGSITTIVISSPNMAKEVLQKNDQAFSSRTVPNMAHVFDHHKVSIAWIPANSQWRNLRKACATQIFAPQRLDATEALRLAKVQELVDHVNQSCKSGAPIDIGQVVFTTVLNSISNTLFSIDLAQYDSNLSQEFRDLVCGLAKEAGRPNIADYFPALRMIDPQGVRRRTRNYYSKLLGIFEGIINQRLQLRASSKGSKASNNTLDLLLNLIEEDNSEISLLDIKHLLLDLFHAGIATTSGTCPTQEIQTNFELTVDYYLVFLLILPFVWASIRVLNFKLASQTLPPGSKPFSIIGNILQLSNLPHRALAKLSKTYGPLMTLKLGSITTIVISSPNLAKEALQKNDQAFSSRRIPDKAHVFDRHKFSMRWLPTNSKWKNLRKACATQRFAAQRLHATQGLRHRKEQELPDHVNRSCISGAPIDIGRVVLFTKITIVLTSISNTFSSMDLAQYDSNLSQEFRDIVYGVAEEGGRPNIADYFPALRVIDPQGVRKRTRIFYTKIFGILDGIIKQRLQLRVSSKGSKAGNDVLDLLFSLLEEDNSKISLLDIKNLLMDLFLAGIGTTSSTVEWAMTLPDEMRPEDMDIDKVRIPPTRA

Radius of gyration: 35.78 Å; Cα contacts (8 Å, |Δi|>4): 597; chains: 1; bounding box: 80×85×104 Å

pLDDT: mean 77.23, std 16.32, range [34.78, 97.0]

Mean predicted aligned error: 18.81 Å